Protein AF-A0A7Y4RPC3-F1 (afdb_monomer_lite)

pLDDT: mean 75.62, std 19.97, range [27.64, 98.31]

Structure (mmCIF, N/CA/C/O backbone):
data_AF-A0A7Y4RPC3-F1
#
_entry.id   AF-A0A7Y4RPC3-F1
#
loop_
_atom_site.group_PDB
_atom_site.id
_atom_site.type_symbol
_atom_site.label_atom_id
_atom_site.label_alt_id
_atom_site.label_comp_id
_atom_site.label_asym_id
_atom_site.label_entity_id
_atom_site.label_seq_id
_atom_site.pdbx_PDB_ins_code
_atom_site.Cartn_x
_atom_site.Cartn_y
_atom_site.Cartn_z
_atom_site.occupancy
_atom_site.B_iso_or_equiv
_atom_site.auth_seq_id
_atom_site.auth_comp_id
_atom_site.auth_asym_id
_atom_site.auth_atom_id
_atom_site.pdbx_PDB_model_num
ATOM 1 N N . MET A 1 1 ? -30.203 -56.795 110.800 1.00 38.56 1 MET A N 1
ATOM 2 C CA . MET A 1 1 ? -28.788 -56.441 110.555 1.00 38.56 1 MET A CA 1
ATOM 3 C C . MET A 1 1 ? -28.741 -55.159 109.724 1.00 38.56 1 MET A C 1
ATOM 5 O O . MET A 1 1 ? -29.411 -55.112 108.710 1.00 38.56 1 MET A O 1
ATOM 9 N N . ARG A 1 2 ? -28.024 -54.139 110.228 1.00 37.44 2 ARG A N 1
ATOM 10 C CA . ARG A 1 2 ? -27.452 -52.920 109.590 1.00 37.44 2 ARG A CA 1
ATOM 11 C C . ARG A 1 2 ? -28.245 -52.165 108.490 1.00 37.44 2 ARG A C 1
ATOM 13 O O . ARG A 1 2 ? -28.340 -52.646 107.376 1.00 37.44 2 ARG A O 1
ATOM 20 N N . ARG A 1 3 ? -28.706 -50.937 108.821 1.00 38.50 3 ARG A N 1
ATOM 21 C CA . ARG A 1 3 ? -28.237 -49.586 108.346 1.00 38.50 3 ARG A CA 1
ATOM 22 C C . ARG A 1 3 ? -28.951 -49.113 107.056 1.00 38.50 3 ARG A C 1
ATOM 24 O O . ARG A 1 3 ? -29.043 -49.897 106.136 1.00 38.50 3 ARG A O 1
ATOM 31 N N . GLY A 1 4 ? -29.437 -47.880 106.865 1.00 36.56 4 GLY A N 1
ATOM 32 C CA . GLY A 1 4 ? -29.476 -46.627 107.637 1.00 36.56 4 GLY A CA 1
ATOM 33 C C . GLY A 1 4 ? -30.053 -45.470 106.771 1.00 36.56 4 GLY A C 1
ATOM 34 O O . GLY A 1 4 ? -30.036 -45.588 105.555 1.00 36.56 4 GLY A O 1
ATOM 35 N N . PHE A 1 5 ? -30.546 -44.401 107.431 1.00 36.53 5 PHE A N 1
ATOM 36 C CA . PHE A 1 5 ? -30.708 -42.967 107.031 1.00 36.53 5 PHE A CA 1
ATOM 37 C C . PHE A 1 5 ? -31.359 -42.580 105.667 1.00 36.53 5 PHE A C 1
ATOM 39 O O . PHE A 1 5 ? -30.823 -42.902 104.620 1.00 36.53 5 PHE A O 1
ATOM 46 N N . ARG A 1 6 ? -32.569 -41.961 105.647 1.00 42.25 6 ARG A N 1
ATOM 47 C CA . ARG A 1 6 ? -32.921 -40.493 105.629 1.00 42.25 6 ARG A CA 1
ATOM 48 C C . ARG A 1 6 ? -32.426 -39.760 104.350 1.00 42.25 6 ARG A C 1
ATOM 50 O O . ARG A 1 6 ? -31.251 -39.871 104.056 1.00 42.25 6 ARG A O 1
ATOM 57 N N . PHE A 1 7 ? -33.183 -38.953 103.580 1.00 33.38 7 PHE A N 1
ATOM 58 C CA . PHE A 1 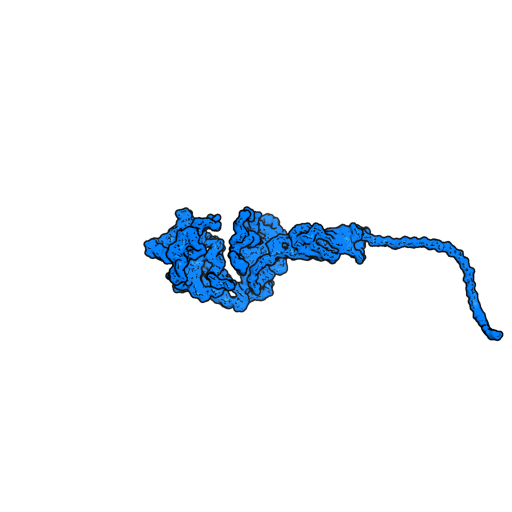7 ? -34.163 -37.895 103.923 1.0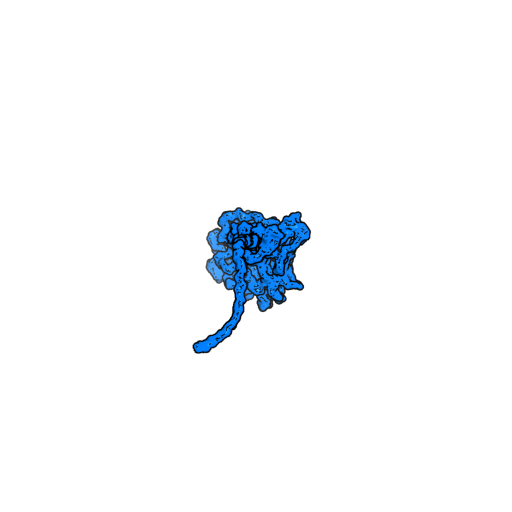0 33.38 7 PHE A CA 1
ATOM 59 C C . PHE A 1 7 ? -34.752 -37.230 102.625 1.00 33.38 7 PHE A C 1
ATOM 61 O O . PHE A 1 7 ? -34.056 -37.234 101.618 1.00 33.38 7 PHE A O 1
ATOM 68 N N . ILE A 1 8 ? -35.929 -36.562 102.725 1.00 36.19 8 ILE A N 1
ATOM 69 C CA . ILE A 1 8 ? -36.490 -35.428 101.905 1.00 36.19 8 ILE A CA 1
ATOM 70 C C . ILE A 1 8 ? -36.894 -35.784 100.451 1.00 36.19 8 ILE A C 1
ATOM 72 O O . ILE A 1 8 ? -36.084 -36.297 99.703 1.00 36.19 8 ILE A O 1
ATOM 76 N N . GLY A 1 9 ? -38.105 -35.580 99.916 1.00 36.03 9 GLY A N 1
ATOM 77 C CA . GLY A 1 9 ? -39.171 -34.597 100.132 1.00 36.03 9 GLY A CA 1
ATOM 78 C C . GLY A 1 9 ? -39.378 -33.843 98.806 1.00 36.03 9 GLY A C 1
ATOM 79 O O . GLY A 1 9 ? -38.522 -33.041 98.452 1.00 36.03 9 GLY A O 1
ATOM 80 N N . PHE A 1 10 ? -40.456 -34.105 98.051 1.00 34.50 10 PHE A N 1
ATOM 81 C CA . PHE A 1 10 ? -40.781 -33.322 96.847 1.00 34.50 10 PHE A CA 1
ATOM 82 C C . PHE A 1 10 ? -42.292 -33.163 96.640 1.00 34.50 10 PHE A C 1
ATOM 84 O O . PHE A 1 10 ? -43.066 -34.112 96.749 1.00 34.50 10 PHE A O 1
ATOM 91 N N . VAL A 1 11 ? -42.669 -31.914 96.378 1.00 38.09 11 VAL A N 1
ATOM 92 C CA . VAL A 1 11 ? -44.014 -31.370 96.168 1.00 38.09 11 VAL A CA 1
ATOM 93 C C . VAL A 1 11 ? -44.569 -31.834 94.818 1.00 38.09 11 VAL A C 1
ATOM 95 O O . VAL A 1 11 ? -43.875 -31.739 93.809 1.00 38.09 11 VAL A O 1
ATOM 98 N N . LEU A 1 12 ? -45.827 -32.287 94.789 1.00 38.16 12 LEU A N 1
ATOM 99 C CA . LEU A 1 12 ? -46.571 -32.573 93.558 1.00 38.16 12 LEU A CA 1
ATOM 100 C C . LEU A 1 12 ? -47.564 -31.427 93.307 1.00 38.16 12 LEU A C 1
ATOM 102 O O . LEU A 1 12 ? -48.507 -31.242 94.076 1.00 38.16 12 LEU A O 1
ATOM 106 N N . ALA A 1 13 ? -47.319 -30.642 92.257 1.00 40.22 13 ALA A N 1
ATOM 107 C CA . ALA A 1 13 ? -48.173 -29.547 91.807 1.00 40.22 13 ALA A CA 1
ATOM 108 C C . ALA A 1 13 ? -48.923 -29.921 90.517 1.00 40.22 13 ALA A C 1
ATOM 110 O O . ALA A 1 13 ? -48.453 -30.704 89.695 1.00 40.22 13 ALA A O 1
ATOM 111 N N . VAL A 1 14 ? -50.113 -29.339 90.404 1.00 42.75 14 VAL A N 1
ATOM 112 C CA . VAL A 1 14 ? -51.204 -29.570 89.449 1.00 42.75 14 VAL A CA 1
ATOM 113 C C . VAL A 1 14 ? -50.772 -29.460 87.977 1.00 42.75 14 VAL A C 1
ATOM 115 O O . VAL A 1 14 ? -50.170 -28.473 87.566 1.00 42.75 14 VAL A O 1
ATOM 118 N N . THR A 1 15 ? -51.149 -30.448 87.162 1.00 46.00 15 THR A N 1
ATOM 119 C CA . THR A 1 15 ? -51.017 -30.442 85.696 1.00 46.00 15 THR A CA 1
ATOM 120 C C . THR A 1 15 ? -52.076 -29.549 85.046 1.00 46.00 15 THR A C 1
ATOM 122 O O . THR A 1 15 ? -53.262 -29.877 85.066 1.00 46.00 15 THR A O 1
ATOM 125 N N . GLY A 1 16 ? -51.642 -28.441 84.440 1.00 42.00 16 GLY A N 1
ATOM 126 C CA . GLY A 1 16 ? -52.428 -27.634 83.504 1.00 42.00 16 GLY A CA 1
ATOM 127 C C . GLY A 1 16 ? -52.175 -28.065 82.055 1.00 42.00 16 GLY A C 1
ATOM 128 O O . GLY A 1 16 ? -51.030 -28.250 81.648 1.00 42.00 16 GLY A O 1
ATOM 129 N N . CYS A 1 17 ? -53.243 -28.230 81.275 1.00 48.69 17 CYS A N 1
ATOM 130 C CA . CYS A 1 17 ? -53.185 -28.526 79.846 1.00 48.69 17 CYS A CA 1
ATOM 131 C C . CYS A 1 17 ? -52.986 -27.217 79.063 1.00 48.69 17 CYS A C 1
ATOM 133 O O . CYS A 1 17 ? -53.905 -26.406 78.977 1.00 48.69 17 CYS A O 1
ATOM 135 N N . GLY A 1 18 ? -51.788 -26.996 78.515 1.00 43.38 18 GLY A N 1
ATOM 136 C CA . GLY A 1 18 ? -51.484 -25.889 77.606 1.00 43.38 18 GLY A CA 1
ATOM 137 C C . GLY A 1 18 ? -51.282 -26.408 76.185 1.00 43.38 18 GLY A C 1
ATOM 138 O O . GLY A 1 18 ? -50.280 -27.053 75.898 1.00 43.38 18 GLY A O 1
ATOM 139 N N . SER A 1 19 ? -52.232 -26.138 75.293 1.00 53.47 19 SER A N 1
ATOM 140 C CA . SER A 1 19 ? -52.099 -26.378 73.854 1.00 53.47 19 SER A CA 1
ATOM 141 C C . SER A 1 19 ? -51.252 -25.267 73.223 1.00 53.47 19 SER A C 1
ATOM 143 O O . SER A 1 19 ? -51.727 -24.143 73.065 1.00 53.47 19 SER A O 1
ATOM 145 N N . SER A 1 20 ? -49.999 -25.558 72.870 1.00 56.06 20 SER A N 1
ATOM 146 C CA . SER A 1 20 ? -49.145 -24.641 72.105 1.00 56.06 20 SER A CA 1
ATOM 147 C C . SER A 1 20 ? -49.478 -24.709 70.615 1.00 56.06 20 SER A C 1
ATOM 149 O O . SER A 1 20 ? -49.172 -25.702 69.954 1.00 56.06 20 SER A O 1
ATOM 151 N N . SER A 1 21 ? -50.083 -23.648 70.083 1.00 60.75 21 SER A N 1
ATOM 152 C CA . SER A 1 21 ? -50.203 -23.423 68.639 1.00 60.75 21 SER A CA 1
ATOM 153 C C . SER A 1 21 ? -48.806 -23.259 68.019 1.00 60.75 21 SER A C 1
ATOM 155 O O . SER A 1 21 ? -47.997 -22.513 68.577 1.00 60.75 21 SER A O 1
ATOM 157 N N . PRO A 1 22 ? -48.491 -23.906 66.882 1.00 63.78 22 PRO A N 1
ATOM 158 C CA . PRO A 1 22 ? -47.214 -23.700 66.208 1.00 63.78 22 PRO A CA 1
ATOM 159 C C . PRO A 1 22 ? -47.144 -22.273 65.644 1.00 63.78 22 PRO A C 1
ATOM 161 O O . PRO A 1 22 ? -48.064 -21.811 64.969 1.00 63.78 22 PRO A O 1
ATOM 164 N N . THR A 1 23 ? -46.055 -21.563 65.933 1.00 58.50 23 THR A N 1
ATOM 165 C CA . THR A 1 23 ? -45.738 -20.262 65.335 1.00 58.50 23 THR A CA 1
ATOM 166 C C . THR A 1 23 ? -45.582 -20.408 63.813 1.00 58.50 23 THR A C 1
ATOM 168 O O . THR A 1 23 ? -44.905 -21.340 63.371 1.00 58.50 23 THR A O 1
ATOM 171 N N . PRO A 1 24 ? -46.170 -19.514 62.989 1.00 65.50 24 PRO A N 1
ATOM 172 C CA . PRO A 1 24 ? -45.939 -19.525 61.547 1.00 65.50 24 PRO A CA 1
ATOM 173 C C . PRO A 1 24 ? -44.442 -19.352 61.251 1.00 65.50 24 PRO A C 1
ATOM 175 O O . PRO A 1 24 ? -43.786 -18.562 61.941 1.00 65.50 24 PRO A O 1
ATOM 178 N N . PRO A 1 25 ? -43.879 -20.051 60.248 1.00 61.91 25 PRO A N 1
ATOM 179 C CA . PRO A 1 25 ? -42.504 -19.812 59.834 1.00 61.91 25 PRO A CA 1
ATOM 180 C C . PRO A 1 25 ? -42.320 -18.338 59.423 1.00 61.91 25 PRO A C 1
ATOM 182 O O . PRO A 1 25 ? -43.263 -17.732 58.902 1.00 61.91 25 PRO A O 1
ATOM 185 N N . PRO A 1 26 ? -41.131 -17.743 59.647 1.00 63.09 26 PRO A N 1
ATOM 186 C CA . PRO A 1 26 ? -40.848 -16.374 59.227 1.00 63.09 26 PRO A CA 1
ATOM 187 C C . PRO A 1 26 ? -41.142 -16.189 57.731 1.00 63.09 26 PRO A C 1
ATOM 189 O O . PRO A 1 26 ? -40.851 -17.105 56.954 1.00 63.09 26 PRO A O 1
ATOM 192 N N . PRO A 1 27 ? -41.685 -15.034 57.301 1.00 67.81 27 PRO A N 1
ATOM 193 C CA . PRO A 1 27 ? -41.925 -14.779 55.888 1.00 67.81 27 PRO A CA 1
ATOM 194 C C . PRO A 1 27 ? -40.605 -14.895 55.119 1.00 67.81 27 PRO A C 1
ATOM 196 O O . PRO A 1 27 ? -39.620 -14.223 55.427 1.00 67.81 27 PRO A O 1
ATOM 199 N N . THR A 1 28 ? -40.575 -15.782 54.129 1.00 74.81 28 THR A N 1
ATOM 200 C CA . THR A 1 28 ? -39.434 -15.933 53.231 1.00 74.81 28 THR A CA 1
ATOM 201 C C . THR A 1 28 ? -39.307 -14.671 52.384 1.00 74.81 28 THR A C 1
ATOM 203 O O . THR A 1 28 ? -40.236 -14.284 51.679 1.00 74.81 28 THR A O 1
ATOM 206 N N . VAL A 1 29 ? -38.155 -14.001 52.454 1.00 85.38 29 VAL A N 1
ATOM 207 C CA . VAL A 1 29 ? -37.893 -12.816 51.627 1.00 85.38 29 VAL A CA 1
ATOM 208 C C . VAL A 1 29 ? -37.744 -13.266 50.174 1.00 85.38 29 VAL A C 1
ATOM 210 O O . VAL A 1 29 ? -36.770 -13.932 49.822 1.00 85.38 29 VAL A O 1
ATOM 213 N N . THR A 1 30 ? -38.716 -12.942 49.328 1.00 91.62 30 THR A N 1
ATOM 214 C CA . THR A 1 30 ? -38.729 -13.318 47.906 1.00 91.62 30 THR A CA 1
ATOM 215 C C . THR A 1 30 ? -38.076 -12.249 47.037 1.00 91.62 30 THR A C 1
ATOM 217 O O . THR A 1 30 ? -38.150 -11.060 47.356 1.00 91.62 30 THR A O 1
ATOM 220 N N . VAL A 1 31 ? -37.498 -12.648 45.900 1.00 93.31 31 VAL A N 1
ATOM 221 C CA . VAL A 1 31 ? -37.033 -11.683 44.892 1.00 93.31 31 VAL A CA 1
ATOM 222 C C . VAL A 1 31 ? -38.229 -10.945 44.280 1.00 93.31 31 VAL A C 1
ATOM 224 O O . VAL A 1 31 ? -39.165 -11.559 43.766 1.00 93.31 31 VAL A O 1
ATOM 227 N N . ALA A 1 32 ? -38.193 -9.615 44.317 1.00 93.94 32 ALA A N 1
ATOM 228 C CA . ALA A 1 32 ? -39.171 -8.755 43.659 1.00 93.94 32 ALA A CA 1
ATOM 229 C C . ALA A 1 32 ? -38.674 -8.289 42.284 1.00 93.94 32 ALA A C 1
ATOM 231 O O . ALA A 1 32 ? -39.435 -8.337 41.315 1.00 93.94 32 ALA A O 1
ATOM 232 N N . THR A 1 33 ? -37.401 -7.890 42.187 1.00 94.88 33 THR A N 1
ATOM 233 C CA . THR A 1 33 ? -36.776 -7.376 40.958 1.00 94.88 33 THR A CA 1
ATOM 234 C C . THR A 1 33 ? -35.339 -7.875 40.794 1.00 94.88 33 THR A C 1
ATOM 236 O O . THR A 1 33 ? -34.709 -8.337 41.746 1.00 94.88 33 THR A O 1
ATOM 239 N N . VAL A 1 34 ? -34.820 -7.791 39.566 1.00 96.56 34 VAL A N 1
ATOM 240 C CA . VAL A 1 34 ? -33.416 -8.061 39.227 1.00 96.56 34 VAL A CA 1
ATOM 241 C C . VAL A 1 34 ? -32.870 -6.847 38.484 1.00 96.56 34 VAL A C 1
ATOM 243 O O . VAL A 1 34 ? -33.519 -6.330 37.578 1.00 96.56 34 VAL A O 1
ATOM 246 N N . GLU A 1 35 ? -31.685 -6.387 38.860 1.00 96.56 35 GLU A N 1
ATOM 247 C CA . GLU A 1 35 ? -30.989 -5.273 38.214 1.00 96.56 35 GLU A CA 1
ATOM 248 C C . GLU A 1 35 ? -29.765 -5.810 37.464 1.00 96.56 35 GLU A C 1
ATOM 250 O O . GLU A 1 35 ? -28.952 -6.495 38.080 1.00 96.56 35 GLU A O 1
ATOM 255 N N . VAL A 1 36 ? -29.643 -5.537 36.158 1.00 97.88 36 VAL A N 1
ATOM 256 C CA . VAL A 1 36 ? -28.506 -5.967 35.321 1.00 97.88 36 VAL A CA 1
ATOM 257 C C . VAL A 1 36 ? -27.682 -4.755 34.892 1.00 97.88 36 VAL A C 1
ATOM 259 O O . VAL A 1 36 ? -28.230 -3.803 34.337 1.00 97.88 36 VAL A O 1
ATOM 262 N N . THR A 1 37 ? -26.363 -4.817 35.097 1.00 94.50 37 THR A N 1
ATOM 263 C CA . THR A 1 37 ? -25.429 -3.727 34.775 1.00 94.50 37 THR A CA 1
ATOM 264 C C . THR A 1 37 ? -24.214 -4.246 33.998 1.00 94.50 37 THR A C 1
ATOM 266 O O . THR A 1 37 ? -23.612 -5.233 34.432 1.00 94.50 37 THR A O 1
ATOM 269 N N . PRO A 1 38 ? -23.788 -3.564 32.913 1.00 96.44 38 PRO A N 1
ATOM 270 C CA . PRO A 1 38 ? -24.484 -2.467 32.225 1.00 96.44 38 PRO A CA 1
ATOM 271 C C . PRO A 1 38 ? -25.770 -2.931 31.499 1.00 96.44 38 PRO A C 1
ATOM 273 O O . PRO A 1 38 ? -25.858 -4.096 31.116 1.00 96.44 38 PRO A O 1
ATOM 276 N N . PRO A 1 39 ? -26.752 -2.036 31.258 1.00 88.81 39 PRO A N 1
ATOM 277 C CA . PRO A 1 39 ? -27.989 -2.367 30.535 1.00 88.81 39 PRO A CA 1
ATOM 278 C C . PRO A 1 39 ? -27.783 -2.532 29.019 1.00 88.81 39 PRO A C 1
ATOM 280 O O . PRO A 1 39 ? -28.644 -3.072 28.325 1.00 88.81 39 PRO A O 1
ATOM 283 N N . SER A 1 40 ? -26.648 -2.080 28.482 1.00 87.12 40 SER A N 1
ATOM 284 C CA . SER A 1 40 ? -26.250 -2.333 27.099 1.00 87.12 40 SER A CA 1
ATOM 285 C C . SER A 1 40 ? -24.737 -2.268 26.918 1.00 87.12 40 SER A C 1
ATOM 287 O O . SER A 1 40 ? -24.069 -1.520 27.634 1.00 87.12 40 SER A O 1
ATOM 289 N N . ALA A 1 41 ? -24.205 -2.985 25.928 1.00 85.62 41 ALA A N 1
ATOM 290 C CA . ALA A 1 41 ? -22.802 -2.901 25.526 1.00 85.62 41 ALA A CA 1
ATOM 291 C C . ALA A 1 41 ? -22.628 -3.153 24.019 1.00 85.62 41 ALA A C 1
ATOM 293 O O . ALA A 1 41 ? -23.384 -3.912 23.416 1.00 85.62 41 ALA A O 1
ATOM 294 N N . GLY A 1 42 ? -21.612 -2.526 23.422 1.00 81.31 42 GLY A N 1
ATOM 295 C CA . GLY A 1 42 ? -21.156 -2.820 22.062 1.00 81.31 42 GLY A CA 1
ATOM 296 C C . GLY A 1 42 ? -19.900 -3.693 22.091 1.00 81.31 42 GLY A C 1
ATOM 297 O O . GLY A 1 42 ? -18.979 -3.388 22.847 1.00 81.31 42 GLY A O 1
ATOM 298 N N . LEU A 1 43 ? -19.855 -4.753 21.284 1.00 77.38 43 LEU A N 1
ATOM 299 C CA . LEU A 1 43 ? -18.707 -5.655 21.141 1.00 77.38 43 LEU A CA 1
ATOM 300 C C . LEU A 1 43 ? -18.291 -5.778 19.667 1.00 77.38 43 LEU A C 1
ATOM 302 O O . LEU A 1 43 ? -19.132 -5.751 18.773 1.00 77.38 43 LEU A O 1
ATOM 306 N N . GLY A 1 44 ? -16.993 -5.956 19.418 1.00 70.00 44 GLY A N 1
ATOM 307 C CA . GLY A 1 44 ? -16.492 -6.531 18.164 1.00 70.00 44 GLY A CA 1
ATOM 308 C C . GLY A 1 44 ? -16.279 -8.040 18.306 1.00 70.00 44 GLY A C 1
ATOM 309 O O . GLY A 1 44 ? -16.369 -8.558 19.417 1.00 70.00 44 GLY A O 1
ATOM 310 N N . VAL A 1 45 ? -15.951 -8.739 17.215 1.00 66.56 45 VAL A N 1
ATOM 311 C CA . VAL A 1 45 ? -15.587 -10.168 17.254 1.00 66.56 45 VAL A CA 1
ATOM 312 C C . VAL A 1 45 ? -14.065 -10.354 17.094 1.00 66.56 45 VAL A C 1
ATOM 314 O O . VAL A 1 45 ? -13.519 -9.895 16.090 1.00 66.56 45 VAL A O 1
ATOM 317 N N . PRO A 1 46 ? -13.366 -11.046 18.021 1.00 68.06 46 PRO A N 1
ATOM 318 C CA . PRO A 1 46 ? -13.831 -11.462 19.345 1.00 68.06 46 PRO A CA 1
ATOM 319 C C . PRO A 1 46 ? -13.822 -10.289 20.345 1.00 68.06 46 PRO A C 1
ATOM 321 O O . PRO A 1 46 ? -12.972 -9.403 20.288 1.00 68.06 46 PRO A O 1
ATOM 324 N N . GLY A 1 47 ? -14.731 -10.324 21.312 1.00 75.06 47 GLY A N 1
ATOM 325 C CA . GLY A 1 47 ? -14.859 -9.350 22.389 1.00 75.06 47 GLY A CA 1
ATOM 326 C C . GLY A 1 47 ? -15.654 -9.933 23.555 1.00 75.06 47 GLY A C 1
ATOM 327 O O . GLY A 1 47 ? -16.419 -10.886 23.393 1.00 75.06 47 GLY A O 1
ATOM 328 N N . SER A 1 48 ? -15.470 -9.374 24.751 1.00 87.69 48 SER A N 1
ATOM 329 C CA . SER A 1 4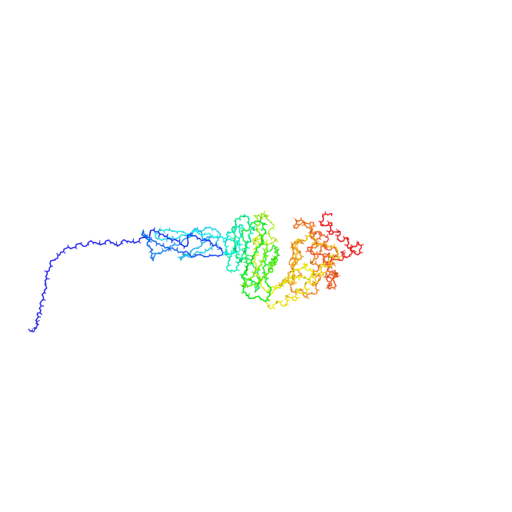8 ? -16.192 -9.817 25.945 1.00 87.69 48 SER A CA 1
ATOM 330 C C . SER A 1 48 ? -16.531 -8.667 26.881 1.00 87.69 48 SER A C 1
ATOM 332 O O . SER A 1 48 ? -15.756 -7.720 27.004 1.00 87.69 48 SER A O 1
ATOM 334 N N . VAL A 1 49 ? -17.647 -8.786 27.597 1.00 92.75 49 VAL A N 1
ATOM 335 C CA . VAL A 1 49 ? -18.058 -7.854 28.655 1.00 92.75 49 VAL A CA 1
ATOM 336 C C . VAL A 1 49 ? -18.588 -8.635 29.850 1.00 92.75 49 VAL A C 1
ATOM 338 O O . VAL A 1 49 ? -19.290 -9.631 29.692 1.00 92.75 49 VAL A O 1
ATOM 341 N N . GLN A 1 50 ? -18.248 -8.193 31.057 1.00 97.62 50 GLN A N 1
ATOM 342 C CA . GLN A 1 50 ? -18.789 -8.760 32.286 1.00 97.62 50 GLN A CA 1
ATOM 343 C C . GLN A 1 50 ? -20.094 -8.044 32.641 1.00 97.62 50 GLN A C 1
ATOM 345 O O . GLN A 1 50 ? -20.097 -6.831 32.847 1.00 97.62 50 GLN A O 1
ATOM 350 N N . LEU A 1 51 ? -21.185 -8.799 32.751 1.00 96.44 51 LEU A N 1
ATOM 351 C CA . LEU A 1 51 ? -22.440 -8.316 33.317 1.00 96.44 51 LEU A CA 1
ATOM 352 C C . LEU A 1 51 ? -22.529 -8.701 34.798 1.00 96.44 51 LEU A C 1
ATOM 354 O O . LEU A 1 51 ? -22.048 -9.757 35.211 1.00 96.44 51 LEU A O 1
ATOM 358 N N . SER A 1 52 ? -23.164 -7.851 35.597 1.00 96.88 52 SER A N 1
ATOM 359 C CA . SER A 1 52 ? -23.540 -8.143 36.983 1.00 96.88 52 SER A CA 1
ATOM 360 C C . SER A 1 52 ? -25.058 -8.143 37.108 1.00 96.88 52 SER A C 1
ATOM 362 O O . SER A 1 52 ? -25.719 -7.336 36.457 1.00 96.88 52 SER A O 1
ATOM 364 N N . ALA A 1 53 ? -25.601 -9.033 37.939 1.00 96.88 53 ALA A N 1
ATOM 365 C CA . ALA A 1 53 ? -27.021 -9.090 38.257 1.00 96.88 53 ALA A CA 1
ATOM 366 C C . ALA A 1 53 ? -27.229 -9.059 39.777 1.00 96.88 53 ALA A C 1
ATOM 368 O O . ALA A 1 53 ? -26.638 -9.857 40.504 1.00 96.88 53 ALA A O 1
ATOM 369 N N . VAL A 1 54 ? -28.080 -8.148 40.254 1.00 97.19 54 VAL A N 1
ATOM 370 C CA . VAL A 1 54 ? -28.382 -7.965 41.681 1.00 97.19 54 VAL A CA 1
ATOM 371 C C . VAL A 1 54 ? -29.884 -8.175 41.912 1.00 97.19 54 VAL A C 1
ATOM 373 O O . VAL A 1 54 ? -30.682 -7.330 41.499 1.00 97.19 54 VAL A O 1
ATOM 376 N N . PRO A 1 55 ? -30.307 -9.286 42.545 1.00 96.38 55 PRO A N 1
ATOM 377 C CA . PRO A 1 55 ? -31.698 -9.475 42.942 1.00 96.38 55 PRO A CA 1
ATOM 378 C C . PRO A 1 55 ? -32.034 -8.611 44.163 1.00 96.38 55 PRO A C 1
ATOM 380 O O . PRO A 1 55 ? -31.218 -8.473 45.077 1.00 96.38 55 PRO A O 1
ATOM 383 N N . ARG A 1 56 ? -33.245 -8.046 44.195 1.00 96.06 56 ARG A N 1
ATOM 384 C CA . ARG A 1 56 ? -33.729 -7.187 45.284 1.00 96.06 56 ARG A CA 1
ATOM 385 C C . ARG A 1 56 ? -35.081 -7.649 45.822 1.00 96.06 56 ARG A C 1
ATOM 387 O O . ARG A 1 56 ? -35.894 -8.192 45.071 1.00 96.06 56 ARG A O 1
ATOM 394 N N . ASP A 1 57 ? -35.315 -7.442 47.116 1.00 94.00 57 ASP A N 1
ATOM 395 C CA . ASP A 1 57 ? -36.624 -7.653 47.746 1.00 94.00 57 ASP A CA 1
ATOM 396 C C . ASP A 1 57 ? -37.623 -6.531 47.396 1.00 94.00 57 ASP A C 1
ATOM 398 O O . ASP A 1 57 ? -37.291 -5.566 46.704 1.00 94.00 57 ASP A O 1
ATOM 402 N N . ALA A 1 58 ? -38.867 -6.653 47.869 1.00 92.25 58 ALA A N 1
ATOM 403 C CA . ALA A 1 58 ? -39.917 -5.657 47.623 1.00 92.25 58 ALA A CA 1
ATOM 404 C C . ALA A 1 58 ? -39.612 -4.270 48.226 1.00 92.25 58 ALA A C 1
ATOM 406 O O . ALA A 1 58 ? -40.214 -3.281 47.814 1.00 92.25 58 ALA A O 1
ATOM 407 N N . SER A 1 59 ? -38.671 -4.197 49.170 1.00 92.75 59 SER A N 1
ATOM 408 C CA . SER A 1 59 ? -38.205 -2.970 49.818 1.00 92.75 59 SER A CA 1
ATOM 409 C C . SER A 1 59 ? -36.949 -2.391 49.147 1.00 92.75 59 SER A C 1
ATOM 411 O O . SER A 1 59 ? -36.447 -1.357 49.583 1.00 92.75 59 SER A O 1
ATOM 413 N N . GLY A 1 60 ? -36.431 -3.032 48.091 1.00 91.31 60 GLY A N 1
ATOM 414 C CA . GLY A 1 60 ? -35.241 -2.609 47.347 1.00 91.31 60 GLY A CA 1
ATOM 415 C C . GLY A 1 60 ? -33.904 -3.098 47.921 1.00 91.31 60 GLY A C 1
ATOM 416 O O . GLY A 1 60 ? -32.851 -2.765 47.364 1.00 91.31 60 GLY A O 1
ATOM 417 N N . ASN A 1 61 ? -33.904 -3.906 48.987 1.00 93.06 61 ASN A N 1
ATOM 418 C CA . ASN A 1 61 ? -32.673 -4.431 49.582 1.00 93.06 61 ASN A CA 1
ATOM 419 C C . ASN A 1 61 ? -32.073 -5.530 48.705 1.00 93.06 61 ASN A C 1
ATOM 421 O O . ASN A 1 61 ? -32.796 -6.393 48.208 1.00 93.06 61 ASN A O 1
ATOM 425 N N . ALA A 1 62 ? -30.748 -5.526 48.545 1.00 93.94 62 ALA A N 1
ATOM 426 C CA . ALA A 1 62 ? -30.047 -6.558 47.789 1.00 93.94 62 ALA A CA 1
ATOM 427 C C . ALA A 1 62 ? -30.104 -7.914 48.512 1.00 93.94 62 ALA A C 1
ATOM 429 O O . ALA A 1 62 ? -29.878 -8.003 49.720 1.00 93.94 62 ALA A O 1
ATOM 430 N N . LEU A 1 63 ? -30.366 -8.976 47.753 1.00 93.75 63 LEU A N 1
ATOM 431 C CA . LEU A 1 63 ? -30.429 -10.347 48.245 1.00 93.75 63 LEU A CA 1
ATOM 432 C C . LEU A 1 63 ? -29.167 -11.110 47.827 1.00 93.75 63 LEU A C 1
ATOM 434 O O . LEU A 1 63 ? -28.806 -11.144 46.654 1.00 93.75 63 LEU A O 1
ATOM 438 N N . ALA A 1 64 ? -28.496 -11.743 48.790 1.00 91.88 64 ALA A N 1
ATOM 439 C CA . ALA A 1 64 ? -27.310 -12.567 48.551 1.00 91.88 64 ALA A CA 1
ATOM 440 C C . ALA A 1 64 ? -27.654 -14.067 48.514 1.00 91.88 64 ALA A C 1
ATOM 442 O O . ALA A 1 64 ? -28.710 -14.492 48.984 1.00 91.88 64 ALA A O 1
ATOM 443 N N . GLY A 1 65 ? -26.749 -14.879 47.958 1.00 89.75 65 GLY A N 1
ATOM 444 C CA . GLY A 1 65 ? -26.875 -16.344 47.946 1.00 89.75 65 GLY A CA 1
ATOM 445 C C . GLY A 1 65 ? -27.975 -16.891 47.031 1.00 89.75 65 GLY A C 1
ATOM 446 O O . GLY A 1 65 ? -28.327 -18.063 47.135 1.00 89.75 65 GLY A O 1
ATOM 447 N N . ARG A 1 66 ? -28.532 -16.063 46.140 1.00 90.88 66 ARG A N 1
ATOM 448 C CA . ARG A 1 66 ? -29.525 -16.486 45.148 1.00 90.88 66 ARG A CA 1
ATOM 449 C C . ARG A 1 66 ? -28.831 -16.917 43.863 1.00 90.88 66 ARG A C 1
ATOM 451 O O . ARG A 1 66 ? -27.956 -16.214 43.365 1.00 90.88 66 ARG A O 1
ATOM 458 N N . ALA A 1 67 ? -29.226 -18.071 43.334 1.00 94.00 67 ALA A N 1
ATOM 459 C CA . ALA A 1 67 ? -28.705 -18.567 42.069 1.00 94.00 67 ALA A CA 1
ATOM 460 C C . ALA A 1 67 ? -29.230 -17.709 40.910 1.00 94.00 67 ALA A C 1
ATOM 462 O O . ALA A 1 67 ? -30.435 -17.478 40.801 1.00 94.00 67 ALA A O 1
ATOM 463 N N . ILE A 1 68 ? -28.320 -17.255 40.050 1.00 97.31 68 ILE A N 1
ATOM 464 C CA . ILE A 1 68 ? -28.634 -16.446 38.872 1.00 97.31 68 ILE A CA 1
ATOM 465 C C . ILE A 1 68 ? -28.456 -17.326 37.643 1.00 97.31 68 ILE A C 1
ATOM 467 O O . ILE A 1 68 ? -27.365 -17.842 37.405 1.00 97.31 68 ILE A O 1
ATOM 471 N N . SER A 1 69 ? -29.517 -17.498 36.859 1.00 97.38 69 SER A N 1
ATOM 472 C CA . SER A 1 69 ? -29.429 -18.161 35.559 1.00 97.38 69 SER A CA 1
ATOM 473 C C . SER A 1 69 ? -29.341 -17.118 34.453 1.00 97.38 69 SER A C 1
ATOM 475 O O . SER A 1 69 ? -30.223 -16.263 34.345 1.00 97.38 69 SER A O 1
ATOM 477 N N . TRP A 1 70 ? -28.307 -17.216 33.625 1.00 98.19 70 TRP A N 1
ATOM 478 C CA . TRP A 1 70 ? -28.114 -16.363 32.458 1.00 98.19 70 TRP A CA 1
ATOM 479 C C . TRP A 1 70 ? -28.558 -17.074 31.180 1.00 98.19 70 TRP A C 1
ATOM 481 O O . TRP A 1 70 ? -28.342 -18.276 31.024 1.00 98.19 70 TRP A O 1
ATOM 491 N N . SER A 1 71 ? -29.145 -16.328 30.251 1.00 97.56 71 SER A N 1
ATOM 492 C CA . SER A 1 71 ? -29.475 -16.805 28.908 1.00 97.56 71 SER A CA 1
ATOM 493 C C . SER A 1 71 ? -29.195 -15.732 27.859 1.00 97.56 71 SER A C 1
ATOM 495 O O . SER A 1 71 ? -29.084 -14.547 28.170 1.00 97.56 71 SER A O 1
ATOM 497 N N . THR A 1 72 ? -29.055 -16.159 26.606 1.00 97.88 72 THR A N 1
ATOM 498 C CA . THR A 1 72 ? -28.882 -15.289 25.436 1.00 97.88 72 THR A CA 1
ATOM 499 C C . THR A 1 72 ? -30.007 -15.549 24.444 1.00 97.88 72 THR A C 1
ATOM 501 O O . THR A 1 72 ? -30.423 -16.696 24.269 1.00 97.88 72 THR A O 1
ATOM 504 N N . SER A 1 73 ? -30.491 -14.500 23.778 1.00 96.75 73 SER A N 1
ATOM 505 C CA . SER A 1 73 ? -31.457 -14.634 22.684 1.00 96.75 73 SER A CA 1
ATOM 506 C C . SER A 1 73 ? -30.844 -15.224 21.408 1.00 96.75 73 SER A C 1
ATOM 508 O O . SER A 1 73 ? -31.582 -15.712 20.557 1.00 96.75 73 SER A O 1
ATOM 510 N N . SER A 1 74 ? -29.514 -15.172 21.249 1.00 88.75 74 SER A N 1
ATOM 511 C CA . SER A 1 74 ? -28.816 -15.716 20.080 1.00 88.75 74 SER A CA 1
ATOM 512 C C . SER A 1 74 ? -27.372 -16.091 20.412 1.00 88.75 74 SER A C 1
ATOM 514 O O . SER A 1 74 ? -26.491 -15.233 20.493 1.00 88.75 74 SER A O 1
ATOM 516 N N . THR A 1 75 ? -27.105 -17.392 20.540 1.00 90.31 75 THR A N 1
ATOM 517 C CA . THR A 1 75 ? -25.744 -17.928 20.728 1.00 90.31 75 THR A CA 1
ATOM 518 C C . THR A 1 75 ? -24.852 -17.737 19.502 1.00 90.31 75 THR A C 1
ATOM 520 O O . THR A 1 75 ? -23.634 -17.748 19.644 1.00 90.31 75 THR A O 1
ATOM 523 N N . ALA A 1 76 ? -25.437 -17.528 18.317 1.00 73.50 76 ALA A N 1
ATOM 524 C CA . ALA A 1 76 ? -24.704 -17.176 17.102 1.00 73.50 76 ALA A CA 1
ATOM 525 C C . ALA A 1 76 ? -24.165 -15.734 17.132 1.00 73.50 76 ALA A C 1
ATOM 527 O O . ALA A 1 76 ? -23.229 -15.428 16.402 1.00 73.50 76 ALA A O 1
ATOM 528 N N . VAL A 1 77 ? -24.735 -14.865 17.979 1.00 76.25 77 VAL A N 1
ATOM 529 C CA . VAL A 1 77 ? -24.312 -13.465 18.146 1.00 76.25 77 VAL A CA 1
ATOM 530 C C . VAL A 1 77 ? -23.446 -13.300 19.392 1.00 76.25 77 VAL A C 1
ATOM 532 O O . VAL A 1 77 ? -22.347 -12.758 19.304 1.00 76.25 77 VAL A O 1
ATOM 535 N N . ALA A 1 78 ? -23.890 -13.795 20.552 1.00 89.50 78 ALA A N 1
ATOM 536 C CA . ALA A 1 78 ? -23.121 -13.749 21.795 1.00 89.50 78 ALA A CA 1
ATOM 537 C C . ALA A 1 78 ? -23.496 -14.893 22.750 1.00 89.50 78 ALA A C 1
ATOM 539 O O . ALA A 1 78 ? -24.673 -15.222 22.923 1.00 89.50 78 ALA A O 1
ATOM 540 N N . THR A 1 79 ? -22.499 -15.468 23.419 1.00 93.00 79 THR A N 1
ATOM 541 C CA . THR A 1 79 ? -22.666 -16.429 24.518 1.00 93.00 79 THR A CA 1
ATOM 542 C C . THR A 1 79 ? -22.508 -15.732 25.865 1.00 93.00 79 THR A C 1
ATOM 544 O O . THR A 1 79 ? -21.914 -14.661 25.950 1.00 93.00 79 THR A O 1
ATOM 547 N N . VAL A 1 80 ? -23.053 -16.321 26.929 1.00 98.06 80 VAL A N 1
ATOM 548 C CA . VAL A 1 80 ? -22.914 -15.824 28.305 1.00 98.06 80 VAL A CA 1
ATOM 549 C C . VAL A 1 80 ? -22.577 -16.986 29.237 1.00 98.06 80 VAL A C 1
ATOM 551 O O . VAL A 1 80 ? -23.172 -18.059 29.134 1.00 98.06 80 VAL A O 1
ATOM 554 N N . SER A 1 81 ? -21.599 -16.797 30.122 1.00 97.06 81 SER A N 1
ATOM 555 C CA . SER A 1 81 ? -21.213 -17.793 31.125 1.00 97.06 81 SER A CA 1
ATOM 556 C C . SER A 1 81 ? -22.170 -17.801 32.326 1.00 97.06 81 SER A C 1
ATOM 558 O O . SER A 1 81 ? -22.942 -16.867 32.544 1.00 97.06 81 SER A O 1
ATOM 560 N N . ALA A 1 82 ? -22.050 -18.814 33.190 1.00 94.62 82 ALA A N 1
ATOM 561 C CA . ALA A 1 82 ? -22.782 -18.865 34.459 1.00 94.62 82 ALA A CA 1
ATOM 562 C C . ALA A 1 82 ? -22.460 -17.688 35.407 1.00 94.62 82 ALA A C 1
ATOM 564 O O . ALA A 1 82 ? -23.256 -17.371 36.286 1.00 94.62 82 ALA A O 1
ATOM 565 N N . THR A 1 83 ? -21.313 -17.026 35.226 1.00 95.00 83 THR A N 1
ATOM 566 C CA . THR A 1 83 ? -20.900 -15.856 36.014 1.00 95.00 83 THR A CA 1
ATOM 567 C C . THR A 1 83 ? -21.272 -14.527 35.355 1.00 95.00 83 THR A C 1
ATOM 569 O O . THR A 1 83 ? -20.893 -13.486 35.879 1.00 95.00 83 THR A O 1
ATOM 572 N N . GLY A 1 84 ? -21.982 -14.527 34.220 1.00 96.38 84 GLY A N 1
ATOM 573 C CA . GLY A 1 84 ? -22.370 -13.307 33.501 1.00 96.38 84 GLY A CA 1
ATOM 574 C C . GLY A 1 84 ? -21.294 -12.742 32.566 1.00 96.38 84 GLY A C 1
ATOM 575 O O . GLY A 1 84 ? -21.422 -11.604 32.117 1.00 96.38 84 GLY A O 1
ATOM 576 N N . LEU A 1 85 ? -20.236 -13.502 32.258 1.00 97.00 85 LEU A N 1
ATOM 577 C CA . LEU A 1 85 ? -19.256 -13.093 31.249 1.00 97.00 85 LEU A CA 1
ATOM 578 C C . LEU A 1 85 ? -19.838 -13.345 29.857 1.00 97.00 85 LEU A C 1
ATOM 580 O O . LEU A 1 85 ? -20.040 -14.496 29.472 1.00 97.00 85 LEU A O 1
ATOM 584 N N . VAL A 1 86 ? -20.106 -12.276 29.115 1.00 96.69 86 VAL A N 1
ATOM 585 C CA . VAL A 1 86 ? -20.606 -12.331 27.740 1.00 96.69 86 VAL A CA 1
ATOM 586 C C . VAL A 1 86 ? -19.427 -12.368 26.776 1.00 96.69 86 VAL A C 1
ATOM 588 O O . VAL A 1 86 ? -18.484 -11.596 26.933 1.00 96.69 86 VAL A O 1
ATOM 591 N N . THR A 1 87 ? -19.473 -13.238 25.769 1.00 84.19 87 THR A N 1
ATOM 592 C CA . THR A 1 87 ? -18.472 -13.340 24.697 1.00 84.19 87 THR A CA 1
ATOM 593 C C . THR A 1 87 ? -19.162 -13.254 23.339 1.00 84.19 87 THR A C 1
ATOM 595 O O . THR A 1 87 ? -20.130 -13.965 23.081 1.00 84.19 87 THR A O 1
ATOM 598 N N . SER A 1 88 ? -18.681 -12.376 22.464 1.00 82.75 88 SER A N 1
ATOM 599 C CA . SER A 1 88 ? -19.199 -12.221 21.103 1.00 82.75 88 SER A CA 1
ATOM 600 C C . SER A 1 88 ? -18.878 -13.446 20.239 1.00 82.75 88 SER A C 1
ATOM 602 O O . SER A 1 88 ? -17.763 -13.967 20.307 1.00 82.75 88 SER A O 1
ATOM 604 N N . VAL A 1 89 ? -19.800 -13.833 19.364 1.00 75.19 89 VAL A N 1
ATOM 605 C CA . VAL A 1 89 ? -19.644 -14.942 18.409 1.00 75.19 89 VAL A CA 1
ATOM 606 C C . VAL A 1 89 ? -19.784 -14.463 16.963 1.00 75.19 89 VAL A C 1
ATOM 608 O O . VAL A 1 89 ? -18.984 -14.857 16.119 1.00 75.19 89 VAL A O 1
ATOM 611 N N . GLY A 1 90 ? -20.748 -13.588 16.672 1.00 59.81 90 GLY A N 1
ATOM 612 C CA . GLY A 1 90 ? -21.059 -13.149 15.311 1.00 59.81 90 GLY A CA 1
ATOM 613 C C . GLY A 1 90 ? -21.863 -11.852 15.285 1.00 59.81 90 GLY A C 1
ATOM 614 O O . GLY A 1 90 ? -22.353 -11.403 16.316 1.00 59.81 90 GLY A O 1
ATOM 615 N N . GLU A 1 91 ? -21.969 -11.238 14.108 1.00 72.50 91 GLU A N 1
ATOM 616 C CA . GLU A 1 91 ? -22.645 -9.949 13.925 1.00 72.50 91 GLU A CA 1
ATOM 617 C C . GLU A 1 91 ? -24.132 -10.036 14.273 1.00 72.50 91 GLU A C 1
ATOM 619 O O . GLU A 1 91 ? -24.815 -10.991 13.899 1.00 72.50 91 GLU A O 1
ATOM 624 N N . GLY A 1 92 ? -24.647 -9.014 14.950 1.00 75.38 92 GLY A N 1
ATOM 625 C CA . GLY A 1 92 ? -26.062 -8.859 15.245 1.00 75.38 92 GLY A CA 1
ATOM 626 C C . GLY A 1 92 ? -26.313 -8.304 16.639 1.00 75.38 92 GLY A C 1
ATOM 627 O O . GLY A 1 92 ? -25.421 -7.815 17.323 1.00 75.38 92 GLY A O 1
ATOM 628 N N . VAL A 1 93 ? -27.562 -8.391 17.086 1.00 87.12 93 VAL A N 1
ATOM 629 C CA . VAL A 1 93 ? -27.968 -7.960 18.428 1.00 87.12 93 VAL A CA 1
ATOM 630 C C . VAL A 1 93 ? -28.425 -9.177 19.227 1.00 87.12 93 VAL A C 1
ATOM 632 O O . VAL A 1 93 ? -29.264 -9.950 18.763 1.00 87.12 93 VAL A O 1
ATOM 635 N N . ALA A 1 94 ? -27.878 -9.346 20.430 1.00 92.75 94 ALA A N 1
ATOM 636 C CA . ALA A 1 94 ? -28.289 -10.357 21.397 1.00 92.75 94 ALA A CA 1
ATOM 637 C C . ALA A 1 94 ? -28.808 -9.686 22.671 1.00 92.75 94 ALA A C 1
ATOM 639 O O . ALA A 1 94 ? -28.182 -8.782 23.220 1.00 92.75 94 ALA A O 1
ATOM 640 N N . THR A 1 95 ? -29.941 -10.151 23.181 1.00 98.06 95 THR A N 1
ATOM 641 C CA . THR A 1 95 ? -30.428 -9.785 24.511 1.00 98.06 95 THR A CA 1
ATOM 642 C C . THR A 1 95 ? -29.960 -10.842 25.500 1.00 98.06 95 THR A C 1
ATOM 644 O O . THR A 1 95 ? -30.256 -12.026 25.332 1.00 98.06 95 THR A O 1
ATOM 647 N N . ILE A 1 96 ? -29.221 -10.414 26.522 1.00 98.31 96 ILE A N 1
ATOM 648 C CA . ILE A 1 96 ? -28.737 -11.277 27.599 1.00 98.31 96 ILE A CA 1
ATOM 649 C C . ILE A 1 96 ? -29.647 -11.096 28.808 1.00 98.31 96 ILE A C 1
ATOM 651 O O . ILE A 1 96 ? -29.804 -9.976 29.288 1.00 98.31 96 ILE A O 1
ATOM 655 N N . THR A 1 97 ? -30.246 -12.176 29.305 1.00 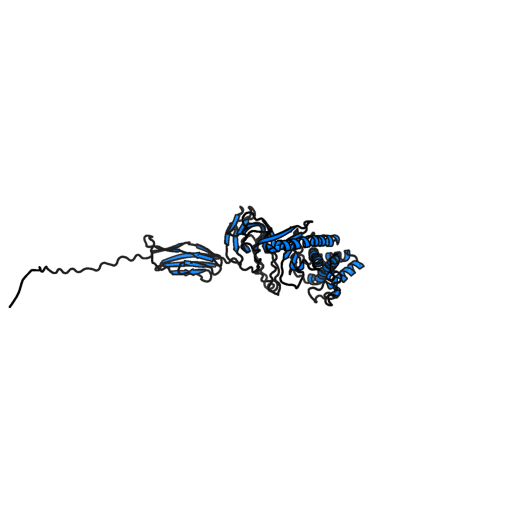98.12 97 THR A N 1
ATOM 656 C CA . THR A 1 97 ? -31.236 -12.140 30.390 1.00 98.12 97 THR A CA 1
ATOM 657 C C . THR A 1 97 ? -30.696 -12.833 31.636 1.00 98.12 97 THR A C 1
ATOM 659 O O . THR A 1 97 ? -30.272 -13.984 31.572 1.00 98.12 97 THR A O 1
ATOM 662 N N . ALA A 1 98 ? -30.754 -12.152 32.781 1.00 98.06 98 ALA A N 1
ATOM 663 C CA . ALA A 1 98 ? -30.539 -12.746 34.096 1.00 98.06 98 ALA A CA 1
ATOM 664 C C . ALA A 1 98 ? -31.894 -13.084 34.722 1.00 98.06 98 ALA A C 1
ATOM 666 O O . ALA A 1 98 ? -32.770 -12.221 34.768 1.00 98.06 98 ALA A O 1
ATOM 667 N N . THR A 1 99 ? -32.062 -14.308 35.223 1.00 97.75 99 THR A N 1
ATOM 668 C CA . THR A 1 99 ? -33.276 -14.752 35.926 1.00 97.75 99 THR A CA 1
ATOM 669 C C . THR A 1 99 ? -32.936 -15.264 37.324 1.00 97.75 99 THR A C 1
ATOM 671 O O . THR A 1 99 ? -32.003 -16.047 37.496 1.00 97.75 99 THR A O 1
ATOM 674 N N . VAL A 1 100 ? -33.706 -14.821 38.320 1.00 97.00 100 VAL A N 1
ATOM 675 C CA . VAL A 1 100 ? -33.605 -15.224 39.729 1.00 97.00 100 VAL A CA 1
ATOM 676 C C . VAL A 1 100 ? -35.021 -15.429 40.266 1.00 97.00 100 VAL A C 1
ATOM 678 O O . VAL A 1 100 ? -35.824 -14.501 40.246 1.00 97.00 100 VAL A O 1
ATOM 681 N N . GLU A 1 101 ? -35.350 -16.643 40.719 1.00 94.06 101 GLU A N 1
ATOM 682 C CA . GLU A 1 101 ? -36.670 -16.982 41.298 1.00 94.06 101 GLU A CA 1
ATOM 683 C C . GLU A 1 101 ? -37.876 -16.552 40.434 1.00 94.06 101 GLU A C 1
ATOM 685 O O . GLU A 1 101 ? -38.900 -16.086 40.931 1.00 94.06 101 GLU A O 1
ATOM 690 N N . GLY A 1 102 ? -37.754 -16.682 39.110 1.00 91.25 102 GLY A N 1
ATOM 691 C CA . GLY A 1 102 ? -38.810 -16.309 38.160 1.00 91.25 102 GLY A CA 1
ATOM 692 C C . GLY A 1 102 ? -38.919 -14.807 37.870 1.00 91.25 102 GLY A C 1
ATOM 693 O O . GLY A 1 102 ? -39.795 -14.402 37.108 1.00 91.25 102 GLY A O 1
ATOM 694 N N . LYS A 1 103 ? -38.038 -13.971 38.436 1.00 96.56 103 LYS A N 1
ATOM 695 C CA . LYS A 1 103 ? -37.876 -12.556 38.070 1.00 96.56 103 LYS A CA 1
ATOM 696 C C . LYS A 1 103 ? -36.701 -12.397 37.121 1.00 96.56 103 LYS A C 1
ATOM 698 O O . LYS A 1 103 ? -35.668 -13.028 37.325 1.00 96.56 103 LYS A O 1
ATOM 703 N N . SER A 1 104 ? -36.842 -11.542 36.113 1.00 96.38 104 SER A N 1
ATOM 704 C CA . SER A 1 104 ? -35.827 -11.362 35.077 1.00 96.38 104 SER A CA 1
ATOM 705 C C . SER A 1 104 ? -35.547 -9.900 34.760 1.00 96.38 104 SER A C 1
ATOM 707 O O . SER A 1 104 ? -36.436 -9.055 34.850 1.00 96.38 104 SER A O 1
ATOM 709 N N . SER A 1 105 ? -34.322 -9.628 34.325 1.00 97.75 105 SER A N 1
ATOM 710 C CA . SER A 1 105 ? -33.908 -8.364 33.712 1.00 97.75 105 SER A CA 1
ATOM 711 C C . SER A 1 105 ? -32.846 -8.641 32.650 1.00 97.75 105 SER A C 1
ATOM 713 O O . SER A 1 105 ? -32.293 -9.744 32.604 1.00 97.75 105 SER A O 1
ATOM 715 N N . SER A 1 106 ? -32.602 -7.693 31.750 1.00 97.12 106 SER A N 1
ATOM 716 C CA . SER A 1 106 ? -31.803 -7.939 30.549 1.00 97.12 106 SER A CA 1
ATOM 717 C C . SER A 1 106 ? -30.868 -6.800 30.174 1.00 97.12 106 SER A C 1
ATOM 719 O O . SER A 1 106 ? -31.171 -5.639 30.436 1.00 97.12 106 SER A O 1
ATOM 721 N N . ALA A 1 107 ? -29.791 -7.148 29.470 1.00 96.81 107 ALA A N 1
ATOM 722 C CA . ALA A 1 107 ? -28.897 -6.223 28.789 1.00 96.81 107 ALA A CA 1
ATOM 723 C C . ALA A 1 107 ? -28.925 -6.438 27.267 1.00 96.81 107 ALA A C 1
ATOM 725 O O . ALA A 1 107 ? -29.000 -7.576 26.796 1.00 96.81 107 ALA A O 1
ATOM 726 N N . VAL A 1 108 ? -28.840 -5.353 26.493 1.00 93.94 108 VAL A N 1
ATOM 727 C CA . VAL A 1 108 ? -28.748 -5.402 25.022 1.00 93.94 108 VAL A CA 1
ATOM 728 C C . VAL A 1 108 ? -27.283 -5.389 24.589 1.00 93.94 108 VAL A C 1
ATOM 730 O O . VAL A 1 108 ? -26.550 -4.446 24.876 1.00 93.94 108 VAL A O 1
ATOM 733 N N . ILE A 1 109 ? -26.858 -6.426 23.875 1.00 95.19 109 ILE A N 1
ATOM 734 C CA . ILE A 1 109 ? -25.507 -6.561 23.335 1.00 95.19 109 ILE A CA 1
ATOM 735 C C . ILE A 1 109 ? -25.571 -6.391 21.825 1.00 95.19 109 ILE A C 1
ATOM 737 O O . ILE A 1 109 ? -26.173 -7.211 21.135 1.00 95.19 109 ILE A O 1
ATOM 741 N N . THR A 1 110 ? -24.932 -5.346 21.313 1.00 83.38 110 THR A N 1
ATOM 742 C CA . THR A 1 110 ? -24.745 -5.157 19.872 1.00 83.38 110 THR A CA 1
ATOM 743 C C . THR A 1 110 ? -23.356 -5.653 19.507 1.00 83.38 110 THR A C 1
ATOM 745 O O . THR A 1 110 ? -22.364 -5.146 20.027 1.00 83.38 110 THR A O 1
ATOM 748 N N . VAL A 1 111 ? -23.283 -6.661 18.647 1.00 75.31 111 VAL A N 1
ATOM 749 C CA . VAL A 1 111 ? -22.037 -7.217 18.130 1.00 75.31 111 VAL A CA 1
ATOM 750 C C . VAL A 1 111 ? -21.895 -6.803 16.679 1.00 75.31 111 VAL A C 1
ATOM 752 O O . VAL A 1 111 ? -22.704 -7.187 15.841 1.00 75.31 111 VAL A O 1
ATOM 755 N N . ASP A 1 112 ? -20.842 -6.062 16.374 1.00 68.00 112 ASP A N 1
ATOM 756 C CA . ASP A 1 112 ? -20.514 -5.722 14.997 1.00 68.00 112 ASP A CA 1
ATOM 757 C C . ASP A 1 112 ? -19.342 -6.584 14.524 1.00 68.00 112 ASP A C 1
ATOM 759 O O . ASP A 1 112 ? -18.293 -6.651 15.172 1.00 68.00 112 ASP A O 1
ATOM 763 N N . VAL A 1 113 ? -19.500 -7.229 13.367 1.00 53.16 113 VAL A N 1
ATOM 764 C CA . VAL A 1 113 ? -18.378 -7.823 12.633 1.00 53.16 113 VAL A CA 1
ATOM 765 C C . VAL A 1 113 ? -17.958 -6.814 11.584 1.00 53.16 113 VAL A C 1
ATOM 767 O O . VAL A 1 113 ? -18.373 -6.842 10.428 1.00 53.16 113 VAL A O 1
ATOM 770 N N . THR A 1 114 ? -17.081 -5.903 11.974 1.00 52.12 114 THR A N 1
ATOM 771 C CA . THR A 1 114 ? -16.286 -5.196 10.979 1.00 52.12 114 THR A CA 1
ATOM 772 C C . THR A 1 114 ? -15.381 -6.234 10.315 1.00 52.12 114 THR A C 1
ATOM 774 O O . THR A 1 114 ? -14.500 -6.772 10.979 1.00 52.12 114 THR A O 1
ATOM 777 N N . GLN A 1 115 ? -15.641 -6.586 9.044 1.00 47.66 115 GLN A N 1
ATOM 778 C CA . GLN A 1 115 ? -14.953 -7.653 8.283 1.00 47.66 115 GLN A CA 1
ATOM 779 C C . GLN A 1 115 ? -13.410 -7.605 8.409 1.00 47.66 115 GLN A C 1
ATOM 781 O O . GLN A 1 115 ? -12.792 -7.037 7.531 1.00 47.66 115 GLN A O 1
ATOM 786 N N . GLY A 1 116 ? -12.728 -8.116 9.425 1.00 56.03 116 GLY A N 1
ATOM 787 C CA . GLY A 1 116 ? -11.285 -7.829 9.548 1.00 56.03 116 GLY A CA 1
ATOM 788 C C . GLY A 1 116 ? -10.699 -8.087 10.921 1.00 56.03 116 GLY A C 1
ATOM 789 O O . GLY A 1 116 ? -9.524 -8.395 11.022 1.00 56.03 116 GLY A O 1
ATOM 790 N N . GLY A 1 117 ? -11.507 -8.044 11.978 1.00 66.88 117 GLY A N 1
ATOM 791 C CA . GLY A 1 117 ? -11.051 -8.323 13.340 1.00 66.88 117 GLY A CA 1
ATOM 792 C C . GLY A 1 117 ? -11.757 -7.445 14.371 1.00 66.88 117 GLY A C 1
ATOM 793 O O . GLY A 1 117 ? -12.815 -6.880 14.069 1.00 66.88 117 GLY A O 1
ATOM 794 N N . PRO A 1 118 ? -11.218 -7.333 15.599 1.00 73.56 118 PRO A N 1
ATOM 795 C CA . PRO A 1 118 ? -11.918 -6.681 16.695 1.00 73.56 118 PRO A CA 1
ATOM 796 C C . PRO A 1 118 ? -12.017 -5.163 16.497 1.00 73.56 118 PRO A C 1
ATOM 798 O O . PRO A 1 118 ? -11.040 -4.483 16.165 1.00 73.56 118 PRO A O 1
ATOM 801 N N . LEU A 1 119 ? -13.209 -4.626 16.773 1.00 81.12 119 LEU A N 1
ATOM 802 C CA . LEU A 1 119 ? -13.456 -3.192 16.892 1.00 81.12 119 LEU A CA 1
ATOM 803 C C . LEU A 1 119 ? -12.666 -2.636 18.085 1.00 81.12 119 LEU A C 1
ATOM 805 O O . LEU A 1 119 ? -12.868 -3.057 19.222 1.00 81.12 119 LEU A O 1
ATOM 809 N N . LEU A 1 120 ? -11.786 -1.672 17.826 1.00 86.12 120 LEU A N 1
ATOM 810 C CA . LEU A 1 120 ? -10.962 -1.026 18.848 1.00 86.12 120 LEU A CA 1
ATOM 811 C C . LEU A 1 120 ? -11.610 0.244 19.395 1.00 86.12 120 LEU A C 1
ATOM 813 O O . LEU A 1 120 ? -11.506 0.528 20.586 1.00 86.12 120 LEU A O 1
ATOM 817 N N . ALA A 1 121 ? -12.237 1.032 18.520 1.00 88.81 121 ALA A N 1
ATOM 818 C CA . ALA A 1 121 ? -12.893 2.278 18.894 1.00 88.81 121 ALA A CA 1
ATOM 819 C C . ALA A 1 121 ? -13.955 2.684 17.872 1.00 88.81 121 ALA A C 1
ATOM 821 O O . ALA A 1 121 ? -13.840 2.391 16.683 1.00 88.81 121 ALA A O 1
ATOM 822 N N . ARG A 1 122 ? -14.965 3.417 18.340 1.00 89.56 122 ARG A N 1
ATOM 823 C CA . ARG A 1 122 ? -16.002 4.025 17.507 1.00 89.56 122 ARG A CA 1
ATOM 824 C C . ARG A 1 122 ? -16.282 5.439 17.997 1.00 89.56 122 ARG A C 1
ATOM 826 O O . ARG A 1 122 ? -16.442 5.657 19.197 1.00 89.56 122 ARG A O 1
ATOM 833 N N . THR A 1 123 ? -16.322 6.404 17.087 1.00 91.00 123 THR A N 1
ATOM 834 C CA . THR A 1 123 ? -16.489 7.821 17.437 1.00 91.00 123 THR A CA 1
ATOM 835 C C . THR A 1 123 ? -17.296 8.536 16.362 1.00 91.00 123 THR A C 1
ATOM 837 O O . THR A 1 123 ? -17.027 8.374 15.175 1.00 91.00 123 THR A O 1
ATOM 840 N N . GLU A 1 124 ? -18.286 9.331 16.766 1.00 94.19 124 GLU A N 1
ATOM 841 C CA . GLU A 1 124 ? -18.953 10.258 15.852 1.00 94.19 124 GLU A CA 1
ATOM 842 C C . GLU A 1 124 ? -18.071 11.491 15.636 1.00 94.19 124 GLU A C 1
ATOM 844 O O . GLU A 1 124 ? -17.639 12.137 16.590 1.00 94.19 124 GLU A O 1
ATOM 849 N N . ILE A 1 125 ? -17.781 11.798 14.374 1.00 95.44 125 ILE A N 1
ATOM 850 C CA . ILE A 1 125 ? -16.956 12.932 13.970 1.00 95.44 125 ILE A CA 1
ATOM 851 C C . ILE A 1 125 ? -17.761 13.794 13.003 1.00 95.44 125 ILE A C 1
ATOM 853 O O . ILE A 1 125 ? -18.253 13.313 11.984 1.00 95.44 125 ILE A O 1
ATOM 857 N N . GLY A 1 126 ? -17.890 15.077 13.334 1.00 94.44 126 GLY A N 1
ATOM 858 C CA . GLY A 1 126 ? -18.582 16.075 12.523 1.00 94.44 126 GLY A CA 1
ATOM 859 C C . GLY A 1 126 ? -17.649 17.119 11.906 1.00 94.44 126 GLY A C 1
ATOM 860 O O . GLY A 1 126 ? -16.432 16.927 11.871 1.00 94.44 126 GLY A O 1
ATOM 861 N N . PRO A 1 127 ? -18.203 18.258 11.456 1.00 97.12 127 PRO A N 1
ATOM 862 C CA . PRO A 1 127 ? -17.439 19.309 10.778 1.00 97.12 127 PRO A CA 1
ATOM 863 C C . PRO A 1 127 ? -16.304 19.932 11.588 1.00 97.12 127 PRO A C 1
ATOM 865 O O . PRO A 1 127 ? -15.350 20.444 11.008 1.00 97.12 127 PRO A O 1
ATOM 868 N N . ALA A 1 128 ? -16.356 19.859 12.918 1.00 97.31 128 ALA A N 1
ATOM 869 C CA . ALA A 1 128 ? -15.267 20.316 13.781 1.00 97.31 128 ALA A CA 1
ATOM 870 C C . ALA A 1 128 ? -14.001 19.435 13.695 1.00 97.31 128 ALA A C 1
ATOM 872 O O . ALA A 1 128 ? -12.964 19.805 14.242 1.00 97.31 128 ALA A O 1
ATOM 873 N N . GLY A 1 129 ? -14.063 18.290 13.006 1.00 97.19 129 GLY A N 1
ATOM 874 C CA . GLY A 1 129 ? -13.017 17.275 13.049 1.00 97.19 129 GLY A CA 1
ATOM 875 C C . GLY A 1 129 ? -13.059 16.486 14.357 1.00 97.19 129 GLY A C 1
ATOM 876 O O . GLY A 1 129 ? -13.951 16.654 15.190 1.00 97.19 129 GLY A O 1
ATOM 877 N N . GLY A 1 130 ? -12.114 15.569 14.528 1.00 97.31 130 GLY A N 1
ATOM 878 C CA . GLY A 1 130 ? -12.097 14.689 15.692 1.00 97.31 130 GLY A CA 1
ATOM 879 C C . GLY A 1 130 ? -11.082 13.569 15.561 1.00 97.31 130 GLY A C 1
ATOM 880 O O . GLY A 1 130 ? -10.406 13.438 14.544 1.00 97.31 130 GLY A O 1
ATOM 881 N N . THR A 1 131 ? -10.960 12.755 16.605 1.00 97.06 131 THR A N 1
ATOM 882 C CA . THR A 1 131 ? -10.043 11.611 16.617 1.00 97.06 131 THR A CA 1
ATOM 883 C C . THR A 1 131 ? -10.781 10.359 17.061 1.00 97.06 131 THR A C 1
ATOM 885 O O . THR A 1 131 ? -11.397 10.358 18.123 1.00 97.06 131 THR A O 1
ATOM 888 N N . VAL A 1 132 ? -10.669 9.291 16.271 1.00 95.00 132 VAL A N 1
ATOM 889 C CA . VAL A 1 132 ? -10.998 7.928 16.703 1.00 95.00 132 VAL A CA 1
ATOM 890 C C . VAL A 1 132 ? -9.702 7.266 17.172 1.00 95.00 132 VAL A C 1
ATOM 892 O O . VAL A 1 132 ? -8.699 7.285 16.457 1.00 95.00 132 VAL A O 1
ATOM 895 N N . GLN A 1 133 ? -9.673 6.749 18.402 1.00 95.06 133 GLN A N 1
ATOM 896 C CA . GLN A 1 133 ? -8.422 6.305 19.023 1.00 95.06 133 GLN A CA 1
ATOM 897 C C . GLN A 1 133 ? -8.569 5.095 19.938 1.00 95.06 133 GLN A C 1
ATOM 899 O O . GLN A 1 133 ? -9.570 4.919 20.625 1.00 95.06 133 GLN A O 1
ATOM 904 N N . HIS A 1 134 ? -7.488 4.333 19.991 1.00 93.81 134 HIS A N 1
ATOM 905 C CA . HIS A 1 134 ? -7.190 3.247 20.907 1.00 93.81 134 HIS A CA 1
ATOM 906 C C . HIS A 1 134 ? -5.754 3.440 21.437 1.00 93.81 134 HIS A C 1
ATOM 908 O O . HIS A 1 134 ? -4.995 4.265 20.924 1.00 93.81 134 HIS A O 1
ATOM 914 N N . THR A 1 135 ? -5.346 2.675 22.451 1.00 91.25 135 THR A N 1
ATOM 915 C CA . THR A 1 135 ? -3.998 2.755 23.048 1.00 91.25 135 THR A CA 1
ATOM 916 C C . THR A 1 135 ? -2.878 2.664 22.007 1.00 91.25 135 THR A C 1
ATOM 918 O O . THR A 1 135 ? -1.879 3.370 22.101 1.00 91.25 135 THR A O 1
ATOM 921 N N . ASP A 1 136 ? -3.055 1.820 20.993 1.00 92.75 136 ASP A N 1
ATOM 922 C CA . ASP A 1 136 ? -2.015 1.525 20.008 1.00 92.75 136 ASP A CA 1
ATOM 923 C C . ASP A 1 136 ? -2.139 2.317 18.699 1.00 92.75 136 ASP A C 1
ATOM 925 O O . ASP A 1 136 ? -1.197 2.330 17.909 1.00 92.75 136 ASP A O 1
ATOM 929 N N . VAL A 1 137 ? -3.273 2.974 18.451 1.00 94.56 137 VAL A N 1
ATOM 930 C CA . VAL A 1 137 ? -3.554 3.635 17.171 1.00 94.56 137 VAL A CA 1
ATOM 931 C C . VAL A 1 137 ? -4.523 4.801 17.347 1.00 94.56 137 VAL A C 1
ATOM 933 O O . VAL A 1 137 ? -5.485 4.712 18.102 1.00 94.56 137 VAL A O 1
ATOM 936 N N . ALA A 1 138 ? -4.294 5.902 16.641 1.00 95.19 138 ALA A N 1
ATOM 937 C CA . ALA A 1 138 ? -5.231 7.015 16.566 1.00 95.19 138 ALA A CA 1
ATOM 938 C C . ALA A 1 138 ? -5.299 7.556 15.139 1.00 95.19 138 ALA A C 1
ATOM 940 O O . ALA A 1 138 ? -4.268 7.708 14.483 1.00 95.19 138 ALA A O 1
ATOM 941 N N . VAL A 1 139 ? -6.507 7.877 14.682 1.00 95.12 139 VAL A N 1
ATOM 942 C CA . VAL A 1 139 ? -6.739 8.538 13.398 1.00 95.12 139 VAL A CA 1
ATOM 943 C C . VAL A 1 139 ? -7.496 9.831 13.645 1.00 95.12 139 VAL A C 1
ATOM 945 O O . VAL A 1 139 ? -8.617 9.829 14.159 1.00 95.12 139 VAL A O 1
ATOM 948 N N . THR A 1 140 ? -6.862 10.943 13.291 1.00 96.38 140 THR A N 1
ATOM 949 C CA . THR A 1 140 ? -7.403 12.290 13.451 1.00 96.38 140 THR A CA 1
ATOM 950 C C . THR A 1 140 ? -7.872 12.823 12.103 1.00 96.38 140 THR A C 1
ATOM 952 O O . THR A 1 140 ? -7.091 12.951 11.156 1.00 96.38 140 THR A O 1
ATOM 955 N N . ILE A 1 141 ? -9.154 13.169 12.048 1.00 96.12 141 ILE A N 1
ATOM 956 C CA . ILE A 1 141 ? -9.810 13.837 10.929 1.00 96.12 141 ILE A CA 1
ATOM 957 C C . ILE A 1 141 ? -9.744 15.351 11.170 1.00 96.12 141 ILE A C 1
ATOM 959 O O . ILE A 1 141 ? -10.207 15.806 12.223 1.00 96.12 141 ILE A O 1
ATOM 963 N N . PRO A 1 142 ? -9.177 16.145 10.245 1.00 96.94 142 PRO A N 1
ATOM 964 C CA . PRO A 1 142 ? -9.092 17.589 10.419 1.00 96.94 142 PRO A CA 1
ATOM 965 C C . PRO A 1 142 ? -10.472 18.255 10.330 1.00 96.94 142 PRO A C 1
ATOM 967 O O . PRO A 1 142 ? -11.399 17.737 9.703 1.00 96.94 142 PRO A O 1
ATOM 970 N N . ALA A 1 143 ? -10.600 19.431 10.947 1.00 96.88 143 ALA A N 1
ATOM 971 C CA . ALA A 1 143 ? -11.798 20.256 10.832 1.00 96.88 143 ALA A CA 1
ATOM 972 C C . ALA A 1 143 ? -12.101 20.586 9.361 1.00 96.88 143 ALA A C 1
ATOM 974 O O . ALA A 1 143 ? -11.192 20.799 8.559 1.00 96.88 143 ALA A O 1
ATOM 975 N N . GLY A 1 144 ? -13.383 20.615 9.004 1.00 95.00 144 GLY A N 1
ATOM 976 C CA . GLY A 1 144 ? -13.858 20.879 7.646 1.00 95.00 144 GLY A CA 1
ATOM 977 C C . GLY A 1 144 ? -13.778 19.692 6.681 1.00 95.00 144 GLY A C 1
ATOM 978 O O . GLY A 1 144 ? -14.353 19.775 5.601 1.00 95.00 144 GLY A O 1
ATOM 979 N N . ALA A 1 145 ? -13.135 18.575 7.049 1.00 93.44 145 ALA A N 1
ATOM 980 C CA . ALA A 1 145 ? -13.050 17.401 6.173 1.00 93.44 145 ALA A CA 1
ATOM 981 C C . ALA A 1 145 ? -14.392 16.679 5.968 1.00 93.44 145 ALA A C 1
ATOM 983 O O . ALA A 1 145 ? -14.588 16.030 4.944 1.00 93.44 145 ALA A O 1
ATOM 984 N N . LEU A 1 146 ? -15.310 16.774 6.934 1.00 93.56 146 LEU A N 1
ATOM 985 C CA . LEU A 1 146 ? -16.644 16.177 6.866 1.00 93.56 146 LEU A CA 1
ATOM 986 C C . LEU A 1 146 ? -17.703 17.278 6.944 1.00 93.56 146 LEU A C 1
ATOM 988 O O . LEU A 1 146 ? -17.668 18.107 7.846 1.00 93.56 146 LEU A O 1
ATOM 992 N N . SER A 1 147 ? -18.670 17.279 6.027 1.00 92.69 147 SER A N 1
ATOM 993 C CA . SER A 1 147 ? -19.773 18.255 6.023 1.00 92.69 147 SER A CA 1
ATOM 994 C C . SER A 1 147 ? -20.926 17.873 6.955 1.00 92.69 147 SER A C 1
ATOM 996 O O . SER A 1 147 ? -21.684 18.735 7.392 1.00 92.69 147 SER A O 1
ATOM 998 N N . THR A 1 148 ? -21.048 16.590 7.295 1.00 92.44 148 THR A N 1
ATOM 999 C CA . THR A 1 148 ? -22.072 16.047 8.196 1.00 92.44 148 THR A CA 1
ATOM 1000 C C . THR A 1 148 ? -21.431 15.085 9.194 1.00 92.44 148 THR A C 1
ATOM 1002 O O . THR A 1 148 ? -20.478 14.400 8.810 1.00 92.44 148 THR A O 1
ATOM 1005 N N . PRO A 1 149 ? -21.959 14.962 10.426 1.00 93.38 149 PRO A N 1
ATOM 1006 C CA . PRO A 1 149 ? -21.526 13.935 11.370 1.00 93.38 149 PRO A CA 1
ATOM 1007 C C . PRO A 1 149 ? -21.537 12.530 10.763 1.00 93.38 149 PRO A C 1
ATOM 1009 O O . PRO A 1 149 ? -22.474 12.149 10.057 1.00 93.38 149 PRO A O 1
ATOM 1012 N N . ARG A 1 150 ? -20.471 11.769 11.021 1.00 88.81 150 ARG A N 1
ATOM 1013 C CA . ARG A 1 150 ? -20.319 10.366 10.626 1.00 88.81 150 ARG A CA 1
ATOM 1014 C C . ARG A 1 150 ? -19.695 9.573 11.758 1.00 88.81 150 ARG A C 1
ATOM 1016 O O . ARG A 1 150 ? -18.750 10.021 12.403 1.00 88.81 150 ARG A O 1
ATOM 1023 N N . THR A 1 151 ? -20.191 8.363 11.964 1.00 88.75 151 THR A N 1
ATOM 1024 C CA . THR A 1 151 ? -19.575 7.404 12.875 1.00 88.75 151 THR A CA 1
ATOM 1025 C C . THR A 1 151 ? -18.383 6.747 12.192 1.00 88.75 151 THR A C 1
ATOM 1027 O O . THR A 1 151 ? -18.564 5.994 11.237 1.00 88.75 151 THR A O 1
ATOM 1030 N N . LEU A 1 152 ? -17.173 7.011 12.687 1.00 89.12 152 LEU A N 1
ATOM 1031 C CA . LEU A 1 152 ? -15.968 6.309 12.257 1.00 89.12 152 LEU A CA 1
ATOM 1032 C C . LEU A 1 152 ? -15.653 5.160 13.208 1.00 89.12 152 LEU A C 1
ATOM 1034 O O . LEU A 1 152 ? -15.773 5.301 14.428 1.00 89.12 152 LEU A O 1
ATOM 1038 N N . SER A 1 153 ? -15.240 4.030 12.639 1.00 86.38 153 SER A N 1
ATOM 1039 C CA . SER A 1 153 ? -14.836 2.838 13.387 1.00 86.38 153 SER A CA 1
ATOM 1040 C C . SER A 1 153 ? -13.378 2.508 13.093 1.00 86.38 153 SER A C 1
ATOM 1042 O O . SER A 1 153 ? -12.948 2.541 11.942 1.00 86.38 153 SER A O 1
ATOM 1044 N N . LEU A 1 154 ? -12.628 2.201 14.145 1.00 88.88 154 LEU A N 1
ATOM 1045 C CA . LEU A 1 154 ? -11.238 1.779 14.093 1.00 88.88 154 LEU A CA 1
ATOM 1046 C C . LEU A 1 154 ? -11.160 0.307 14.473 1.00 88.88 154 LEU A C 1
ATOM 1048 O O . LEU A 1 154 ? -11.596 -0.076 15.558 1.00 88.88 154 LEU A O 1
ATOM 1052 N N . VAL A 1 155 ? -10.609 -0.503 13.584 1.00 83.06 155 VAL A N 1
ATOM 1053 C CA . VAL A 1 155 ? -10.650 -1.966 13.656 1.00 83.06 155 VAL A CA 1
ATOM 1054 C C . VAL A 1 155 ? -9.222 -2.487 13.593 1.00 83.06 155 VAL A C 1
ATOM 1056 O O . VAL A 1 155 ? -8.404 -1.942 12.853 1.00 83.06 155 VAL A O 1
ATOM 1059 N N . ARG A 1 156 ? -8.893 -3.515 14.378 1.00 84.38 156 ARG A N 1
ATOM 1060 C CA . ARG A 1 156 ? -7.637 -4.253 14.193 1.00 84.38 156 ARG A CA 1
ATOM 1061 C C . ARG A 1 156 ? -7.840 -5.271 13.084 1.00 84.38 156 ARG A C 1
ATOM 1063 O O . ARG A 1 156 ? -8.760 -6.078 13.185 1.00 84.38 156 ARG A O 1
ATOM 1070 N N . ASP A 1 157 ? -6.975 -5.244 12.079 1.00 77.06 157 ASP A N 1
ATOM 1071 C CA . ASP A 1 157 ? -6.951 -6.299 11.078 1.00 77.06 157 ASP A CA 1
ATOM 1072 C C . ASP A 1 157 ? -6.205 -7.521 11.627 1.00 77.06 157 ASP A C 1
ATOM 1074 O O . ASP A 1 157 ? -5.102 -7.426 12.165 1.00 77.06 157 ASP A O 1
ATOM 1078 N N . THR A 1 158 ? -6.871 -8.660 11.552 1.00 69.44 158 THR A N 1
ATOM 1079 C CA . THR A 1 158 ? -6.418 -9.991 11.968 1.00 69.44 158 THR A CA 1
ATOM 1080 C C . THR A 1 158 ? -6.554 -11.001 10.832 1.00 69.44 158 THR A C 1
ATOM 1082 O O . THR A 1 158 ? -6.170 -12.156 11.001 1.00 69.44 158 THR A O 1
ATOM 1085 N N . LEU A 1 159 ? -7.122 -10.581 9.695 1.00 57.34 159 LEU A N 1
ATOM 1086 C CA . LEU A 1 159 ? -7.304 -11.402 8.504 1.00 57.34 159 LEU A CA 1
ATOM 1087 C C . LEU A 1 159 ? -6.148 -11.218 7.520 1.00 57.34 159 LEU A C 1
ATOM 1089 O O . LEU A 1 159 ? -5.830 -12.152 6.789 1.00 57.34 159 LEU A O 1
ATOM 1093 N N . THR A 1 160 ? -5.500 -10.050 7.513 1.00 58.22 160 THR A N 1
ATOM 1094 C CA . THR A 1 160 ? -4.286 -9.824 6.721 1.00 58.22 160 THR A CA 1
ATOM 1095 C C . THR A 1 160 ? -3.165 -10.744 7.198 1.00 58.22 160 THR A C 1
ATOM 1097 O O . THR A 1 160 ? -2.682 -10.621 8.324 1.00 58.22 160 THR A O 1
ATOM 1100 N N . THR A 1 161 ? -2.729 -11.652 6.327 1.00 49.91 161 THR A N 1
ATOM 1101 C CA . THR A 1 161 ? -1.632 -12.599 6.580 1.00 49.91 161 THR A CA 1
ATOM 1102 C C . THR A 1 161 ? -0.252 -12.030 6.236 1.00 49.91 161 THR A C 1
ATOM 1104 O O . THR A 1 161 ? 0.734 -12.764 6.282 1.00 49.91 161 THR A O 1
ATOM 1107 N N . THR A 1 162 ? -0.161 -10.750 5.853 1.00 54.84 162 THR A N 1
ATOM 1108 C CA . THR A 1 162 ? 1.106 -10.104 5.487 1.00 54.84 162 THR A CA 1
ATOM 1109 C C . THR A 1 162 ? 2.000 -9.970 6.716 1.00 54.84 162 THR A C 1
ATOM 1111 O O . THR A 1 162 ? 1.784 -9.114 7.573 1.00 54.84 162 THR A O 1
ATOM 1114 N N . ASP A 1 163 ? 3.023 -10.817 6.792 1.00 54.34 163 ASP A N 1
ATOM 1115 C CA . ASP A 1 163 ? 4.027 -10.775 7.849 1.00 54.34 163 ASP A CA 1
ATOM 1116 C C . ASP A 1 163 ? 5.134 -9.770 7.490 1.00 54.34 163 ASP A C 1
ATOM 1118 O O . ASP A 1 163 ? 5.961 -10.010 6.609 1.00 54.34 163 ASP A O 1
ATOM 1122 N N . TYR A 1 164 ? 5.165 -8.629 8.183 1.00 63.47 164 TYR A N 1
ATOM 1123 C CA . TYR A 1 164 ? 6.271 -7.661 8.087 1.00 63.47 164 TYR A CA 1
ATOM 1124 C C . TYR A 1 164 ? 7.419 -7.982 9.058 1.00 63.47 164 TYR A C 1
ATOM 1126 O O . TYR A 1 164 ? 8.365 -7.197 9.212 1.00 63.47 164 TYR A O 1
ATOM 1134 N N . GLY A 1 165 ? 7.336 -9.126 9.738 1.00 65.94 165 GLY A N 1
ATOM 1135 C CA . GLY A 1 165 ? 8.289 -9.617 10.713 1.00 65.94 165 GLY A CA 1
ATOM 1136 C C . GLY A 1 165 ? 8.531 -8.624 11.845 1.00 65.94 165 GLY A C 1
ATOM 1137 O O . GLY A 1 165 ? 7.666 -7.849 12.255 1.00 65.94 165 GLY A O 1
ATOM 1138 N N . ALA A 1 166 ? 9.775 -8.588 12.321 1.00 66.88 166 ALA A N 1
ATOM 1139 C CA . ALA A 1 166 ? 10.215 -7.704 13.403 1.00 66.88 166 ALA A CA 1
ATOM 1140 C C . ALA A 1 166 ? 10.119 -6.193 13.085 1.00 66.88 166 ALA A C 1
ATOM 1142 O O . ALA A 1 166 ? 10.420 -5.365 13.949 1.00 66.88 166 ALA A O 1
ATOM 1143 N N . ASN A 1 167 ? 9.735 -5.825 11.860 1.00 75.81 167 ASN A N 1
ATOM 1144 C CA . ASN A 1 167 ? 9.595 -4.435 11.434 1.00 75.81 167 ASN A CA 1
ATOM 1145 C C . ASN A 1 167 ? 8.169 -3.910 11.556 1.00 75.81 167 ASN A C 1
ATOM 1147 O O . ASN A 1 167 ? 7.952 -2.717 11.345 1.00 75.81 167 ASN A O 1
ATOM 1151 N N . GLN A 1 168 ? 7.203 -4.758 11.911 1.00 82.56 168 GLN A N 1
ATOM 1152 C CA . GLN A 1 168 ? 5.854 -4.293 12.180 1.00 82.56 168 GLN A CA 1
ATOM 1153 C C . GLN A 1 168 ? 5.799 -3.533 13.511 1.00 82.56 168 GLN A C 1
ATOM 1155 O O . GLN A 1 168 ? 6.395 -3.914 14.525 1.00 82.56 168 GLN A O 1
ATOM 1160 N N . ALA A 1 169 ? 5.048 -2.438 13.503 1.00 86.94 169 ALA A N 1
ATOM 1161 C CA . ALA A 1 169 ? 4.591 -1.760 14.703 1.00 86.94 169 ALA A CA 1
ATOM 1162 C C . ALA A 1 169 ? 3.518 -2.617 15.419 1.00 86.94 169 ALA A C 1
ATOM 1164 O O . ALA A 1 169 ? 3.488 -3.836 15.293 1.00 86.94 169 ALA A O 1
ATOM 1165 N N . THR A 1 170 ? 2.627 -2.018 16.209 1.00 88.19 170 THR A N 1
ATOM 1166 C CA . THR A 1 170 ? 1.647 -2.779 17.016 1.00 88.19 170 THR A CA 1
ATOM 1167 C C . THR A 1 170 ? 0.581 -3.551 16.230 1.00 88.19 170 THR A C 1
ATOM 1169 O O . THR A 1 170 ? -0.185 -4.294 16.844 1.00 88.19 170 THR A O 1
ATOM 1172 N N . GLY A 1 171 ? 0.502 -3.380 14.909 1.00 84.00 171 GLY A N 1
ATOM 1173 C CA . GLY A 1 171 ? -0.354 -4.180 14.038 1.00 84.00 171 GLY A CA 1
ATOM 1174 C C . GLY A 1 171 ? -0.806 -3.447 12.780 1.00 84.00 171 GLY A C 1
ATOM 1175 O O . GLY A 1 171 ? -0.309 -2.363 12.454 1.00 84.00 171 GLY A O 1
ATOM 1176 N N . THR A 1 172 ? -1.774 -4.069 12.116 1.00 84.94 172 THR A N 1
ATOM 1177 C CA . THR A 1 172 ? -2.501 -3.544 10.962 1.00 84.94 172 THR A CA 1
ATOM 1178 C C . THR A 1 172 ? -3.884 -3.091 11.411 1.00 84.94 172 THR A C 1
ATOM 1180 O O . THR A 1 172 ? -4.543 -3.742 12.227 1.00 84.94 172 THR A O 1
ATOM 1183 N N . TYR A 1 173 ? -4.305 -1.925 10.936 1.00 87.69 173 TYR A N 1
ATOM 1184 C CA . TYR A 1 173 ? -5.525 -1.263 11.373 1.00 87.69 173 TYR A CA 1
ATOM 1185 C C . TYR A 1 173 ? -6.370 -0.849 10.191 1.00 87.69 173 TYR A C 1
ATOM 1187 O O . TYR A 1 173 ? -5.851 -0.500 9.138 1.00 87.69 173 TYR A O 1
ATOM 1195 N N . ARG A 1 174 ? -7.678 -0.795 10.402 1.00 83.81 174 ARG A N 1
ATOM 1196 C CA . ARG A 1 174 ? -8.627 -0.347 9.400 1.00 83.81 174 ARG A CA 1
ATOM 1197 C C . ARG A 1 174 ? -9.499 0.778 9.923 1.00 83.81 174 ARG A C 1
ATOM 1199 O O . ARG A 1 174 ? -9.974 0.710 11.058 1.00 83.81 174 ARG A O 1
ATOM 1206 N N . ILE A 1 175 ? -9.731 1.791 9.088 1.00 84.94 175 ILE A N 1
ATOM 1207 C CA . ILE A 1 175 ? -10.679 2.872 9.382 1.00 84.94 175 ILE A CA 1
ATOM 1208 C C . ILE A 1 175 ? -11.901 2.838 8.467 1.00 84.94 175 ILE A C 1
ATOM 1210 O O . ILE A 1 175 ? -11.813 3.008 7.253 1.00 84.94 175 ILE A O 1
ATOM 1214 N N . GLU A 1 176 ? -13.067 2.680 9.077 1.00 81.31 176 GLU A N 1
ATOM 1215 C CA . GLU A 1 176 ? -14.359 2.604 8.401 1.00 81.31 176 GLU A CA 1
ATOM 1216 C C . GLU A 1 176 ? -15.235 3.821 8.707 1.00 81.31 176 GLU A C 1
ATOM 1218 O O . GLU A 1 176 ? -15.040 4.504 9.711 1.00 81.31 176 GLU A O 1
ATOM 1223 N N . GLY A 1 177 ? -16.239 4.062 7.857 1.00 80.50 177 GLY A N 1
ATOM 1224 C CA . GLY A 1 177 ? -17.264 5.094 8.064 1.00 80.50 177 GLY A CA 1
ATOM 1225 C C . GLY A 1 177 ? -17.023 6.417 7.331 1.00 80.50 177 GLY A C 1
ATOM 1226 O O . GLY A 1 177 ? -17.868 7.312 7.393 1.00 80.50 177 GLY A O 1
ATOM 1227 N N . LEU A 1 178 ? -15.903 6.554 6.612 1.00 84.38 178 LEU A N 1
ATOM 1228 C CA . LEU A 1 178 ? -15.672 7.708 5.741 1.00 84.38 178 LEU A CA 1
ATOM 1229 C C . LEU A 1 178 ? -16.620 7.682 4.529 1.00 84.38 178 LEU A C 1
ATOM 1231 O O . LEU A 1 178 ? -16.857 6.600 3.983 1.00 84.38 178 LEU A O 1
ATOM 1235 N N . PRO A 1 179 ? -17.130 8.847 4.077 1.00 83.19 179 PRO A N 1
ATOM 1236 C CA . PRO A 1 179 ? -17.979 8.931 2.892 1.00 83.19 179 PRO A CA 1
ATOM 1237 C C . PRO A 1 179 ? -17.321 8.314 1.657 1.00 83.19 179 PRO A C 1
ATOM 1239 O O . PRO A 1 179 ? -16.132 8.514 1.407 1.00 83.19 179 PRO A O 1
ATOM 1242 N N . ALA A 1 180 ? -18.109 7.589 0.870 1.00 76.94 180 ALA A N 1
ATOM 1243 C CA . ALA A 1 180 ? -17.635 6.899 -0.319 1.00 76.94 180 ALA A CA 1
ATOM 1244 C C . ALA A 1 180 ? -16.926 7.838 -1.304 1.00 76.94 180 ALA A C 1
ATOM 1246 O O . ALA A 1 180 ? -17.450 8.893 -1.658 1.00 76.94 180 ALA A O 1
ATOM 1247 N N . GLY A 1 181 ? -15.723 7.452 -1.740 1.00 71.62 181 GLY A N 1
ATOM 1248 C CA . GLY A 1 181 ? -14.926 8.211 -2.707 1.00 71.62 181 GLY A CA 1
ATOM 1249 C C . GLY A 1 181 ? -14.330 9.519 -2.175 1.00 71.62 181 GLY A C 1
ATOM 1250 O O . GLY A 1 181 ? -13.551 10.152 -2.884 1.00 71.62 181 GLY A O 1
ATOM 1251 N N . LEU A 1 182 ? -14.641 9.921 -0.938 1.00 81.56 182 LEU A N 1
ATOM 1252 C CA . LEU A 1 182 ? -14.032 11.093 -0.322 1.00 81.56 182 LEU A CA 1
ATOM 1253 C C . LEU A 1 182 ? -12.632 10.739 0.182 1.00 81.56 182 LEU A C 1
ATOM 1255 O O . LEU A 1 182 ? -12.487 9.922 1.093 1.00 81.56 182 LEU A O 1
ATOM 1259 N N . THR A 1 183 ? -11.615 11.387 -0.382 1.00 85.06 183 THR A N 1
ATOM 1260 C CA . THR A 1 183 ? -10.241 11.339 0.127 1.00 85.06 183 THR A CA 1
ATOM 1261 C C . THR A 1 183 ? -10.034 12.426 1.175 1.00 85.06 183 THR A C 1
ATOM 1263 O O . THR A 1 183 ? -10.200 13.612 0.895 1.00 85.06 183 THR A O 1
ATOM 1266 N N . VAL A 1 184 ? -9.628 12.027 2.377 1.00 87.62 184 VAL A N 1
ATOM 1267 C CA . VAL A 1 184 ? -9.330 12.924 3.494 1.00 87.62 184 VAL A CA 1
ATOM 1268 C C . VAL A 1 184 ? -7.857 12.802 3.866 1.00 87.62 184 VAL A C 1
ATOM 1270 O O . VAL A 1 184 ? -7.348 11.701 4.056 1.00 87.62 184 VAL A O 1
ATOM 1273 N N . GLN A 1 185 ? -7.171 13.935 4.020 1.00 91.62 185 GLN A N 1
ATOM 1274 C CA . GLN A 1 185 ? -5.841 13.965 4.628 1.00 91.62 185 GLN A CA 1
ATOM 1275 C C . GLN A 1 185 ? -5.982 13.742 6.132 1.00 91.62 185 GLN A C 1
ATOM 1277 O O . GLN A 1 185 ? -6.443 14.620 6.860 1.00 91.62 185 GLN A O 1
ATOM 1282 N N . THR A 1 186 ? -5.632 12.547 6.592 1.00 92.38 186 THR A N 1
ATOM 1283 C CA . THR A 1 186 ? -5.808 12.132 7.985 1.00 92.38 186 THR A CA 1
ATOM 1284 C C . THR A 1 186 ? -4.467 12.047 8.684 1.00 92.38 186 THR A C 1
ATOM 1286 O O . THR A 1 186 ? -3.504 11.519 8.132 1.00 92.38 186 THR A O 1
ATOM 1289 N N . ARG A 1 187 ? -4.389 12.544 9.918 1.00 94.81 187 ARG A N 1
ATOM 1290 C CA . ARG A 1 187 ? -3.199 12.329 10.740 1.00 94.81 187 ARG A CA 1
ATOM 1291 C C . ARG A 1 187 ? -3.339 10.984 11.435 1.00 94.81 187 ARG A C 1
ATOM 1293 O O . ARG A 1 187 ? -4.204 10.818 12.293 1.00 94.81 187 ARG A O 1
ATOM 1300 N N . VAL A 1 188 ? -2.477 10.043 11.079 1.00 95.00 188 VAL A N 1
ATOM 1301 C CA . VAL A 1 188 ? -2.451 8.694 11.641 1.00 95.00 188 VAL A CA 1
ATOM 1302 C C . VAL A 1 188 ? -1.298 8.588 12.627 1.00 95.00 188 VAL A C 1
ATOM 1304 O O . VAL A 1 188 ? -0.193 9.075 12.381 1.00 95.00 188 VAL A O 1
ATOM 1307 N N . ARG A 1 189 ? -1.564 7.943 13.759 1.00 94.75 189 ARG A N 1
ATOM 1308 C CA . ARG A 1 189 ? -0.575 7.605 14.772 1.00 94.75 189 ARG A CA 1
ATOM 1309 C C . ARG A 1 189 ? -0.649 6.113 15.075 1.00 94.75 189 ARG A C 1
ATOM 1311 O O . ARG A 1 189 ? -1.707 5.659 15.490 1.00 94.75 189 ARG A O 1
ATOM 1318 N N . ILE A 1 190 ? 0.453 5.375 14.939 1.00 94.88 190 ILE A N 1
ATOM 1319 C CA . ILE A 1 190 ? 0.543 3.940 15.272 1.00 94.88 190 ILE A CA 1
ATOM 1320 C C . ILE A 1 190 ? 1.698 3.716 16.246 1.00 94.88 190 ILE A C 1
ATOM 1322 O O . ILE A 1 190 ? 2.813 4.183 16.027 1.00 94.88 190 ILE A O 1
ATOM 1326 N N . ARG A 1 191 ? 1.440 3.026 17.355 1.00 93.56 191 ARG A N 1
ATOM 1327 C CA . ARG A 1 191 ? 2.432 2.782 18.405 1.00 93.56 191 ARG A CA 1
ATOM 1328 C C . ARG A 1 191 ? 3.515 1.839 17.897 1.00 93.56 191 ARG A C 1
ATOM 1330 O O . ARG A 1 191 ? 3.204 0.805 17.316 1.00 93.56 191 ARG A O 1
ATOM 1337 N N . ARG A 1 192 ? 4.782 2.168 18.146 1.00 90.81 192 ARG A N 1
ATOM 1338 C CA . ARG A 1 192 ? 5.909 1.285 17.805 1.00 90.81 192 ARG A CA 1
ATOM 1339 C C . ARG A 1 192 ? 6.077 0.180 18.852 1.00 90.81 192 ARG A C 1
ATOM 1341 O O . ARG A 1 192 ? 5.795 0.390 20.031 1.00 90.81 192 ARG A O 1
ATOM 1348 N N . THR A 1 193 ? 6.576 -0.973 18.428 1.00 87.00 193 THR A N 1
ATOM 1349 C CA . THR A 1 193 ? 6.868 -2.136 19.290 1.00 87.00 193 THR A CA 1
ATOM 1350 C C . THR A 1 193 ? 8.244 -2.048 19.949 1.00 87.00 193 THR A C 1
ATOM 1352 O O . THR A 1 193 ? 8.452 -2.599 21.026 1.00 87.00 193 THR A O 1
ATOM 1355 N N . GLN A 1 194 ? 9.171 -1.311 19.337 1.00 85.44 194 GLN A N 1
ATOM 1356 C CA . GLN A 1 194 ? 10.551 -1.154 19.792 1.00 85.44 194 GLN A CA 1
ATOM 1357 C C . GLN A 1 194 ? 11.133 0.195 19.351 1.00 85.44 194 GLN A C 1
ATOM 1359 O O . GLN A 1 194 ? 10.524 0.923 18.564 1.00 85.44 194 GLN A O 1
ATOM 1364 N N . ALA A 1 195 ? 12.311 0.540 19.874 1.00 83.12 195 ALA A N 1
ATOM 1365 C CA . ALA A 1 195 ? 13.054 1.707 19.415 1.00 83.12 195 ALA A CA 1
ATOM 1366 C C . ALA A 1 195 ? 13.469 1.558 17.943 1.00 83.12 195 ALA A C 1
ATOM 1368 O O . ALA A 1 195 ? 13.742 0.456 17.469 1.00 83.12 195 ALA A O 1
ATOM 1369 N N . MET A 1 196 ? 13.516 2.681 17.231 1.00 83.50 196 MET A N 1
ATOM 1370 C CA . MET A 1 196 ? 13.883 2.721 15.819 1.00 83.50 196 MET A CA 1
ATOM 1371 C C . MET A 1 196 ? 15.367 3.041 15.655 1.00 83.50 196 MET A C 1
ATOM 1373 O O . MET A 1 196 ? 15.865 3.994 16.249 1.00 83.50 196 MET A O 1
ATOM 1377 N N . ALA A 1 197 ? 16.048 2.254 14.827 1.00 81.44 197 ALA A N 1
ATOM 1378 C CA . ALA A 1 197 ? 17.406 2.512 14.350 1.00 81.44 197 ALA A CA 1
ATOM 1379 C C . ALA A 1 197 ? 17.424 3.155 12.947 1.00 81.44 197 ALA A C 1
ATOM 1381 O O . ALA A 1 197 ? 18.455 3.671 12.527 1.00 81.44 197 ALA A O 1
ATOM 1382 N N . GLY A 1 198 ? 16.295 3.118 12.229 1.00 81.44 198 GLY A N 1
ATOM 1383 C CA . GLY A 1 198 ? 16.098 3.745 10.917 1.00 81.44 198 GLY A CA 1
ATOM 1384 C C . GLY A 1 198 ? 14.848 4.627 10.875 1.00 81.44 198 GLY A C 1
ATOM 1385 O O . GLY A 1 198 ? 14.331 5.040 11.914 1.00 81.44 198 GLY A O 1
ATOM 1386 N N . ASN A 1 199 ? 14.334 4.879 9.672 1.00 87.06 199 ASN A N 1
ATOM 1387 C CA . ASN A 1 199 ? 13.130 5.682 9.464 1.00 87.06 199 ASN A CA 1
ATOM 1388 C C . ASN A 1 199 ? 11.860 4.888 9.788 1.00 87.06 199 ASN A C 1
ATOM 1390 O O . ASN A 1 199 ? 11.838 3.652 9.796 1.00 87.06 199 ASN A O 1
ATOM 1394 N N . GLY A 1 200 ? 10.779 5.616 10.045 1.00 89.25 200 GLY A N 1
ATOM 1395 C CA . GLY A 1 200 ? 9.449 5.058 10.240 1.00 89.25 200 GLY A CA 1
ATOM 1396 C C . GLY A 1 200 ? 8.599 5.271 9.003 1.00 89.25 200 GLY A C 1
ATOM 1397 O O . GLY A 1 200 ? 8.783 6.257 8.290 1.00 89.25 200 GLY A O 1
ATOM 1398 N N . ALA A 1 201 ? 7.642 4.382 8.778 1.00 89.81 201 ALA A N 1
ATOM 1399 C CA . ALA A 1 201 ? 6.644 4.557 7.737 1.00 89.81 201 ALA A CA 1
ATOM 1400 C C . ALA A 1 201 ? 5.259 4.141 8.230 1.00 89.81 201 ALA A C 1
ATOM 1402 O O . ALA A 1 201 ? 5.124 3.237 9.053 1.00 89.81 201 ALA A O 1
ATOM 1403 N N . ILE A 1 202 ? 4.222 4.777 7.698 1.00 90.00 202 ILE A N 1
ATOM 1404 C CA . ILE A 1 202 ? 2.872 4.218 7.703 1.00 90.00 202 ILE A CA 1
ATOM 1405 C C . ILE A 1 202 ? 2.608 3.720 6.288 1.00 90.00 202 ILE A C 1
ATOM 1407 O O . ILE A 1 202 ? 2.590 4.507 5.346 1.00 90.00 202 ILE A O 1
ATOM 1411 N N . ALA A 1 203 ? 2.458 2.410 6.143 1.00 83.62 203 ALA A N 1
ATOM 1412 C CA . ALA A 1 203 ? 2.018 1.768 4.920 1.00 83.62 203 ALA A CA 1
ATOM 1413 C C . ALA A 1 203 ? 0.491 1.843 4.850 1.00 83.62 203 ALA A C 1
ATOM 1415 O O . ALA A 1 203 ? -0.193 1.468 5.802 1.00 83.62 203 ALA A O 1
ATOM 1416 N N . MET A 1 204 ? -0.031 2.330 3.731 1.00 80.44 204 MET A N 1
ATOM 1417 C CA . MET A 1 204 ? -1.452 2.318 3.420 1.00 80.44 204 MET A CA 1
ATOM 1418 C C . MET A 1 204 ? -1.719 1.275 2.340 1.00 80.44 204 MET A C 1
ATOM 1420 O O . MET A 1 204 ? -1.100 1.343 1.276 1.00 80.44 204 MET A O 1
ATOM 1424 N N . GLY A 1 205 ? -2.623 0.333 2.607 1.00 69.56 205 GLY A N 1
ATOM 1425 C CA . GLY A 1 205 ? -3.018 -0.692 1.642 1.00 69.56 205 GLY A CA 1
ATOM 1426 C C . GLY A 1 205 ? -3.574 -0.074 0.359 1.00 69.56 205 GLY A C 1
ATOM 1427 O O . GLY A 1 205 ? -4.401 0.841 0.396 1.00 69.56 205 GLY A O 1
ATOM 1428 N N . ALA A 1 206 ? -3.105 -0.576 -0.777 1.00 54.78 206 ALA A N 1
ATOM 1429 C CA . ALA A 1 206 ? -3.577 -0.276 -2.118 1.00 54.78 206 ALA A CA 1
ATOM 1430 C C . ALA A 1 206 ? -3.933 -1.596 -2.833 1.00 54.78 206 ALA A C 1
ATOM 1432 O O . ALA A 1 206 ? -3.369 -2.647 -2.518 1.00 54.78 206 ALA A O 1
ATOM 1433 N N . PRO A 1 207 ? -4.867 -1.574 -3.800 1.00 44.34 207 PRO A N 1
ATOM 1434 C CA . PRO A 1 207 ? -5.212 -2.768 -4.562 1.00 44.34 207 PRO A CA 1
ATOM 1435 C C . PRO A 1 207 ? -3.969 -3.343 -5.244 1.00 44.34 207 PRO A C 1
ATOM 1437 O O . PRO A 1 207 ? -3.284 -2.632 -5.980 1.00 44.34 207 PRO A O 1
ATOM 1440 N N . ALA A 1 208 ? -3.702 -4.628 -5.041 1.00 43.88 208 ALA A N 1
ATOM 1441 C CA . ALA A 1 208 ? -2.719 -5.359 -5.824 1.00 43.88 208 ALA A CA 1
ATOM 1442 C C . ALA A 1 208 ? -3.190 -6.787 -6.092 1.00 43.88 208 ALA A C 1
ATOM 1444 O O . ALA A 1 208 ? -4.053 -7.319 -5.397 1.00 43.88 208 ALA A O 1
ATOM 1445 N N . MET A 1 209 ? -2.668 -7.358 -7.175 1.00 36.97 209 MET A N 1
ATOM 1446 C CA . MET A 1 209 ? -3.104 -8.642 -7.712 1.00 36.97 209 MET A CA 1
ATOM 1447 C C . MET A 1 209 ? -2.472 -9.808 -6.941 1.00 36.97 209 MET A C 1
ATOM 1449 O O . MET A 1 209 ? -1.275 -9.785 -6.654 1.00 36.97 209 MET A O 1
ATOM 1453 N N . ALA A 1 210 ? -3.262 -10.849 -6.670 1.00 35.66 210 ALA A N 1
ATOM 1454 C CA . ALA A 1 210 ? -2.770 -12.158 -6.241 1.00 35.66 210 ALA A CA 1
ATOM 1455 C C . ALA A 1 210 ? -2.429 -13.030 -7.467 1.00 35.66 210 ALA A C 1
ATOM 1457 O O . ALA A 1 210 ? -3.153 -12.991 -8.462 1.00 35.66 210 ALA A O 1
ATOM 1458 N N . PHE A 1 211 ? -1.352 -13.818 -7.391 1.00 36.88 211 PHE A N 1
ATOM 1459 C CA . PHE A 1 211 ? -0.942 -14.764 -8.440 1.00 36.88 211 PHE A CA 1
ATOM 1460 C C . PHE A 1 211 ? -1.373 -16.196 -8.092 1.00 36.88 211 PHE A C 1
ATOM 1462 O O . PHE A 1 211 ? -1.617 -16.518 -6.929 1.00 36.88 211 PHE A O 1
ATOM 1469 N N . GLU A 1 212 ? -1.507 -17.046 -9.115 1.00 36.44 212 GLU A N 1
ATOM 1470 C CA . GLU A 1 212 ? -2.066 -18.405 -9.009 1.00 36.44 212 GLU A CA 1
ATOM 1471 C C . GLU A 1 212 ? -1.222 -19.383 -8.158 1.00 36.44 212 GLU A C 1
ATOM 1473 O O . GLU A 1 212 ? -1.723 -20.448 -7.803 1.00 36.44 212 GLU A O 1
ATOM 1478 N N . ASP A 1 213 ? 0.008 -19.031 -7.762 1.00 40.25 213 ASP A N 1
ATOM 1479 C CA . ASP A 1 213 ? 0.905 -19.820 -6.898 1.00 40.25 213 ASP A CA 1
ATOM 1480 C C . ASP A 1 213 ? 1.016 -19.273 -5.451 1.00 40.25 213 ASP A C 1
ATOM 1482 O O . ASP A 1 213 ? 2.084 -19.199 -4.856 1.00 40.25 213 ASP A O 1
ATOM 1486 N N . SER A 1 214 ? -0.135 -18.869 -4.909 1.00 40.47 214 SER A N 1
ATOM 1487 C CA . SER A 1 214 ? -0.628 -18.803 -3.511 1.00 40.47 214 SER A CA 1
ATOM 1488 C C . SER A 1 214 ? 0.242 -18.551 -2.255 1.00 40.47 214 SER A C 1
ATOM 1490 O O . SER A 1 214 ? -0.368 -18.440 -1.196 1.00 40.47 214 SER A O 1
ATOM 1492 N N . ASP A 1 215 ? 1.566 -18.375 -2.281 1.00 36.84 215 ASP A N 1
ATOM 1493 C CA . ASP A 1 215 ? 2.353 -18.165 -1.038 1.00 36.84 215 ASP A CA 1
ATOM 1494 C C . ASP A 1 215 ? 2.954 -16.752 -0.901 1.00 36.84 215 ASP A C 1
ATOM 1496 O O . ASP A 1 215 ? 3.617 -16.435 0.088 1.00 36.84 215 ASP A O 1
ATOM 1500 N N . THR A 1 216 ? 2.748 -15.859 -1.875 1.00 38.72 216 THR A N 1
ATOM 1501 C CA . THR A 1 216 ? 3.224 -14.465 -1.806 1.00 38.72 216 THR A CA 1
ATOM 1502 C C . THR A 1 216 ? 2.157 -13.502 -2.320 1.00 38.72 216 THR A C 1
ATOM 1504 O O . THR A 1 216 ? 2.029 -13.260 -3.517 1.00 38.72 216 THR A O 1
ATOM 1507 N N . ILE A 1 217 ? 1.387 -12.921 -1.397 1.00 37.94 217 ILE A N 1
ATOM 1508 C CA . ILE A 1 217 ? 0.508 -11.787 -1.697 1.00 37.94 217 ILE A CA 1
ATOM 1509 C C . ILE A 1 217 ? 1.393 -10.540 -1.737 1.00 37.94 217 ILE A C 1
ATOM 1511 O O . ILE A 1 217 ? 1.888 -10.091 -0.703 1.00 37.94 217 ILE A O 1
ATOM 1515 N N . VAL A 1 218 ? 1.602 -9.960 -2.919 1.00 42.34 218 VAL A N 1
ATOM 1516 C CA . VAL A 1 218 ? 2.178 -8.614 -3.009 1.00 42.34 218 VAL A CA 1
ATOM 1517 C C . VAL A 1 218 ? 1.033 -7.642 -2.879 1.00 42.34 218 VAL A C 1
ATOM 1519 O O . VAL A 1 218 ? 0.421 -7.257 -3.864 1.00 42.34 218 VAL A O 1
ATOM 1522 N N . VAL A 1 219 ? 0.714 -7.281 -1.642 1.00 44.28 219 VAL A N 1
ATOM 1523 C CA . VAL A 1 219 ? -0.162 -6.144 -1.387 1.00 44.28 219 VAL A CA 1
ATOM 1524 C C . VAL A 1 219 ? 0.604 -4.889 -1.817 1.00 44.28 219 VAL A C 1
ATOM 1526 O O . VAL A 1 219 ? 1.749 -4.669 -1.414 1.00 44.28 219 VAL A O 1
ATOM 1529 N N . GLY A 1 220 ? 0.008 -4.091 -2.697 1.00 54.97 220 GLY A N 1
ATOM 1530 C CA . GLY A 1 220 ? 0.555 -2.801 -3.079 1.00 54.97 220 GLY A CA 1
ATOM 1531 C C . GLY A 1 220 ? 0.367 -1.879 -1.894 1.00 54.97 220 GLY A C 1
ATOM 1532 O O . GLY A 1 220 ? -0.737 -1.764 -1.381 1.00 54.97 220 GLY A O 1
ATOM 1533 N N . PHE A 1 221 ? 1.425 -1.243 -1.418 1.00 66.88 221 PHE A N 1
ATOM 1534 C CA . PHE A 1 221 ? 1.315 -0.252 -0.354 1.00 66.88 221 PHE A CA 1
ATOM 1535 C C . PHE A 1 221 ? 1.796 1.082 -0.879 1.00 66.88 221 PHE A C 1
ATOM 1537 O O . PHE A 1 221 ? 2.732 1.133 -1.672 1.00 66.88 221 PHE A O 1
ATOM 1544 N N . ARG A 1 222 ? 1.176 2.158 -0.400 1.00 75.06 222 ARG A N 1
ATOM 1545 C CA . ARG A 1 222 ? 1.790 3.485 -0.431 1.00 75.06 222 ARG A CA 1
ATOM 1546 C C . ARG A 1 222 ? 2.402 3.760 0.927 1.00 75.06 222 ARG A C 1
ATOM 1548 O O . ARG A 1 222 ? 1.731 3.577 1.944 1.00 75.06 222 ARG A O 1
ATOM 1555 N N . PHE A 1 223 ? 3.657 4.183 0.955 1.00 81.69 223 PHE A N 1
ATOM 1556 C CA . PHE A 1 223 ? 4.372 4.431 2.202 1.00 81.69 223 PHE A CA 1
ATOM 1557 C C . PHE A 1 223 ? 4.452 5.926 2.478 1.00 81.69 223 PHE A C 1
ATOM 1559 O O . PHE A 1 223 ? 4.801 6.723 1.616 1.00 81.69 223 PHE A O 1
ATOM 1566 N N . PHE A 1 224 ? 4.137 6.299 3.712 1.00 87.81 224 PHE A N 1
ATOM 1567 C CA . PHE A 1 224 ? 4.206 7.674 4.184 1.00 87.81 224 PHE A CA 1
ATOM 1568 C C . PHE A 1 224 ? 5.279 7.757 5.254 1.00 87.81 224 PHE A C 1
ATOM 1570 O O . PHE A 1 224 ? 5.192 7.054 6.263 1.00 87.81 224 PHE A O 1
ATOM 1577 N N . ALA A 1 225 ? 6.279 8.615 5.043 1.00 90.50 225 ALA A N 1
ATOM 1578 C CA . ALA A 1 225 ? 7.341 8.825 6.018 1.00 90.50 225 ALA A CA 1
ATOM 1579 C C . ALA A 1 225 ? 6.730 9.249 7.354 1.00 90.50 225 ALA A C 1
ATOM 1581 O O . ALA A 1 225 ? 5.934 10.187 7.429 1.00 90.50 225 ALA A O 1
ATOM 1582 N N . ALA A 1 226 ? 7.090 8.520 8.404 1.00 90.69 226 ALA A N 1
ATOM 1583 C CA . ALA A 1 226 ? 6.535 8.693 9.728 1.00 90.69 226 ALA A CA 1
ATOM 1584 C C . ALA A 1 226 ? 7.636 9.099 10.701 1.00 90.69 226 ALA A C 1
ATOM 1586 O O . ALA A 1 226 ? 8.663 8.428 10.827 1.00 90.69 226 ALA A O 1
ATOM 1587 N N . ILE A 1 227 ? 7.401 10.206 11.400 1.00 81.94 227 ILE A N 1
ATOM 1588 C CA . ILE A 1 227 ? 8.348 10.763 12.365 1.00 81.94 227 ILE A CA 1
ATOM 1589 C C . ILE A 1 227 ? 7.899 10.350 13.764 1.00 81.94 227 ILE A C 1
ATOM 1591 O O . ILE A 1 227 ? 6.727 10.496 14.119 1.00 81.94 227 ILE A O 1
ATOM 1595 N N . ASP A 1 228 ? 8.840 9.838 14.552 1.00 71.31 228 ASP A N 1
ATOM 1596 C CA . ASP A 1 228 ? 8.626 9.470 15.946 1.00 71.31 228 ASP A CA 1
ATOM 1597 C C . ASP A 1 228 ? 9.198 10.536 16.880 1.00 71.31 228 ASP A C 1
ATOM 1599 O O . ASP A 1 228 ? 10.355 10.935 16.763 1.00 71.31 228 ASP A O 1
ATOM 1603 N N . SER A 1 229 ? 8.386 10.976 17.836 1.00 63.56 229 SER A N 1
ATOM 1604 C CA . SER A 1 229 ? 8.834 11.819 18.947 1.00 63.56 229 SER A CA 1
ATOM 1605 C C . SER A 1 229 ? 8.360 11.327 20.318 1.00 63.56 229 SER A C 1
ATOM 1607 O O . SER A 1 229 ? 8.652 11.966 21.326 1.00 63.56 229 SER A O 1
ATOM 1609 N N . SER A 1 230 ? 7.609 10.219 20.410 1.00 79.06 230 SER A N 1
ATOM 1610 C CA . SER A 1 230 ? 6.956 9.800 21.671 1.00 79.06 230 SER A CA 1
ATOM 1611 C C . SER A 1 230 ? 6.549 8.317 21.726 1.00 79.06 230 SER A C 1
ATOM 1613 O O . SER A 1 230 ? 5.623 7.957 22.452 1.00 79.06 230 SER A O 1
ATOM 1615 N N . GLY A 1 231 ? 7.197 7.433 20.963 1.00 88.25 231 GLY A N 1
ATOM 1616 C CA . GLY A 1 231 ? 6.844 6.010 20.925 1.00 88.25 231 GLY A CA 1
ATOM 1617 C C . GLY A 1 231 ? 5.763 5.665 19.901 1.00 88.25 231 GLY A C 1
ATOM 1618 O O . GLY A 1 231 ? 5.125 4.614 20.001 1.00 88.25 231 GLY A O 1
ATOM 1619 N N . TYR A 1 232 ? 5.553 6.537 18.918 1.00 92.50 232 TYR A N 1
ATOM 1620 C CA . TYR A 1 232 ? 4.570 6.337 17.864 1.00 92.50 232 TYR A CA 1
ATOM 1621 C C . TYR A 1 232 ? 5.120 6.801 16.522 1.00 92.50 232 TYR A C 1
ATOM 1623 O O . TYR A 1 232 ? 5.753 7.845 16.425 1.00 92.50 232 TYR A O 1
ATOM 1631 N N . LEU A 1 233 ? 4.769 6.062 15.482 1.00 93.56 233 LEU A N 1
ATOM 1632 C CA . LEU A 1 233 ? 4.858 6.490 14.099 1.00 93.56 233 LEU A CA 1
ATOM 1633 C C . LEU A 1 233 ? 3.721 7.468 13.823 1.00 93.56 233 LEU A C 1
ATOM 1635 O O . LEU A 1 233 ? 2.561 7.136 14.072 1.00 93.56 233 LEU A O 1
ATOM 1639 N N . VAL A 1 234 ? 4.043 8.664 13.332 1.00 94.06 234 VAL A N 1
ATOM 1640 C CA . VAL A 1 234 ? 3.057 9.691 12.978 1.00 94.06 234 VAL A CA 1
ATOM 1641 C C . VAL A 1 234 ? 3.259 10.120 11.532 1.00 94.06 234 VAL A C 1
ATOM 1643 O O . VAL A 1 234 ? 4.337 10.605 11.193 1.00 94.06 234 VAL A O 1
ATOM 1646 N N . ALA A 1 235 ? 2.216 10.008 10.709 1.00 93.75 235 ALA A N 1
ATOM 1647 C CA . ALA A 1 235 ? 2.212 10.519 9.339 1.00 93.75 235 ALA A CA 1
ATOM 1648 C C . ALA A 1 235 ? 0.835 11.080 8.953 1.00 93.75 235 ALA A C 1
ATOM 1650 O O . ALA A 1 235 ? -0.185 10.715 9.542 1.00 93.75 235 ALA A O 1
ATOM 1651 N N . ASN A 1 236 ? 0.811 11.962 7.952 1.00 92.88 236 ASN A N 1
ATOM 1652 C CA . ASN A 1 236 ? -0.425 12.354 7.279 1.00 92.88 236 ASN A CA 1
ATOM 1653 C C . ASN A 1 236 ? -0.647 11.426 6.081 1.00 92.88 236 ASN A C 1
ATOM 1655 O O . ASN A 1 236 ? 0.244 11.282 5.247 1.00 92.88 236 ASN A O 1
ATOM 1659 N N . VAL A 1 237 ? -1.819 10.797 6.022 1.00 89.88 237 VAL A N 1
ATOM 1660 C CA . VAL A 1 237 ? -2.169 9.763 5.046 1.00 89.88 237 VAL A CA 1
ATOM 1661 C C . VAL A 1 237 ? -3.499 10.128 4.360 1.00 89.88 237 VAL A C 1
ATOM 1663 O O . VAL A 1 237 ? -4.477 10.420 5.062 1.00 89.88 237 VAL A O 1
ATOM 1666 N N . PRO A 1 238 ? -3.575 10.110 3.013 1.00 87.62 238 PRO A N 1
ATOM 1667 C CA . PRO A 1 238 ? -4.788 10.367 2.241 1.00 87.62 238 PRO A CA 1
ATOM 1668 C C . PRO A 1 238 ? -5.709 9.142 2.238 1.00 87.62 238 PRO A C 1
ATOM 1670 O O . PRO A 1 238 ? -5.646 8.291 1.352 1.00 87.62 238 PRO A O 1
ATOM 1673 N N . ILE A 1 239 ? -6.597 9.059 3.221 1.00 85.25 239 ILE A N 1
ATOM 1674 C CA . ILE A 1 239 ? -7.525 7.938 3.360 1.00 85.25 239 ILE A CA 1
ATOM 1675 C C . ILE A 1 239 ? -8.774 8.204 2.528 1.00 85.25 239 ILE A C 1
ATOM 1677 O O . ILE A 1 239 ? -9.424 9.234 2.695 1.00 85.25 239 ILE A O 1
ATOM 1681 N N . THR A 1 240 ? -9.136 7.257 1.663 1.00 80.38 240 THR A N 1
ATOM 1682 C CA . THR A 1 240 ? -10.342 7.349 0.828 1.00 80.38 240 THR A CA 1
ATOM 1683 C C . THR A 1 240 ? -11.443 6.437 1.356 1.00 80.38 240 THR A C 1
ATOM 1685 O O . THR A 1 240 ? -11.201 5.263 1.643 1.00 80.38 240 THR A O 1
ATOM 1688 N N . GLY A 1 241 ? -12.658 6.973 1.502 1.00 71.81 241 GLY A N 1
ATOM 1689 C CA . GLY A 1 241 ? -13.817 6.193 1.928 1.00 71.81 241 GLY A CA 1
ATOM 1690 C C . GLY A 1 241 ? -14.261 5.170 0.880 1.00 71.81 241 GLY A C 1
ATOM 1691 O O . GLY A 1 241 ? -14.156 5.388 -0.330 1.00 71.81 241 GLY A O 1
ATOM 1692 N N . LYS A 1 242 ? -14.764 4.031 1.358 1.00 65.56 242 LYS A N 1
ATOM 1693 C CA . LYS A 1 242 ? -15.124 2.873 0.529 1.00 65.56 242 LYS A CA 1
ATOM 1694 C C . LYS A 1 242 ? -16.283 3.202 -0.436 1.00 65.56 242 LYS A C 1
ATOM 1696 O O . LYS A 1 242 ? -17.280 3.747 0.028 1.00 65.56 242 LYS A O 1
ATOM 1701 N N . PRO A 1 243 ? -16.217 2.831 -1.730 1.00 53.44 243 PRO A N 1
ATOM 1702 C CA . PRO A 1 243 ? -17.347 2.955 -2.659 1.00 53.44 243 PRO A CA 1
ATOM 1703 C C . PRO A 1 243 ? -18.581 2.148 -2.212 1.00 53.44 243 PRO A C 1
ATOM 1705 O O . PRO A 1 243 ? -18.438 1.050 -1.672 1.00 53.44 243 PRO A O 1
ATOM 1708 N N . GLU A 1 244 ? -19.793 2.649 -2.475 1.00 40.62 244 GLU A N 1
ATOM 1709 C CA . GLU A 1 244 ? -21.049 2.019 -2.019 1.00 40.62 244 GLU A CA 1
ATOM 1710 C C . GLU A 1 244 ? -21.439 0.731 -2.784 1.00 40.62 244 GLU A C 1
ATOM 1712 O O . GLU A 1 244 ? -22.243 -0.044 -2.272 1.00 40.62 244 GLU A O 1
ATOM 1717 N N . ALA A 1 245 ? -20.859 0.425 -3.959 1.00 41.69 245 ALA A N 1
ATOM 1718 C CA . ALA A 1 245 ? -21.196 -0.791 -4.712 1.00 41.69 245 ALA A CA 1
ATOM 1719 C C . ALA A 1 245 ? -20.093 -1.291 -5.669 1.00 41.69 245 ALA A C 1
ATOM 1721 O O . ALA A 1 245 ? -19.670 -0.576 -6.573 1.00 41.69 245 ALA A O 1
ATOM 1722 N N . TRP A 1 246 ? -19.741 -2.578 -5.552 1.00 30.78 246 TRP A N 1
ATOM 1723 C CA . TRP A 1 246 ? -19.175 -3.392 -6.638 1.00 30.78 246 TRP A CA 1
ATOM 1724 C C . TRP A 1 246 ? -19.973 -4.694 -6.748 1.00 30.78 246 TRP A C 1
ATOM 1726 O O . TRP A 1 246 ? -19.577 -5.743 -6.242 1.00 30.78 246 TRP A O 1
ATOM 1736 N N . ALA A 1 247 ? -21.144 -4.616 -7.375 1.00 29.27 247 ALA A N 1
ATOM 1737 C CA . ALA A 1 247 ? -21.924 -5.786 -7.754 1.00 29.27 247 ALA A CA 1
ATOM 1738 C C . ALA A 1 247 ? -21.600 -6.149 -9.209 1.00 29.27 247 ALA A C 1
ATOM 1740 O O . ALA A 1 247 ? -22.231 -5.638 -10.128 1.00 29.27 247 ALA A O 1
ATOM 1741 N N . VAL A 1 248 ? -20.622 -7.032 -9.426 1.00 29.33 248 VAL A N 1
ATOM 1742 C CA . VAL A 1 248 ? -20.488 -7.742 -10.709 1.00 29.33 248 VAL A CA 1
ATOM 1743 C C . VAL A 1 248 ? -20.290 -9.234 -10.424 1.00 29.33 248 VAL A C 1
ATOM 1745 O O . VAL A 1 248 ? -19.244 -9.624 -9.904 1.00 29.33 248 VAL A O 1
ATOM 1748 N N . PRO A 1 249 ? -21.280 -10.097 -10.712 1.00 27.64 249 PRO A N 1
ATOM 1749 C CA . PRO A 1 249 ? -21.114 -11.541 -10.601 1.00 27.64 249 PRO A CA 1
ATOM 1750 C C . PRO A 1 249 ? -20.196 -12.070 -11.714 1.00 27.64 249 PRO A C 1
ATOM 1752 O O . PRO A 1 249 ? -20.447 -11.820 -12.888 1.00 27.64 249 PRO A O 1
ATOM 1755 N N . GLY A 1 250 ? -19.172 -12.852 -11.354 1.00 32.72 250 GLY A N 1
ATOM 1756 C CA . GLY A 1 250 ? -18.554 -13.823 -12.272 1.00 32.72 250 GLY A CA 1
ATOM 1757 C C . GLY A 1 250 ? -17.077 -13.639 -12.638 1.00 32.72 250 GLY A C 1
ATOM 1758 O O . GLY A 1 250 ? -16.479 -14.592 -13.121 1.00 32.72 250 GLY A O 1
ATOM 1759 N N . MET A 1 251 ? -16.446 -12.497 -12.360 1.00 28.64 251 MET A N 1
ATOM 1760 C CA . MET A 1 251 ? -15.061 -12.221 -12.804 1.00 28.64 251 MET A CA 1
ATOM 1761 C C . MET A 1 251 ? -14.010 -12.323 -11.679 1.00 28.64 251 MET A C 1
ATOM 1763 O O . MET A 1 251 ? -12.933 -11.748 -11.748 1.00 28.64 251 MET A O 1
ATOM 1767 N N . LEU A 1 252 ? -14.351 -13.023 -10.596 1.00 29.88 252 LEU A N 1
ATOM 1768 C CA . LEU A 1 252 ? -13.731 -12.842 -9.277 1.00 29.88 252 LEU A CA 1
ATOM 1769 C C . LEU A 1 252 ? -13.019 -14.091 -8.738 1.00 29.88 252 LEU A C 1
ATOM 1771 O O . LEU A 1 252 ? -12.795 -14.211 -7.541 1.00 29.88 252 LEU A O 1
ATOM 1775 N N . ARG A 1 253 ? -12.661 -15.037 -9.616 1.00 31.19 253 ARG A N 1
ATOM 1776 C CA . ARG A 1 253 ? -11.853 -16.217 -9.246 1.00 31.19 253 ARG A CA 1
ATOM 1777 C C . ARG A 1 253 ? -10.390 -16.156 -9.689 1.00 31.19 253 ARG A C 1
ATOM 1779 O O . ARG A 1 253 ? -9.608 -16.937 -9.172 1.00 31.19 253 ARG A O 1
ATOM 1786 N N . ALA A 1 254 ? -10.021 -15.246 -10.591 1.00 32.50 254 ALA A N 1
ATOM 1787 C CA . ALA A 1 254 ? -8.668 -15.173 -11.158 1.00 32.50 254 ALA A CA 1
ATOM 1788 C C . ALA A 1 254 ? -7.815 -14.000 -10.625 1.00 32.50 254 ALA A C 1
ATOM 1790 O O . ALA A 1 254 ? -6.692 -13.821 -11.073 1.00 32.50 254 ALA A O 1
ATOM 1791 N N . LEU A 1 255 ? -8.336 -13.180 -9.701 1.00 33.34 255 LEU A N 1
ATOM 1792 C CA . LEU A 1 255 ? -7.681 -11.946 -9.225 1.00 33.34 255 LEU A CA 1
ATOM 1793 C C . LEU A 1 255 ? -7.611 -11.829 -7.688 1.00 33.34 255 LEU A C 1
ATOM 1795 O O . LEU A 1 255 ? -7.445 -10.731 -7.164 1.00 33.34 255 LEU A O 1
ATOM 1799 N N . GLY A 1 256 ? -7.733 -12.941 -6.958 1.00 33.00 256 GLY A N 1
ATOM 1800 C CA . GLY A 1 256 ? -7.999 -12.905 -5.513 1.00 33.00 256 GLY A CA 1
ATOM 1801 C C . GLY A 1 256 ? -9.473 -12.592 -5.233 1.00 33.00 256 GLY A C 1
ATOM 1802 O O . GLY A 1 256 ? -10.198 -12.118 -6.115 1.00 33.00 256 GLY A O 1
ATOM 1803 N N . ASP A 1 257 ? -9.969 -12.935 -4.043 1.00 33.59 257 ASP A N 1
ATOM 1804 C CA . ASP A 1 257 ? -11.373 -12.694 -3.718 1.00 33.59 257 ASP A CA 1
ATOM 1805 C C . ASP A 1 257 ? -11.602 -11.163 -3.756 1.00 33.59 257 ASP A C 1
ATOM 1807 O O . ASP A 1 257 ? -10.829 -10.398 -3.189 1.00 33.59 257 ASP A O 1
ATOM 1811 N N . PRO A 1 258 ? -12.673 -10.649 -4.371 1.00 36.06 258 PRO A N 1
ATOM 1812 C CA . PRO A 1 258 ? -13.109 -9.250 -4.234 1.00 36.06 258 PRO A CA 1
ATOM 1813 C C . PRO A 1 258 ? -13.366 -8.851 -2.774 1.00 36.06 258 PRO A C 1
ATOM 1815 O O . PRO A 1 258 ? -13.638 -7.684 -2.494 1.00 36.06 258 PRO A O 1
ATOM 1818 N N . LYS A 1 259 ? -13.356 -9.818 -1.845 1.00 37.91 259 LYS A N 1
ATOM 1819 C CA . LYS A 1 259 ? -13.240 -9.639 -0.397 1.00 37.91 259 LYS A CA 1
ATOM 1820 C C . LYS A 1 259 ? -11.910 -9.080 0.080 1.00 37.91 259 LYS A C 1
ATOM 1822 O O . LYS A 1 259 ? -11.926 -8.399 1.097 1.00 37.91 259 LYS A O 1
ATOM 1827 N N . ASP A 1 260 ? -10.857 -9.242 -0.701 1.00 37.66 260 ASP A N 1
ATOM 1828 C CA . ASP A 1 260 ? -9.508 -8.739 -0.442 1.00 37.66 260 ASP A CA 1
ATOM 1829 C C . ASP A 1 260 ? -9.286 -7.357 -1.086 1.00 37.66 260 ASP A C 1
ATOM 1831 O O . ASP A 1 260 ? -8.362 -6.633 -0.741 1.00 37.66 260 ASP A O 1
ATOM 1835 N N . LEU A 1 261 ? -10.217 -6.911 -1.941 1.00 39.06 261 LEU A N 1
ATOM 1836 C CA . LEU A 1 261 ? -10.332 -5.520 -2.407 1.00 39.06 261 LEU A CA 1
ATOM 1837 C C . LEU A 1 261 ? -11.129 -4.630 -1.421 1.00 39.06 261 LEU A C 1
ATOM 1839 O O . LEU A 1 261 ? -11.589 -3.544 -1.780 1.00 39.06 261 LEU A O 1
ATOM 1843 N N . ARG A 1 262 ? -11.356 -5.089 -0.177 1.00 41.25 262 ARG A N 1
ATOM 1844 C CA . ARG A 1 262 ? -12.269 -4.464 0.801 1.00 41.25 262 ARG A CA 1
ATOM 1845 C C . ARG A 1 262 ? -11.551 -3.776 1.964 1.00 41.25 262 ARG A C 1
ATOM 1847 O O . ARG A 1 262 ? -11.403 -4.364 3.028 1.00 41.25 262 ARG A O 1
ATOM 1854 N N . ALA A 1 263 ? -11.262 -2.483 1.843 1.00 38.12 263 ALA A N 1
ATOM 1855 C CA . ALA A 1 263 ? -10.942 -1.624 2.992 1.00 38.12 263 ALA A CA 1
ATOM 1856 C C . ALA A 1 263 ? -11.048 -0.138 2.527 1.00 38.12 263 ALA A C 1
ATOM 1858 O O . ALA A 1 263 ? -10.564 0.170 1.451 1.00 38.12 263 ALA A O 1
ATOM 1859 N N . ALA A 1 264 ? -11.751 0.844 3.120 1.00 52.59 264 ALA A N 1
ATOM 1860 C CA . ALA A 1 264 ? -11.511 1.410 4.450 1.00 52.59 264 ALA A CA 1
ATOM 1861 C C . ALA A 1 264 ? -10.002 1.390 4.719 1.00 52.59 264 ALA A C 1
ATOM 1863 O O . ALA A 1 264 ? -9.531 0.319 5.021 1.00 52.59 264 ALA A O 1
ATOM 1864 N N . ALA A 1 265 ? -9.228 2.460 4.486 1.00 65.12 265 ALA A N 1
ATOM 1865 C CA . ALA A 1 265 ? -7.761 2.338 4.366 1.00 65.12 265 ALA A CA 1
ATOM 1866 C C . ALA A 1 265 ? -7.133 1.409 5.422 1.00 65.12 265 ALA A C 1
ATOM 1868 O O . ALA A 1 265 ? -7.299 1.626 6.626 1.00 65.12 265 ALA A O 1
ATOM 1869 N N . GLU A 1 266 ? -6.453 0.368 4.940 1.00 78.69 266 GLU A N 1
ATOM 1870 C CA . GLU A 1 266 ? -5.608 -0.496 5.754 1.00 78.69 266 GLU A CA 1
ATOM 1871 C C . GLU A 1 266 ? -4.332 0.280 6.077 1.00 78.69 266 GLU A C 1
ATOM 1873 O O . GLU A 1 266 ? -3.719 0.862 5.185 1.00 78.69 266 GLU A O 1
ATOM 1878 N N . LEU A 1 267 ? -3.961 0.339 7.348 1.00 86.81 267 LEU A N 1
ATOM 1879 C CA . LEU A 1 267 ? -2.864 1.140 7.866 1.00 86.81 267 LEU A CA 1
ATOM 1880 C C . LEU A 1 267 ? -1.952 0.246 8.696 1.00 86.81 267 LEU A C 1
ATOM 1882 O O . LEU A 1 267 ? -2.346 -0.235 9.760 1.00 86.81 267 LEU A O 1
ATOM 1886 N N . THR A 1 268 ? -0.712 0.091 8.251 1.00 87.25 268 THR A N 1
ATOM 1887 C CA . THR A 1 268 ? 0.314 -0.660 8.974 1.00 87.25 268 THR A CA 1
ATOM 1888 C C . THR A 1 268 ? 1.484 0.249 9.307 1.00 87.25 268 THR A C 1
ATOM 1890 O O . THR A 1 268 ? 2.031 0.930 8.444 1.00 87.25 268 THR A O 1
ATOM 1893 N N . GLY A 1 269 ? 1.896 0.268 10.573 1.00 88.88 269 GLY A N 1
ATOM 1894 C CA . GLY A 1 269 ? 3.119 0.956 10.972 1.00 88.88 269 GLY A CA 1
ATOM 1895 C C . GLY A 1 269 ? 4.341 0.080 10.707 1.00 88.88 269 GLY A C 1
ATOM 1896 O O . GLY A 1 269 ? 4.358 -1.075 11.129 1.00 88.88 269 GLY A O 1
ATOM 1897 N N . LEU A 1 270 ? 5.365 0.636 10.065 1.00 87.19 270 LEU A N 1
ATOM 1898 C CA . LEU A 1 270 ? 6.654 -0.010 9.836 1.00 87.19 270 LEU A CA 1
ATOM 1899 C C . LEU A 1 270 ? 7.780 0.784 10.492 1.00 87.19 270 LEU A C 1
ATOM 1901 O O . LEU A 1 270 ? 7.868 2.008 10.372 1.00 87.19 270 LEU A O 1
ATOM 1905 N N . ILE A 1 271 ? 8.660 0.070 11.178 1.00 86.38 271 ILE A N 1
ATOM 1906 C CA . ILE A 1 271 ? 9.869 0.605 11.801 1.00 86.38 271 ILE A CA 1
ATOM 1907 C C . ILE A 1 271 ? 11.111 0.102 11.067 1.00 86.38 271 ILE A C 1
ATOM 1909 O O . ILE A 1 271 ? 11.077 -0.943 10.424 1.00 86.38 271 ILE A O 1
ATOM 1913 N N . ASN A 1 272 ? 12.221 0.831 11.207 1.00 85.81 272 ASN A N 1
ATOM 1914 C CA . ASN A 1 272 ? 13.513 0.478 10.604 1.00 85.81 272 ASN A CA 1
ATOM 1915 C C . ASN A 1 272 ? 13.446 0.367 9.073 1.00 85.81 272 ASN A C 1
ATOM 1917 O O . ASN A 1 272 ? 14.020 -0.524 8.460 1.00 85.81 272 ASN A O 1
ATOM 1921 N N . THR A 1 273 ? 12.754 1.307 8.445 1.00 86.25 273 THR A N 1
ATOM 1922 C CA . THR A 1 273 ? 12.794 1.483 6.991 1.00 86.25 273 THR A CA 1
ATOM 1923 C C . THR A 1 273 ? 13.966 2.382 6.600 1.00 86.25 273 THR A C 1
ATOM 1925 O O . THR A 1 273 ? 14.514 3.118 7.429 1.00 86.25 273 THR A O 1
ATOM 1928 N N . VAL A 1 274 ? 14.344 2.353 5.326 1.00 89.12 274 VAL A N 1
ATOM 1929 C CA . VAL A 1 274 ? 15.193 3.385 4.723 1.00 89.12 274 VAL A CA 1
ATOM 1930 C C . VAL A 1 274 ? 14.390 4.052 3.617 1.00 89.12 274 VAL A C 1
ATOM 1932 O O . VAL A 1 274 ? 13.816 3.369 2.775 1.00 89.12 274 VAL A O 1
ATOM 1935 N N . HIS A 1 275 ? 14.348 5.382 3.631 1.00 91.31 275 HIS A N 1
ATOM 1936 C CA . HIS A 1 275 ? 13.644 6.197 2.639 1.00 91.31 275 HIS A CA 1
ATOM 1937 C C . HIS A 1 275 ? 14.572 7.302 2.162 1.00 91.31 275 HIS A C 1
ATOM 1939 O O . HIS A 1 275 ? 15.168 7.997 2.990 1.00 91.31 275 HIS A O 1
ATOM 1945 N N . LYS A 1 276 ? 14.716 7.436 0.842 1.00 93.38 276 LYS A N 1
ATOM 1946 C CA . LYS A 1 276 ? 15.504 8.495 0.205 1.00 93.38 276 LYS A CA 1
ATOM 1947 C C . LYS A 1 276 ? 14.796 9.011 -1.036 1.00 93.38 276 LYS A C 1
ATOM 1949 O O . LYS A 1 276 ? 14.121 8.256 -1.727 1.00 93.38 276 LYS A O 1
ATOM 1954 N N . ILE A 1 277 ? 15.012 10.284 -1.331 1.00 93.94 277 ILE A N 1
ATOM 1955 C CA . ILE A 1 277 ? 14.615 10.907 -2.592 1.00 93.94 277 ILE A CA 1
ATOM 1956 C C . ILE A 1 277 ? 15.860 10.967 -3.478 1.00 93.94 277 ILE A C 1
ATOM 1958 O O . ILE A 1 277 ? 16.954 11.272 -2.994 1.00 93.94 277 ILE A O 1
ATOM 1962 N N . SER A 1 278 ? 15.706 10.626 -4.754 1.00 96.12 278 SER A N 1
ATOM 1963 C CA . SER A 1 278 ? 16.785 10.664 -5.734 1.00 96.12 278 SER A CA 1
ATOM 1964 C C . SER A 1 278 ? 17.280 12.094 -5.977 1.00 96.12 278 SER A C 1
ATOM 1966 O O . SER A 1 278 ? 16.599 13.073 -5.675 1.00 96.12 278 SER A O 1
ATOM 1968 N N . ALA A 1 279 ? 18.487 12.235 -6.526 1.00 94.38 279 ALA A N 1
ATOM 1969 C CA . ALA A 1 279 ? 19.145 13.536 -6.651 1.00 94.38 279 ALA A CA 1
ATOM 1970 C C . ALA A 1 279 ? 18.369 14.550 -7.513 1.00 94.38 279 ALA A C 1
ATOM 1972 O O . ALA A 1 279 ? 18.447 15.745 -7.235 1.00 94.38 279 ALA A O 1
ATOM 1973 N N . GLN A 1 280 ? 17.628 14.091 -8.531 1.00 95.38 280 GLN A N 1
ATOM 1974 C CA . GLN A 1 280 ? 16.801 14.963 -9.374 1.00 95.38 280 GLN A CA 1
ATOM 1975 C C . GLN A 1 280 ? 15.345 15.040 -8.886 1.00 95.38 280 GLN A C 1
ATOM 1977 O O . GLN A 1 280 ? 14.547 15.796 -9.432 1.00 95.38 280 GLN A O 1
ATOM 1982 N N . GLY A 1 281 ? 14.986 14.288 -7.841 1.00 94.56 281 GLY A N 1
ATOM 1983 C CA . GLY A 1 281 ? 13.645 14.289 -7.264 1.00 94.56 281 GLY A CA 1
ATOM 1984 C C . GLY A 1 281 ? 12.594 13.534 -8.077 1.00 94.56 281 GLY A C 1
ATOM 1985 O O . GLY A 1 281 ? 11.419 13.609 -7.727 1.00 94.56 281 GLY A O 1
ATOM 1986 N N . HIS A 1 282 ? 12.974 12.801 -9.130 1.00 93.69 282 HIS A N 1
ATOM 1987 C CA . HIS A 1 282 ? 12.028 12.001 -9.916 1.00 93.69 282 HIS A CA 1
ATOM 1988 C C . HIS A 1 282 ? 11.577 10.729 -9.194 1.00 93.69 282 HIS A C 1
ATOM 1990 O O . HIS A 1 282 ? 10.484 10.233 -9.472 1.00 93.69 282 HIS A O 1
ATOM 1996 N N . PHE A 1 283 ? 12.384 10.210 -8.264 1.00 93.62 283 PHE A N 1
ATOM 1997 C CA . PHE A 1 283 ? 12.122 8.953 -7.572 1.00 93.62 283 PHE A CA 1
ATOM 1998 C C . PHE A 1 283 ? 12.208 9.112 -6.060 1.00 93.62 283 PHE A C 1
ATOM 2000 O O . PHE A 1 283 ? 13.080 9.799 -5.526 1.00 93.62 283 PHE A O 1
ATOM 2007 N N . GLU A 1 284 ? 11.342 8.392 -5.363 1.00 92.62 284 GLU A N 1
ATOM 2008 C CA . GLU A 1 284 ? 11.514 8.097 -3.950 1.00 92.62 284 GLU A CA 1
ATOM 2009 C C . GLU A 1 284 ? 11.705 6.596 -3.773 1.00 92.62 284 GLU A C 1
ATOM 2011 O O . GLU A 1 284 ? 10.937 5.788 -4.287 1.00 92.62 284 GLU A O 1
ATOM 2016 N N . VAL A 1 285 ? 12.763 6.209 -3.071 1.00 91.75 285 VAL A N 1
ATOM 2017 C CA . VAL A 1 28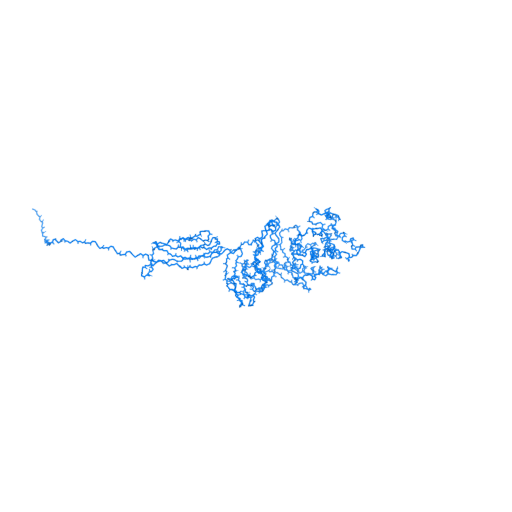5 ? 13.148 4.811 -2.920 1.00 91.75 285 VAL A CA 1
ATOM 2018 C C . VAL A 1 285 ? 12.985 4.401 -1.468 1.00 91.75 285 VAL A C 1
ATOM 2020 O O . VAL A 1 285 ? 13.578 4.996 -0.563 1.00 91.75 285 VAL A O 1
ATOM 2023 N N . TRP A 1 286 ? 12.202 3.351 -1.265 1.00 88.12 286 TRP A N 1
ATOM 2024 C CA . TRP A 1 286 ? 11.979 2.708 0.015 1.00 88.12 286 TRP A CA 1
ATOM 2025 C C . TRP A 1 286 ? 12.669 1.356 0.052 1.00 88.12 286 TRP A C 1
ATOM 2027 O O . TRP A 1 286 ? 12.600 0.572 -0.893 1.00 88.12 286 TRP A O 1
ATOM 2037 N N . GLY A 1 287 ? 13.305 1.059 1.175 1.00 85.50 287 GLY A N 1
ATOM 2038 C CA . GLY A 1 287 ? 13.885 -0.242 1.449 1.00 85.50 287 GLY A CA 1
ATOM 2039 C C . GLY A 1 287 ? 13.478 -0.744 2.823 1.00 85.50 287 GLY A C 1
ATOM 2040 O O . GLY A 1 287 ? 13.375 0.023 3.786 1.00 85.50 287 GLY A O 1
ATOM 2041 N N . PHE A 1 288 ? 13.268 -2.054 2.896 1.00 77.56 288 PHE A N 1
ATOM 2042 C CA . PHE A 1 288 ? 12.746 -2.731 4.077 1.00 77.56 288 PHE A CA 1
ATOM 2043 C C . PHE A 1 288 ? 13.757 -3.757 4.597 1.00 77.56 288 PHE A C 1
ATOM 2045 O O . PHE A 1 288 ? 14.367 -4.496 3.823 1.00 77.56 288 PHE A O 1
ATOM 2052 N N . GLY A 1 289 ? 13.942 -3.804 5.916 1.00 68.00 289 GLY A N 1
ATOM 2053 C CA . GLY A 1 289 ? 14.860 -4.724 6.586 1.00 68.00 289 GLY A CA 1
ATOM 2054 C C . GLY A 1 289 ? 14.924 -4.443 8.085 1.00 68.00 289 GLY A C 1
ATOM 2055 O O . GLY A 1 289 ? 14.581 -3.357 8.527 1.00 68.00 289 GLY A O 1
ATOM 2056 N N . GLY A 1 290 ? 15.297 -5.436 8.893 1.00 68.12 290 GLY A N 1
ATOM 2057 C CA . GLY A 1 290 ? 15.484 -5.233 10.333 1.00 68.12 290 GLY A CA 1
ATOM 2058 C C . GLY A 1 290 ? 16.659 -4.310 10.651 1.00 68.12 290 GLY A C 1
ATOM 2059 O O . GLY A 1 290 ? 17.484 -4.006 9.789 1.00 68.12 290 GLY A O 1
ATOM 2060 N N . GLY A 1 291 ? 16.769 -3.896 11.918 1.00 71.81 291 GLY A N 1
ATOM 2061 C CA . GLY A 1 291 ? 17.858 -3.034 12.402 1.00 71.81 291 GLY A CA 1
ATOM 2062 C C . GLY A 1 291 ? 19.258 -3.456 11.914 1.00 71.81 291 GLY A C 1
ATOM 2063 O O . GLY A 1 291 ? 19.961 -2.621 11.346 1.00 71.81 291 GLY A O 1
ATOM 2064 N N . PRO A 1 292 ? 19.657 -4.739 12.036 1.00 80.12 292 PRO A N 1
ATOM 2065 C CA . PRO A 1 292 ? 20.950 -5.218 11.535 1.00 80.12 292 PRO A CA 1
ATOM 2066 C C . PRO A 1 292 ? 21.114 -5.155 10.009 1.00 80.12 292 PRO A C 1
ATOM 2068 O O . PRO A 1 292 ? 22.237 -5.085 9.519 1.00 80.12 292 PRO A O 1
ATOM 2071 N N . GLN A 1 293 ? 20.016 -5.193 9.248 1.00 80.94 293 GLN A N 1
ATOM 2072 C CA . GLN A 1 293 ? 20.026 -5.146 7.785 1.00 80.94 293 GLN A CA 1
ATOM 2073 C C . GLN A 1 293 ? 20.008 -3.713 7.229 1.00 80.94 293 GLN A C 1
ATOM 2075 O O . GLN A 1 293 ? 20.238 -3.534 6.036 1.00 80.94 293 GLN A O 1
ATOM 2080 N N . LEU A 1 294 ? 19.783 -2.683 8.056 1.00 86.12 294 LEU A N 1
ATOM 2081 C CA . LEU A 1 294 ? 19.717 -1.284 7.610 1.00 86.12 294 LEU A CA 1
ATOM 2082 C C . LEU A 1 294 ? 20.924 -0.826 6.766 1.00 86.12 294 LEU A C 1
ATOM 2084 O O . LEU A 1 294 ? 20.690 -0.185 5.740 1.00 86.12 294 LEU A O 1
ATOM 2088 N N . PRO A 1 295 ? 22.192 -1.154 7.101 1.00 91.44 295 PRO A N 1
ATOM 2089 C CA . PRO A 1 295 ? 23.333 -0.751 6.273 1.00 91.44 295 PRO A CA 1
ATOM 2090 C C . PRO A 1 295 ? 23.300 -1.365 4.866 1.00 91.44 295 PRO A C 1
ATOM 2092 O O . PRO A 1 295 ? 23.606 -0.692 3.881 1.00 91.44 295 PRO A O 1
ATOM 2095 N N . GLU A 1 296 ? 22.884 -2.629 4.769 1.00 91.12 296 GLU A N 1
ATOM 2096 C CA . GLU A 1 296 ? 22.728 -3.360 3.508 1.00 91.12 296 GLU A CA 1
ATOM 2097 C C . GLU A 1 296 ? 21.616 -2.745 2.652 1.00 91.12 296 GLU A C 1
ATOM 2099 O O . GLU A 1 296 ? 21.810 -2.462 1.469 1.00 91.12 296 GLU A O 1
ATOM 2104 N N . VAL A 1 297 ? 20.458 -2.491 3.270 1.00 89.38 297 VAL A N 1
ATOM 2105 C CA . VAL A 1 297 ? 19.315 -1.832 2.628 1.00 89.38 297 VAL A CA 1
ATOM 2106 C C . VAL A 1 297 ? 19.720 -0.448 2.123 1.00 89.38 297 VAL A C 1
ATOM 2108 O O . VAL A 1 297 ? 19.458 -0.111 0.969 1.00 89.38 297 VAL A O 1
ATOM 2111 N N . ASN A 1 298 ? 20.424 0.330 2.949 1.00 93.44 298 ASN A N 1
ATOM 2112 C CA . ASN A 1 298 ? 20.906 1.653 2.581 1.00 93.44 298 ASN A CA 1
ATOM 2113 C C . ASN A 1 298 ? 21.855 1.606 1.371 1.00 93.44 298 ASN A C 1
ATOM 2115 O O . ASN A 1 298 ? 21.659 2.372 0.429 1.00 93.44 298 ASN A O 1
ATOM 2119 N N . ARG A 1 299 ? 22.827 0.677 1.348 1.00 95.56 299 ARG A N 1
ATOM 2120 C CA . ARG A 1 299 ? 23.734 0.497 0.196 1.00 95.56 299 ARG A CA 1
ATOM 2121 C C . ARG A 1 299 ? 22.959 0.197 -1.087 1.00 95.56 299 ARG A C 1
ATOM 2123 O O . ARG A 1 299 ? 23.274 0.745 -2.140 1.00 95.56 299 ARG A O 1
ATOM 2130 N N . LYS A 1 300 ? 21.953 -0.678 -1.011 1.00 94.69 300 LYS A N 1
ATOM 2131 C CA . LYS A 1 300 ? 21.129 -1.048 -2.170 1.00 94.69 300 LYS A CA 1
ATOM 2132 C C . LYS A 1 300 ? 20.335 0.143 -2.704 1.00 94.69 300 LYS A C 1
ATOM 2134 O O . LYS A 1 300 ? 20.310 0.342 -3.914 1.00 94.69 300 LYS A O 1
ATOM 2139 N N . ILE A 1 301 ? 19.769 0.975 -1.829 1.00 95.25 301 ILE A N 1
ATOM 2140 C CA . ILE A 1 301 ? 19.118 2.228 -2.241 1.00 95.25 301 ILE A CA 1
ATOM 2141 C C . ILE A 1 301 ? 20.119 3.171 -2.920 1.00 95.25 301 ILE A C 1
ATOM 2143 O O . ILE A 1 301 ? 19.827 3.688 -3.997 1.00 95.25 301 ILE A O 1
ATOM 2147 N N . ASP A 1 302 ? 21.315 3.336 -2.345 1.00 95.75 302 ASP A N 1
ATOM 2148 C CA . ASP A 1 302 ? 22.376 4.184 -2.912 1.00 95.75 302 ASP A CA 1
ATOM 2149 C C . ASP A 1 302 ? 22.832 3.717 -4.304 1.00 95.75 302 ASP A C 1
ATOM 2151 O O . ASP A 1 302 ? 23.255 4.530 -5.124 1.00 95.75 302 ASP A O 1
ATOM 2155 N N . LYS A 1 303 ? 22.678 2.423 -4.608 1.00 94.81 303 LYS A N 1
ATOM 2156 C CA . LYS A 1 303 ? 22.918 1.856 -5.940 1.00 94.81 303 LYS A CA 1
ATOM 2157 C C . LYS A 1 303 ? 21.738 2.035 -6.904 1.00 94.81 303 LYS A C 1
ATOM 2159 O O . LYS A 1 303 ? 21.960 2.286 -8.084 1.00 94.81 303 LYS A O 1
ATOM 2164 N N . VAL A 1 304 ? 20.498 1.906 -6.429 1.00 93.88 304 VAL A N 1
ATOM 2165 C CA . VAL A 1 304 ? 19.282 1.967 -7.266 1.00 93.88 304 VAL A CA 1
ATOM 2166 C C . VAL A 1 304 ? 18.970 3.391 -7.724 1.00 93.88 304 VAL A C 1
ATOM 2168 O O . VAL A 1 304 ? 18.633 3.587 -8.888 1.00 93.88 304 VAL A O 1
ATOM 2171 N N . MET A 1 305 ? 19.104 4.389 -6.844 1.00 95.56 305 MET A N 1
ATOM 2172 C CA . MET A 1 305 ? 18.765 5.787 -7.155 1.00 95.56 305 MET A CA 1
ATOM 2173 C C . MET A 1 305 ? 19.430 6.325 -8.435 1.00 95.56 305 MET A C 1
ATOM 2175 O O . MET A 1 305 ? 18.705 6.819 -9.298 1.00 95.56 305 MET A O 1
ATOM 2179 N N . PRO A 1 306 ? 20.765 6.237 -8.620 1.00 95.50 306 PRO A N 1
ATOM 2180 C CA . PRO A 1 306 ? 21.389 6.743 -9.841 1.00 95.50 306 PRO A CA 1
ATOM 2181 C C . PRO A 1 306 ? 20.977 5.956 -11.090 1.00 95.50 306 PRO A C 1
ATOM 2183 O O . PRO A 1 306 ? 20.884 6.549 -12.158 1.00 95.50 306 PRO A O 1
ATOM 2186 N N . LEU A 1 307 ? 20.700 4.651 -10.976 1.00 94.00 307 LEU A N 1
ATOM 2187 C CA . LEU A 1 307 ? 20.216 3.846 -12.103 1.00 94.00 307 LEU A CA 1
ATOM 2188 C C . LEU A 1 307 ? 18.807 4.269 -12.537 1.00 94.00 307 LEU A C 1
ATOM 2190 O O . LEU A 1 307 ? 18.531 4.330 -13.732 1.00 94.00 307 LEU A O 1
ATOM 2194 N N . ALA A 1 308 ? 17.931 4.586 -11.581 1.00 93.38 308 ALA A N 1
ATOM 2195 C CA . ALA A 1 308 ? 16.585 5.073 -11.871 1.00 93.38 308 ALA A CA 1
ATOM 2196 C C . ALA A 1 308 ? 16.624 6.432 -12.591 1.00 93.38 308 ALA A C 1
ATOM 2198 O O . ALA A 1 308 ? 15.959 6.607 -13.608 1.00 93.38 308 ALA A O 1
ATOM 2199 N N . GLU A 1 309 ? 17.473 7.358 -12.137 1.00 95.62 309 GLU A N 1
ATOM 2200 C CA . GLU A 1 309 ? 17.676 8.645 -12.822 1.00 95.62 309 GLU A CA 1
ATOM 2201 C C . GLU A 1 309 ? 18.284 8.466 -14.219 1.00 95.62 309 GLU A C 1
ATOM 2203 O O . GLU A 1 309 ? 17.838 9.089 -15.176 1.00 95.62 309 GLU A O 1
ATOM 2208 N N . GLN A 1 310 ? 19.245 7.551 -14.384 1.00 94.56 310 GLN A N 1
ATOM 2209 C CA . GLN A 1 310 ? 19.794 7.222 -15.705 1.00 94.56 310 GLN A CA 1
ATOM 2210 C C . GLN A 1 310 ? 18.729 6.645 -16.644 1.00 94.56 310 GLN A C 1
ATOM 2212 O O . GLN A 1 310 ? 18.732 6.956 -17.836 1.00 94.56 310 GLN A O 1
ATOM 2217 N N . ALA A 1 311 ? 17.812 5.824 -16.127 1.00 91.88 311 ALA A N 1
ATOM 2218 C CA . ALA A 1 311 ? 16.672 5.332 -16.888 1.00 91.88 311 ALA A CA 1
ATOM 2219 C C . ALA A 1 311 ? 15.731 6.476 -17.298 1.00 91.88 311 ALA A C 1
ATOM 2221 O O . ALA A 1 311 ? 15.366 6.559 -18.475 1.00 91.88 311 ALA A O 1
ATOM 2222 N N . TYR A 1 312 ? 15.411 7.381 -16.365 1.00 93.06 312 TYR A N 1
ATOM 2223 C CA . TYR A 1 312 ? 14.660 8.611 -16.628 1.00 93.06 312 TYR A CA 1
ATOM 2224 C C . TYR A 1 312 ? 15.269 9.416 -17.768 1.00 93.06 312 TYR A C 1
ATOM 2226 O O . TYR A 1 312 ? 14.644 9.572 -18.822 1.00 93.06 312 TYR A O 1
ATOM 2234 N N . ASP A 1 313 ? 16.520 9.836 -17.595 1.00 93.62 313 ASP A N 1
ATOM 2235 C CA . ASP A 1 313 ? 17.246 10.662 -18.554 1.00 93.62 313 ASP A CA 1
ATOM 2236 C C . ASP A 1 313 ? 17.342 9.975 -19.915 1.00 93.62 313 ASP A C 1
ATOM 2238 O O . ASP A 1 313 ? 17.125 10.596 -20.961 1.00 93.62 313 ASP A O 1
ATOM 2242 N N . LYS A 1 314 ? 17.621 8.665 -19.927 1.00 92.94 314 LYS A N 1
ATOM 2243 C CA . LYS A 1 314 ? 17.751 7.915 -21.173 1.00 92.94 314 LYS A CA 1
ATOM 2244 C C . LYS A 1 314 ? 16.437 7.888 -21.935 1.00 92.94 314 LYS A C 1
ATOM 2246 O O . LYS A 1 314 ? 16.425 8.248 -23.113 1.00 92.94 314 LYS A O 1
ATOM 2251 N N . VAL A 1 315 ? 15.342 7.493 -21.300 1.00 90.62 315 VAL A N 1
ATOM 2252 C CA . VAL A 1 315 ? 14.059 7.378 -21.995 1.00 90.62 315 VAL A CA 1
ATOM 2253 C C . VAL A 1 315 ? 13.510 8.763 -22.381 1.00 90.62 315 VAL A C 1
ATOM 2255 O O . VAL A 1 315 ? 13.015 8.925 -23.499 1.00 90.62 315 VAL A O 1
ATOM 2258 N N . ALA A 1 316 ? 13.690 9.785 -21.537 1.00 90.69 316 ALA A N 1
ATOM 2259 C CA . ALA A 1 316 ? 13.325 11.168 -21.854 1.00 90.69 316 ALA A CA 1
ATOM 2260 C C . ALA A 1 316 ? 14.139 11.729 -23.037 1.00 90.69 316 ALA A C 1
ATOM 2262 O O . ALA A 1 316 ? 13.571 12.311 -23.961 1.00 90.69 316 ALA A O 1
ATOM 2263 N N . SER A 1 317 ? 15.457 11.481 -23.089 1.00 92.06 317 SER A N 1
ATOM 2264 C CA . SER A 1 317 ? 16.313 11.888 -24.223 1.00 92.06 317 SER A CA 1
ATOM 2265 C C . SER A 1 317 ? 15.888 11.246 -25.547 1.00 92.06 317 SER A C 1
ATOM 2267 O O . SER A 1 317 ? 16.129 11.781 -26.630 1.00 92.06 317 SER A O 1
ATOM 2269 N N . MET A 1 318 ? 15.212 10.100 -25.460 1.00 90.38 318 MET A N 1
ATOM 2270 C CA . MET A 1 318 ? 14.627 9.391 -26.588 1.00 90.38 318 MET A CA 1
ATOM 2271 C C . MET A 1 318 ? 13.218 9.881 -26.914 1.00 90.38 318 MET A C 1
ATOM 2273 O O . MET A 1 318 ? 12.537 9.213 -27.683 1.00 90.38 318 MET A O 1
ATOM 2277 N N . GLY A 1 319 ? 12.790 11.038 -26.401 1.00 88.19 319 GLY A N 1
ATOM 2278 C CA . GLY A 1 319 ? 11.571 11.750 -26.795 1.00 88.19 319 GLY A CA 1
ATOM 2279 C C . GLY A 1 319 ? 10.264 11.114 -26.328 1.00 88.19 319 GLY A C 1
ATOM 2280 O O . GLY A 1 319 ? 9.213 11.439 -26.877 1.00 88.19 319 GLY A O 1
ATOM 2281 N N . TYR A 1 320 ? 10.312 10.198 -25.362 1.00 86.50 320 TYR A N 1
ATOM 2282 C CA . TYR A 1 320 ? 9.111 9.695 -24.699 1.00 86.50 320 TYR A CA 1
ATOM 2283 C C . TYR A 1 320 ? 8.716 10.630 -23.547 1.00 86.50 320 TYR A C 1
ATOM 2285 O O . TYR A 1 320 ? 9.584 11.168 -22.862 1.00 86.50 320 TYR A O 1
ATOM 2293 N N . SER A 1 321 ? 7.411 10.825 -23.345 1.00 80.81 321 SER A N 1
ATOM 2294 C CA . SER A 1 321 ? 6.863 11.741 -22.334 1.00 80.81 321 SER A CA 1
ATOM 2295 C C . SER A 1 321 ? 6.217 10.987 -21.169 1.00 80.81 321 SER A C 1
ATOM 2297 O O . SER A 1 321 ? 5.594 9.938 -21.355 1.00 80.81 321 SER A O 1
ATOM 2299 N N . TYR A 1 322 ? 6.332 11.580 -19.979 1.00 80.06 322 TYR A N 1
ATOM 2300 C CA . TYR A 1 322 ? 5.691 11.151 -18.734 1.00 80.06 322 TYR A CA 1
ATOM 2301 C C . TYR A 1 322 ? 4.626 12.138 -18.245 1.00 80.06 322 TYR A C 1
ATOM 2303 O O . TYR A 1 322 ? 4.146 12.016 -17.122 1.00 80.06 322 TYR A O 1
ATOM 2311 N N . ASP A 1 323 ? 4.240 13.115 -19.071 1.00 80.25 323 ASP A N 1
ATOM 2312 C CA . ASP A 1 323 ? 3.369 14.231 -18.661 1.00 80.25 323 ASP A CA 1
ATOM 2313 C C . ASP A 1 323 ? 1.948 13.786 -18.289 1.00 80.25 323 ASP A C 1
ATOM 2315 O O . ASP A 1 323 ? 1.194 14.529 -17.669 1.00 80.25 323 ASP A O 1
ATOM 2319 N N . HIS A 1 324 ? 1.568 12.567 -18.671 1.00 74.62 324 HIS A N 1
ATOM 2320 C CA . HIS A 1 324 ? 0.302 11.951 -18.278 1.00 74.62 324 HIS A CA 1
ATOM 2321 C C . HIS A 1 324 ? 0.271 11.571 -16.786 1.00 74.62 324 HIS A C 1
ATOM 2323 O O . HIS A 1 324 ? -0.810 11.355 -16.234 1.00 74.62 324 HIS A O 1
ATOM 2329 N N . ARG A 1 325 ? 1.436 11.464 -16.125 1.00 78.31 325 ARG A N 1
ATOM 2330 C CA . ARG A 1 325 ? 1.515 11.042 -14.727 1.00 78.31 325 ARG A CA 1
ATOM 2331 C C . ARG A 1 325 ? 0.917 12.087 -13.806 1.00 78.31 325 ARG A C 1
ATOM 2333 O O . ARG A 1 325 ? 1.274 13.260 -13.832 1.00 78.31 325 ARG A O 1
ATOM 2340 N N . ASN A 1 326 ? 0.070 11.604 -12.909 1.00 74.25 326 ASN A N 1
ATOM 2341 C CA . ASN A 1 326 ? -0.611 12.413 -11.906 1.00 74.25 326 ASN A CA 1
ATOM 2342 C C . ASN A 1 326 ? 0.085 12.361 -10.538 1.00 74.25 326 ASN A C 1
ATOM 2344 O O . ASN A 1 326 ? -0.289 13.110 -9.637 1.00 74.25 326 ASN A O 1
ATOM 2348 N N . VAL A 1 327 ? 1.058 11.458 -10.357 1.00 75.38 327 VAL A N 1
ATOM 2349 C CA . VAL A 1 327 ? 1.764 11.251 -9.085 1.00 75.38 327 VAL A CA 1
ATOM 2350 C C . VAL A 1 327 ? 3.275 11.259 -9.302 1.00 75.38 327 VAL A C 1
ATOM 2352 O O . VAL A 1 327 ? 3.816 10.440 -10.051 1.00 75.38 327 VAL A O 1
ATOM 2355 N N . TRP A 1 328 ? 3.923 12.179 -8.588 1.00 85.12 328 TRP A N 1
ATOM 2356 C CA . TRP A 1 328 ? 5.369 12.342 -8.484 1.00 85.12 328 TRP A CA 1
ATOM 2357 C C . TRP A 1 328 ? 5.762 12.589 -7.017 1.00 85.12 328 TRP A C 1
ATOM 2359 O O . TRP A 1 328 ? 4.975 13.217 -6.298 1.00 85.12 328 TRP A O 1
ATOM 2369 N N . PRO A 1 329 ? 6.963 12.167 -6.578 1.00 90.94 329 PRO A N 1
ATOM 2370 C CA . PRO A 1 329 ? 7.926 11.327 -7.307 1.00 90.94 329 PRO A CA 1
ATOM 2371 C C . PRO A 1 329 ? 7.399 9.905 -7.587 1.00 90.94 329 PRO A C 1
ATOM 2373 O O . PRO A 1 329 ? 6.370 9.498 -7.052 1.00 90.94 329 PRO A O 1
ATOM 2376 N N . ILE A 1 330 ? 8.073 9.151 -8.464 1.00 86.50 330 ILE A N 1
ATOM 2377 C CA . ILE A 1 330 ? 7.783 7.725 -8.670 1.00 86.50 330 ILE A CA 1
ATOM 2378 C C . ILE A 1 330 ? 8.294 6.943 -7.459 1.00 86.50 330 ILE A C 1
ATOM 2380 O O . ILE A 1 330 ? 9.481 6.977 -7.132 1.00 86.50 330 ILE A O 1
ATOM 2384 N N . GLU A 1 331 ? 7.389 6.214 -6.817 1.00 84.94 331 GLU A N 1
ATOM 2385 C CA . GLU A 1 331 ? 7.701 5.321 -5.705 1.00 84.94 331 GLU A CA 1
ATOM 2386 C C . GLU A 1 331 ? 8.454 4.076 -6.211 1.00 84.94 331 GLU A C 1
ATOM 2388 O O . GLU A 1 331 ? 8.022 3.417 -7.159 1.00 84.94 331 GLU A O 1
ATOM 2393 N N . VAL A 1 332 ? 9.577 3.740 -5.573 1.00 86.75 332 VAL A N 1
ATOM 2394 C CA . VAL A 1 332 ? 10.391 2.549 -5.850 1.00 86.75 332 VAL A CA 1
ATOM 2395 C C . VAL A 1 332 ? 10.588 1.753 -4.564 1.00 86.75 332 VAL A C 1
ATOM 2397 O O . VAL A 1 332 ? 11.096 2.277 -3.577 1.00 86.75 332 VAL A O 1
ATOM 2400 N N . TYR A 1 333 ? 10.240 0.471 -4.562 1.00 82.44 333 TYR A N 1
ATOM 2401 C CA . TYR A 1 333 ? 10.284 -0.391 -3.379 1.00 82.44 333 TYR A CA 1
ATOM 2402 C C . TYR A 1 333 ? 11.326 -1.497 -3.528 1.00 82.44 333 TYR A C 1
ATOM 2404 O O . TYR A 1 333 ? 11.284 -2.268 -4.478 1.00 82.44 333 TYR A O 1
ATOM 2412 N N . LEU A 1 334 ? 12.248 -1.617 -2.573 1.00 83.06 334 LEU A N 1
ATOM 2413 C CA . LEU A 1 334 ? 13.220 -2.709 -2.502 1.00 83.06 334 LEU A CA 1
ATOM 2414 C C . LEU A 1 334 ? 12.747 -3.742 -1.482 1.00 83.06 334 LEU A C 1
ATOM 2416 O O . LEU A 1 334 ? 12.927 -3.573 -0.272 1.00 83.06 334 LEU A O 1
ATOM 2420 N N . ILE A 1 335 ? 12.155 -4.823 -1.980 1.00 76.06 335 ILE A N 1
ATOM 2421 C CA . ILE A 1 335 ? 11.478 -5.833 -1.164 1.00 76.06 335 ILE A CA 1
ATOM 2422 C C . ILE A 1 335 ? 12.329 -7.109 -1.134 1.00 76.06 335 ILE A C 1
ATOM 2424 O O . ILE A 1 335 ? 12.679 -7.629 -2.195 1.00 76.06 335 ILE A O 1
ATOM 2428 N N . PRO A 1 336 ? 12.698 -7.637 0.045 1.00 72.94 336 PRO A N 1
ATOM 2429 C CA . PRO A 1 336 ? 13.293 -8.968 0.139 1.00 72.94 336 PRO A CA 1
ATOM 2430 C C . PRO A 1 336 ? 12.291 -10.031 -0.330 1.00 72.94 336 PRO A C 1
ATOM 2432 O O . PRO A 1 336 ? 11.209 -10.133 0.240 1.00 72.94 336 PRO A O 1
ATOM 2435 N N . ALA A 1 337 ? 12.643 -10.835 -1.337 1.00 67.31 337 ALA A N 1
ATOM 2436 C CA . ALA A 1 337 ? 11.781 -11.915 -1.827 1.00 67.31 337 ALA A CA 1
ATOM 2437 C C . ALA A 1 337 ? 12.500 -13.273 -1.819 1.00 67.31 337 ALA A C 1
ATOM 2439 O O . ALA A 1 337 ? 13.694 -13.367 -2.119 1.00 67.31 337 ALA A O 1
ATOM 2440 N N . THR A 1 338 ? 11.763 -14.330 -1.471 1.00 55.59 338 THR A N 1
ATOM 2441 C CA . THR A 1 338 ? 12.257 -15.715 -1.347 1.00 55.59 338 THR A CA 1
ATOM 2442 C C . THR A 1 338 ? 12.298 -16.471 -2.678 1.00 55.59 338 THR A C 1
ATOM 2444 O O . THR A 1 338 ? 13.007 -17.473 -2.788 1.00 55.59 338 THR A O 1
ATOM 2447 N N . TRP A 1 339 ? 11.599 -15.996 -3.712 1.00 56.25 339 TRP A N 1
ATOM 2448 C CA . TRP A 1 339 ? 11.599 -16.617 -5.036 1.00 56.25 339 TRP A CA 1
ATOM 2449 C C . TRP A 1 339 ? 12.735 -16.092 -5.934 1.00 56.25 339 TRP A C 1
ATOM 2451 O O . TRP A 1 339 ? 13.001 -14.893 -6.002 1.00 56.25 339 TRP A O 1
ATOM 2461 N N . LYS A 1 340 ? 13.410 -17.015 -6.637 1.00 48.09 340 LYS A N 1
ATOM 2462 C CA . LYS A 1 340 ? 14.531 -16.748 -7.562 1.00 48.09 340 LYS A CA 1
ATOM 2463 C C . LYS A 1 340 ? 14.108 -16.462 -9.013 1.00 48.09 340 LYS A C 1
ATOM 2465 O O . LYS A 1 340 ? 14.969 -16.148 -9.826 1.00 48.09 340 LYS A O 1
ATOM 2470 N N . GLY A 1 341 ? 12.833 -16.656 -9.359 1.00 47.88 341 GLY A N 1
ATOM 2471 C CA . GLY A 1 341 ? 12.401 -16.856 -10.747 1.00 47.88 341 GLY A CA 1
ATOM 2472 C C . GLY A 1 341 ? 12.376 -15.618 -11.630 1.00 47.88 341 GLY A C 1
ATOM 2473 O O . GLY A 1 341 ? 12.416 -15.766 -12.848 1.00 47.88 341 GLY A O 1
ATOM 2474 N N . CYS A 1 342 ? 12.348 -14.410 -11.069 1.00 41.47 342 CYS A N 1
ATOM 2475 C CA . CYS A 1 342 ? 12.322 -13.234 -11.918 1.00 41.47 342 CYS A CA 1
ATOM 2476 C C . CYS A 1 342 ? 12.735 -11.942 -11.220 1.00 41.47 342 CYS A C 1
ATOM 2478 O O . CYS A 1 342 ? 12.434 -11.698 -10.056 1.00 41.47 342 CYS A O 1
ATOM 2480 N N . TYR A 1 343 ? 13.340 -11.077 -12.025 1.00 49.12 343 TYR A N 1
ATOM 2481 C CA . TYR A 1 343 ? 13.699 -9.679 -11.790 1.00 49.12 343 TYR A CA 1
ATOM 2482 C C . TYR A 1 343 ? 12.509 -8.751 -11.478 1.00 49.12 343 TYR A C 1
ATOM 2484 O O . TYR A 1 343 ? 12.662 -7.534 -11.442 1.00 49.12 343 TYR A O 1
ATOM 2492 N N . TYR A 1 344 ? 11.337 -9.326 -11.228 1.00 49.19 344 TYR A N 1
ATOM 2493 C CA . TYR A 1 344 ? 10.060 -8.654 -11.157 1.00 49.19 344 TYR A CA 1
ATOM 2494 C C . TYR A 1 344 ? 9.578 -8.678 -9.697 1.00 49.19 344 TYR A C 1
ATOM 2496 O O . TYR A 1 344 ? 9.535 -9.726 -9.052 1.00 49.19 344 TYR A O 1
ATOM 2504 N N . SER A 1 345 ? 9.133 -7.533 -9.178 1.00 37.53 345 SER A N 1
ATOM 2505 C CA . SER A 1 345 ? 7.867 -7.571 -8.443 1.00 37.53 345 SER A CA 1
ATOM 2506 C C . SER A 1 345 ? 6.863 -8.303 -9.336 1.00 37.53 345 SER A C 1
ATOM 2508 O O . SER A 1 345 ? 6.926 -8.097 -10.541 1.00 37.53 345 SER A O 1
ATOM 2510 N N . PRO A 1 346 ? 5.906 -9.096 -8.842 1.00 36.41 346 PRO A N 1
ATOM 2511 C CA . PRO A 1 346 ? 4.783 -9.568 -9.664 1.00 36.41 346 PRO A CA 1
ATOM 2512 C C . PRO A 1 346 ? 4.097 -8.471 -10.517 1.00 36.41 346 PRO A C 1
ATOM 2514 O O . PRO A 1 346 ? 3.270 -8.752 -11.377 1.00 36.41 346 PRO A O 1
ATOM 2517 N N . LEU A 1 347 ? 4.453 -7.207 -10.302 1.00 39.16 347 LEU A N 1
ATOM 2518 C CA . LEU A 1 347 ? 4.172 -6.068 -11.147 1.00 39.16 347 LEU A CA 1
ATOM 2519 C C . LEU A 1 347 ? 5.479 -5.492 -11.754 1.00 39.16 347 LEU A C 1
ATOM 2521 O O . LEU A 1 347 ? 6.105 -4.648 -11.110 1.00 39.16 347 LEU A O 1
ATOM 2525 N N . PRO A 1 348 ? 5.884 -5.894 -12.978 1.00 37.88 348 PRO A N 1
ATOM 2526 C CA . PRO A 1 348 ? 6.679 -5.047 -13.877 1.00 37.88 348 PRO A CA 1
ATOM 2527 C C . PRO A 1 348 ? 5.814 -3.994 -14.592 1.00 37.88 348 PRO A C 1
ATOM 2529 O O . PRO A 1 348 ? 6.297 -3.073 -15.240 1.00 37.88 348 PRO A O 1
ATOM 2532 N N . PHE A 1 349 ? 4.494 -4.072 -14.447 1.00 43.16 349 PHE A N 1
ATOM 2533 C CA . PHE A 1 349 ? 3.629 -2.994 -14.892 1.00 43.16 349 PHE A CA 1
ATOM 2534 C C . PHE A 1 349 ? 3.625 -1.913 -13.819 1.00 43.16 349 PHE A C 1
ATOM 2536 O O . PHE A 1 349 ? 3.393 -2.253 -12.652 1.00 43.16 349 PHE A O 1
ATOM 2543 N N . PRO A 1 350 ? 3.773 -0.620 -14.160 1.00 46.31 350 PRO A N 1
ATOM 2544 C CA . PRO A 1 350 ? 3.186 0.374 -13.289 1.00 46.31 350 PRO A CA 1
ATOM 2545 C C . PRO A 1 350 ? 1.723 -0.048 -13.116 1.00 46.31 350 PRO A C 1
ATOM 2547 O O . PRO A 1 350 ? 0.974 -0.134 -14.088 1.00 46.31 350 PRO A O 1
ATOM 2550 N N . THR A 1 351 ? 1.339 -0.398 -11.884 1.00 45.47 351 THR A N 1
ATOM 2551 C CA . THR A 1 351 ? -0.031 -0.815 -11.510 1.00 45.47 351 THR A CA 1
ATOM 2552 C C . THR A 1 351 ? -1.086 0.152 -12.033 1.00 45.47 351 THR A C 1
ATOM 2554 O O . THR A 1 351 ? -2.242 -0.205 -12.243 1.00 45.47 351 THR A O 1
ATOM 2557 N N . ASP A 1 352 ? -0.627 1.370 -12.285 1.00 55.84 352 ASP A N 1
ATOM 2558 C CA . ASP A 1 352 ? -1.244 2.416 -13.055 1.00 55.84 352 ASP A CA 1
ATOM 2559 C C . ASP A 1 352 ? -0.092 3.239 -13.679 1.00 55.84 352 ASP A C 1
ATOM 2561 O O . ASP A 1 352 ? 0.699 3.812 -12.933 1.00 55.84 352 ASP A O 1
ATOM 2565 N N . PRO A 1 353 ? 0.101 3.318 -15.002 1.00 59.72 353 PRO A N 1
ATOM 2566 C CA . PRO A 1 353 ? 1.162 4.150 -15.579 1.00 59.72 353 PRO A CA 1
ATOM 2567 C C . PRO A 1 353 ? 1.018 5.637 -15.224 1.00 59.72 353 PRO A C 1
ATOM 2569 O O . PRO A 1 353 ? 2.025 6.342 -15.206 1.00 59.72 353 PRO A O 1
ATOM 2572 N N . ASP A 1 354 ? -0.165 6.090 -14.795 1.00 63.06 354 ASP A N 1
ATOM 2573 C CA . ASP A 1 354 ? -0.404 7.458 -14.343 1.00 63.06 354 ASP A CA 1
ATOM 2574 C C . ASP A 1 354 ? -0.089 7.667 -12.846 1.00 63.06 354 ASP A C 1
ATOM 2576 O O . ASP A 1 354 ? 0.220 8.791 -12.438 1.00 63.06 354 ASP A O 1
ATOM 2580 N N . LYS A 1 355 ? -0.202 6.621 -12.005 1.00 62.41 355 LYS A N 1
ATOM 2581 C CA . LYS A 1 355 ? -0.164 6.734 -10.520 1.00 62.41 355 LYS A CA 1
ATOM 2582 C C . LYS A 1 355 ? 0.673 5.681 -9.784 1.00 62.41 355 LYS A C 1
ATOM 2584 O O . LYS A 1 355 ? 0.789 5.735 -8.565 1.00 62.41 355 LYS A O 1
ATOM 2589 N N . GLY A 1 356 ? 1.192 4.705 -10.508 1.00 67.81 356 GLY A N 1
ATOM 2590 C CA . GLY A 1 356 ? 1.803 3.485 -9.994 1.00 67.81 356 GLY A CA 1
ATOM 2591 C C . GLY A 1 356 ? 3.240 3.668 -9.525 1.00 67.81 356 GLY A C 1
ATOM 2592 O O . GLY A 1 356 ? 3.825 4.748 -9.659 1.00 67.81 356 GLY A O 1
ATOM 2593 N N . TYR A 1 357 ? 3.783 2.572 -9.003 1.00 74.81 357 TYR A N 1
ATOM 2594 C CA . TYR A 1 357 ? 5.102 2.442 -8.388 1.00 74.81 357 TYR A CA 1
ATOM 2595 C C . TYR A 1 357 ? 5.913 1.331 -9.073 1.00 74.81 357 TYR A C 1
ATOM 2597 O O . TYR A 1 357 ? 5.364 0.546 -9.848 1.00 74.81 357 TYR A O 1
ATOM 2605 N N . ILE A 1 358 ? 7.206 1.241 -8.755 1.00 77.81 358 ILE A N 1
ATOM 2606 C CA . ILE A 1 358 ? 8.087 0.126 -9.129 1.00 77.81 358 ILE A CA 1
ATOM 2607 C C . ILE A 1 358 ? 8.452 -0.653 -7.876 1.00 77.81 358 ILE A C 1
ATOM 2609 O O . ILE A 1 358 ? 8.737 -0.063 -6.840 1.00 77.81 358 ILE A O 1
ATOM 2613 N N . ALA A 1 359 ? 8.500 -1.977 -7.953 1.00 76.25 359 ALA A N 1
ATOM 2614 C CA . ALA A 1 359 ? 9.060 -2.785 -6.881 1.00 76.25 359 ALA A CA 1
ATOM 2615 C C . ALA A 1 359 ? 10.114 -3.750 -7.436 1.00 76.25 359 ALA A C 1
ATOM 2617 O O . ALA A 1 359 ? 9.884 -4.458 -8.413 1.00 76.25 359 ALA A O 1
ATOM 2618 N N . TYR A 1 360 ? 11.278 -3.776 -6.795 1.00 79.31 360 TYR A N 1
ATOM 2619 C CA . TYR A 1 360 ? 12.403 -4.633 -7.133 1.00 79.31 360 TYR A CA 1
ATOM 2620 C C . TYR A 1 360 ? 12.660 -5.643 -6.020 1.00 79.31 360 TYR A C 1
ATOM 2622 O O . TYR A 1 360 ? 12.614 -5.315 -4.829 1.00 79.31 360 TYR A O 1
ATOM 2630 N N . ASN A 1 361 ? 13.029 -6.863 -6.414 1.00 79.56 361 ASN A N 1
ATOM 2631 C CA . ASN A 1 361 ? 13.578 -7.840 -5.485 1.00 79.56 361 ASN A CA 1
ATOM 2632 C C . ASN A 1 361 ? 14.941 -7.348 -4.977 1.00 79.56 361 ASN A C 1
ATOM 2634 O O . ASN A 1 361 ? 15.929 -7.310 -5.717 1.00 79.56 361 ASN A O 1
ATOM 2638 N N . SER A 1 362 ? 15.013 -7.002 -3.693 1.00 81.94 362 SER A N 1
ATOM 2639 C CA . SER A 1 362 ? 16.224 -6.448 -3.089 1.00 81.94 362 SER A CA 1
ATOM 2640 C C . SER A 1 362 ? 17.394 -7.439 -3.087 1.00 81.94 362 SER A C 1
ATOM 2642 O O . SER A 1 362 ? 18.547 -7.019 -2.993 1.00 81.94 362 SER A O 1
ATOM 2644 N N . ASN A 1 363 ? 17.144 -8.745 -3.235 1.00 81.50 363 ASN A N 1
ATOM 2645 C CA . ASN A 1 363 ? 18.192 -9.765 -3.333 1.00 81.50 363 ASN A CA 1
ATOM 2646 C C . ASN A 1 363 ? 18.934 -9.742 -4.679 1.00 81.50 363 ASN A C 1
ATOM 2648 O O . ASN A 1 363 ? 20.027 -10.294 -4.766 1.00 81.50 363 ASN A O 1
ATOM 2652 N N . LEU A 1 364 ? 18.378 -9.083 -5.702 1.00 83.44 364 LEU A N 1
ATOM 2653 C CA . LEU A 1 364 ? 18.935 -9.030 -7.058 1.00 83.44 364 LEU A CA 1
ATOM 2654 C C . LEU A 1 364 ? 19.565 -7.677 -7.411 1.00 83.44 364 LEU A C 1
ATOM 2656 O O . LEU A 1 364 ? 20.085 -7.530 -8.508 1.00 83.44 364 LEU A O 1
ATOM 2660 N N . VAL A 1 365 ? 19.583 -6.700 -6.498 1.00 88.75 365 VAL A N 1
ATOM 2661 C CA . VAL A 1 365 ? 20.192 -5.372 -6.745 1.00 88.75 365 VAL A CA 1
ATOM 2662 C C . VAL A 1 365 ? 21.674 -5.475 -7.135 1.00 88.75 365 VAL A C 1
ATOM 2664 O O . VAL A 1 365 ? 22.205 -4.622 -7.849 1.00 88.75 365 VAL A O 1
ATOM 2667 N N . ASP A 1 366 ? 22.352 -6.528 -6.678 1.00 90.19 366 ASP A N 1
ATOM 2668 C CA . ASP A 1 366 ? 23.753 -6.798 -6.992 1.00 90.19 366 ASP A CA 1
ATOM 2669 C C . ASP A 1 366 ? 23.975 -7.747 -8.175 1.00 90.19 366 ASP A C 1
ATOM 2671 O O . ASP A 1 366 ? 25.119 -7.980 -8.559 1.00 90.19 366 ASP A O 1
ATOM 2675 N N . ASP A 1 367 ? 22.899 -8.219 -8.803 1.00 87.38 367 ASP A N 1
ATOM 2676 C CA . ASP A 1 367 ? 22.962 -9.003 -10.031 1.00 87.38 367 ASP A CA 1
ATOM 2677 C C . ASP A 1 367 ? 23.429 -8.148 -11.221 1.00 87.38 367 ASP A C 1
ATOM 2679 O O . ASP A 1 367 ? 23.115 -6.958 -11.327 1.00 87.38 367 ASP A O 1
ATOM 2683 N N . ALA A 1 368 ? 24.165 -8.762 -12.149 1.00 86.19 368 ALA A N 1
ATOM 2684 C CA . ALA A 1 368 ? 24.683 -8.075 -13.330 1.00 86.19 368 ALA A CA 1
ATOM 2685 C C . ALA A 1 368 ? 23.568 -7.560 -14.260 1.00 86.19 368 ALA A C 1
ATOM 2687 O O . ALA A 1 368 ? 23.773 -6.565 -14.952 1.00 86.19 368 ALA A O 1
ATOM 2688 N N . ASN A 1 369 ? 22.392 -8.199 -14.258 1.00 84.06 369 ASN A N 1
ATOM 2689 C CA . ASN A 1 369 ? 21.224 -7.812 -15.056 1.00 84.06 369 ASN A CA 1
ATOM 2690 C C . ASN A 1 369 ? 20.450 -6.630 -14.479 1.00 84.06 369 ASN A C 1
ATOM 2692 O O . ASN A 1 369 ? 19.716 -5.978 -15.222 1.00 84.06 369 ASN A O 1
ATOM 2696 N N . PHE A 1 370 ? 20.676 -6.282 -13.212 1.00 86.62 370 PHE A N 1
ATOM 2697 C CA . PHE A 1 370 ? 19.890 -5.271 -12.516 1.00 86.62 370 PHE A CA 1
ATOM 2698 C C . PHE A 1 370 ? 19.883 -3.882 -13.186 1.00 86.62 370 PHE A C 1
ATOM 2700 O O . PHE A 1 370 ? 18.800 -3.318 -13.331 1.00 86.62 370 PHE A O 1
ATOM 2707 N N . PRO A 1 371 ? 21.012 -3.320 -13.673 1.00 89.25 371 PRO A N 1
ATOM 2708 C CA . PRO A 1 371 ? 20.987 -2.035 -14.376 1.00 89.25 371 PRO A CA 1
ATOM 2709 C C . PRO A 1 371 ? 20.080 -2.037 -15.610 1.00 89.25 371 PRO A C 1
ATOM 2711 O O . PRO A 1 371 ? 19.347 -1.078 -15.827 1.00 89.25 371 PRO A O 1
ATOM 2714 N N . GLY A 1 372 ? 20.107 -3.120 -16.396 1.00 86.12 372 GLY A N 1
ATOM 2715 C CA . GLY A 1 372 ? 19.239 -3.282 -17.564 1.00 86.12 372 GLY A CA 1
ATOM 2716 C C . GLY A 1 372 ? 17.770 -3.447 -17.174 1.00 86.12 372 GLY A C 1
ATOM 2717 O O . GLY A 1 372 ? 16.902 -2.855 -17.809 1.00 86.12 372 GLY A O 1
ATOM 2718 N N . THR A 1 373 ? 17.491 -4.165 -16.082 1.00 85.00 373 THR A N 1
ATOM 2719 C CA . THR A 1 373 ? 16.141 -4.267 -15.513 1.00 85.00 373 THR A CA 1
ATOM 2720 C C . THR A 1 373 ? 15.587 -2.894 -15.148 1.00 85.00 373 THR A C 1
ATOM 2722 O O . THR A 1 373 ? 14.475 -2.581 -15.546 1.00 85.00 373 THR A O 1
ATOM 2725 N N . VAL A 1 374 ? 16.354 -2.045 -14.454 1.00 88.75 374 VAL A N 1
ATOM 2726 C CA . VAL A 1 374 ? 15.847 -0.739 -13.993 1.00 88.75 374 VAL A CA 1
ATOM 2727 C C . VAL A 1 374 ? 15.318 0.110 -15.149 1.00 88.75 374 VAL A C 1
ATOM 2729 O O . VAL A 1 374 ? 14.233 0.677 -15.059 1.00 88.75 374 VAL A O 1
ATOM 2732 N N . ILE A 1 375 ? 16.058 0.172 -16.255 1.00 89.06 375 ILE A N 1
ATOM 2733 C CA . ILE A 1 375 ? 15.646 0.936 -17.434 1.00 89.06 375 ILE A CA 1
ATOM 2734 C C . ILE A 1 375 ? 14.546 0.246 -18.251 1.00 89.06 375 ILE A C 1
ATOM 2736 O O . ILE A 1 375 ? 13.679 0.939 -18.784 1.00 89.06 375 ILE A O 1
ATOM 2740 N N . HIS A 1 376 ? 14.547 -1.092 -18.322 1.00 87.19 376 HIS A N 1
ATOM 2741 C CA . HIS A 1 376 ? 13.468 -1.867 -18.945 1.00 87.19 376 HIS A CA 1
ATOM 2742 C C . HIS A 1 376 ? 12.138 -1.560 -18.255 1.00 87.19 376 HIS A C 1
ATOM 2744 O O . HIS A 1 376 ? 11.210 -1.082 -18.901 1.00 87.19 376 HIS A O 1
ATOM 2750 N N . GLU A 1 377 ? 12.082 -1.739 -16.934 1.00 81.44 377 GLU A N 1
ATOM 2751 C CA . GLU A 1 377 ? 10.866 -1.525 -16.142 1.00 81.44 377 GLU A CA 1
ATOM 2752 C C . GLU A 1 377 ? 10.405 -0.068 -16.185 1.00 81.44 377 GLU A C 1
ATOM 2754 O O . GLU A 1 377 ? 9.224 0.235 -16.360 1.00 81.44 377 GLU A O 1
ATOM 2759 N N . PHE A 1 378 ? 11.353 0.865 -16.098 1.00 86.50 378 PHE A N 1
ATOM 2760 C CA . PHE A 1 378 ? 11.037 2.283 -16.132 1.00 86.50 378 PHE A CA 1
ATOM 2761 C C . PHE A 1 378 ? 10.394 2.728 -17.462 1.00 86.50 378 PHE A C 1
ATOM 2763 O O . PHE A 1 378 ? 9.503 3.580 -17.458 1.00 86.50 378 PHE A O 1
ATOM 2770 N N . PHE A 1 379 ? 10.759 2.125 -18.601 1.00 86.00 379 PHE A N 1
ATOM 2771 C CA . PHE A 1 379 ? 10.131 2.452 -19.887 1.00 86.00 379 PHE A CA 1
ATOM 2772 C C . PHE A 1 379 ? 8.609 2.240 -19.874 1.00 86.00 379 PHE A C 1
ATOM 2774 O O . PHE A 1 379 ? 7.884 2.996 -20.528 1.00 86.00 379 PHE A O 1
ATOM 2781 N N . HIS A 1 380 ? 8.097 1.275 -19.106 1.00 79.62 380 HIS A N 1
ATOM 2782 C CA . HIS A 1 380 ? 6.663 0.985 -19.053 1.00 79.62 380 HIS A CA 1
ATOM 2783 C C . HIS A 1 380 ? 5.822 2.141 -18.482 1.00 79.62 380 HIS A C 1
ATOM 2785 O O . HIS A 1 380 ? 4.634 2.231 -18.788 1.00 79.62 380 HIS A O 1
ATOM 2791 N N . PHE A 1 381 ? 6.427 3.108 -17.779 1.00 76.69 381 PHE A N 1
ATOM 2792 C CA . PHE A 1 381 ? 5.748 4.351 -17.389 1.00 76.69 381 PHE A CA 1
ATOM 2793 C C . PHE A 1 381 ? 5.414 5.256 -18.574 1.00 76.69 381 PHE A C 1
ATOM 2795 O O . PHE A 1 381 ? 4.451 6.004 -18.510 1.00 76.69 381 PHE A O 1
ATOM 2802 N N . THR A 1 382 ? 6.150 5.182 -19.685 1.00 75.06 382 THR A N 1
ATOM 2803 C CA . THR A 1 382 ? 5.812 5.950 -20.900 1.00 75.06 382 THR A CA 1
ATOM 2804 C C . THR A 1 382 ? 4.592 5.393 -21.629 1.00 75.06 382 THR A C 1
ATOM 2806 O O . THR A 1 382 ? 3.981 6.079 -22.448 1.00 75.06 382 THR A O 1
ATOM 2809 N N . GLN A 1 383 ? 4.223 4.142 -21.347 1.00 70.12 383 GLN A N 1
ATOM 2810 C CA . GLN A 1 383 ? 3.243 3.378 -22.120 1.00 70.12 383 GLN A CA 1
ATOM 2811 C C . GLN A 1 383 ? 1.795 3.667 -21.708 1.00 70.12 383 GLN A C 1
ATOM 2813 O O . GLN A 1 383 ? 0.909 2.857 -21.979 1.00 70.12 383 GLN A O 1
ATOM 2818 N N . ALA A 1 384 ? 1.541 4.803 -21.056 1.00 52.50 384 ALA A N 1
ATOM 2819 C CA . ALA A 1 384 ? 0.343 5.137 -20.285 1.00 52.50 384 ALA A CA 1
ATOM 2820 C C . ALA A 1 384 ? -1.013 5.189 -20.999 1.00 52.50 384 ALA A C 1
ATOM 2822 O O . ALA A 1 384 ? -1.968 5.796 -20.532 1.00 52.50 384 ALA A O 1
ATOM 2823 N N . GLY A 1 385 ? -1.142 4.556 -22.152 1.00 50.50 385 GLY A N 1
ATOM 2824 C CA . GLY A 1 385 ? -2.313 4.675 -22.992 1.00 50.50 385 GLY A CA 1
ATOM 2825 C C . GLY A 1 385 ? -2.689 3.415 -23.732 1.00 50.50 385 GLY A C 1
ATOM 2826 O O . GLY A 1 385 ? -3.375 3.534 -24.736 1.00 50.50 385 GLY A O 1
ATOM 2827 N N . PHE A 1 386 ? -2.302 2.226 -23.271 1.00 48.53 386 PHE A N 1
ATOM 2828 C CA . PHE A 1 386 ? -2.869 1.031 -23.883 1.00 48.53 386 PHE A CA 1
ATOM 2829 C C . PHE A 1 386 ? -4.373 0.929 -23.644 1.00 48.53 386 PHE A C 1
ATOM 2831 O O . PHE A 1 386 ? -5.100 0.592 -24.568 1.00 48.53 386 PHE A O 1
ATOM 2838 N N . THR A 1 387 ? -4.873 1.341 -22.476 1.00 42.97 387 THR A N 1
ATOM 2839 C CA . THR A 1 387 ? -6.314 1.471 -22.252 1.00 42.97 387 THR A CA 1
ATOM 2840 C C . THR A 1 387 ? -6.640 2.672 -21.382 1.00 42.97 387 THR A C 1
ATOM 2842 O O . THR A 1 387 ? -6.581 2.600 -20.155 1.00 42.97 387 THR A O 1
ATOM 2845 N N . LYS A 1 388 ? -7.084 3.768 -21.996 1.00 37.66 388 LYS A N 1
ATOM 2846 C CA . LYS A 1 388 ? -7.837 4.794 -21.271 1.00 37.66 388 LYS A CA 1
ATOM 2847 C C . LYS A 1 388 ? -9.137 4.152 -20.754 1.00 37.66 388 LYS A C 1
ATOM 2849 O O . LYS A 1 388 ? -10.113 4.045 -21.488 1.00 37.66 388 LYS A O 1
ATOM 2854 N N . GLY A 1 389 ? -9.129 3.656 -19.515 1.00 38.81 389 GLY A N 1
ATOM 2855 C CA . GLY A 1 389 ? -10.315 3.119 -18.836 1.00 38.81 389 GLY A CA 1
ATOM 2856 C C . GLY A 1 389 ? -10.765 1.697 -19.209 1.00 38.81 389 GLY A C 1
ATOM 2857 O O . GLY A 1 389 ? -11.936 1.387 -19.011 1.00 38.81 389 GLY A O 1
ATOM 2858 N N . LYS A 1 390 ? -9.891 0.821 -19.726 1.00 40.03 390 LYS A N 1
ATOM 2859 C CA . LYS A 1 390 ? -10.248 -0.581 -20.034 1.00 40.03 390 LYS A CA 1
ATOM 2860 C C . LYS A 1 390 ? -9.157 -1.583 -19.626 1.00 40.03 390 LYS A C 1
ATOM 2862 O O . LYS A 1 390 ? -8.455 -2.085 -20.490 1.00 40.03 390 LYS A O 1
ATOM 2867 N N . PRO A 1 391 ? -8.981 -1.946 -18.353 1.00 40.50 391 PRO A N 1
ATOM 2868 C CA . PRO A 1 391 ? -8.091 -3.063 -18.058 1.00 40.50 391 PRO A CA 1
ATOM 2869 C C . PRO A 1 391 ? -8.558 -4.289 -18.879 1.00 40.50 391 PRO A C 1
ATOM 2871 O O . PRO A 1 391 ? -9.727 -4.662 -18.799 1.00 40.50 391 PRO A O 1
ATOM 2874 N N . TRP A 1 392 ? -7.657 -4.874 -19.683 1.00 42.44 392 TRP A N 1
ATOM 2875 C CA . TRP A 1 392 ? -7.873 -6.098 -20.483 1.00 42.44 392 TRP A CA 1
ATOM 2876 C C . TRP A 1 392 ? -8.649 -5.978 -21.814 1.00 42.44 392 TRP A C 1
ATOM 2878 O O . TRP A 1 392 ? -9.315 -6.933 -22.211 1.00 42.44 392 TRP A O 1
ATOM 2888 N N . ASP A 1 393 ? -8.536 -4.866 -22.554 1.00 48.69 393 ASP A N 1
ATOM 2889 C CA . ASP A 1 393 ? -8.970 -4.848 -23.967 1.00 48.69 393 ASP A CA 1
ATOM 2890 C C . ASP A 1 393 ? -8.098 -5.828 -24.799 1.00 48.69 393 ASP A C 1
ATOM 2892 O O . ASP A 1 393 ? -6.868 -5.718 -24.762 1.00 48.69 393 ASP A O 1
ATOM 2896 N N . PRO A 1 394 ? -8.677 -6.796 -25.539 1.00 49.62 394 PRO A N 1
ATOM 2897 C CA . PRO A 1 394 ? -7.928 -7.709 -26.407 1.00 49.62 394 PRO A CA 1
ATOM 2898 C C . PRO A 1 394 ? -6.989 -6.999 -27.392 1.00 49.62 394 PRO A C 1
ATOM 2900 O O . PRO A 1 394 ? -5.920 -7.529 -27.689 1.00 49.62 394 PRO A O 1
ATOM 2903 N N . ALA A 1 395 ? -7.324 -5.774 -27.816 1.00 49.62 395 ALA A N 1
ATOM 2904 C CA . ALA A 1 395 ? -6.467 -4.956 -28.676 1.00 49.62 395 ALA A CA 1
ATOM 2905 C C . ALA A 1 395 ? -5.109 -4.609 -28.028 1.00 49.62 395 ALA A C 1
ATOM 2907 O O . ALA A 1 395 ? -4.117 -4.417 -28.724 1.00 49.62 395 ALA A O 1
ATOM 2908 N N . VAL A 1 396 ? -5.036 -4.578 -26.692 1.00 51.25 396 VAL A N 1
ATOM 2909 C CA . VAL A 1 396 ? -3.797 -4.323 -25.933 1.00 51.25 396 VAL A CA 1
ATOM 2910 C C . VAL A 1 396 ? -2.938 -5.567 -25.784 1.00 51.25 396 VAL A C 1
ATOM 2912 O O . VAL A 1 396 ? -1.719 -5.473 -25.649 1.00 51.25 396 VAL A O 1
ATOM 2915 N N . PHE A 1 397 ? -3.543 -6.754 -25.806 1.00 55.12 397 PHE A N 1
ATOM 2916 C CA . PHE A 1 397 ? -2.772 -7.995 -25.797 1.00 55.12 397 PHE A CA 1
ATOM 2917 C C . PHE A 1 397 ? -1.896 -8.114 -27.047 1.00 55.12 397 PHE A C 1
ATOM 2919 O O . PHE A 1 397 ? -0.748 -8.546 -26.945 1.00 55.12 397 PHE A O 1
ATOM 2926 N N . GLU A 1 398 ? -2.404 -7.652 -28.191 1.00 59.06 398 GLU A N 1
ATOM 2927 C CA . GLU A 1 398 ? -1.710 -7.691 -29.481 1.00 59.06 398 GLU A CA 1
ATOM 2928 C C . GLU A 1 398 ? -0.484 -6.760 -29.545 1.00 59.06 398 GLU A C 1
ATOM 2930 O O . GLU A 1 398 ? 0.405 -6.966 -30.370 1.00 59.06 398 GLU A O 1
ATOM 2935 N N . THR A 1 399 ? -0.377 -5.776 -28.646 1.00 66.94 399 THR A N 1
ATOM 2936 C CA . THR A 1 399 ? 0.715 -4.786 -28.620 1.00 66.94 399 THR A CA 1
ATOM 2937 C C . THR A 1 399 ? 1.718 -4.981 -27.478 1.00 66.94 399 THR A C 1
ATOM 2939 O O . THR A 1 399 ? 2.752 -4.308 -27.462 1.00 66.94 399 THR A O 1
ATOM 2942 N N . ARG A 1 400 ? 1.484 -5.920 -26.543 1.00 70.50 400 ARG A N 1
ATOM 2943 C CA . ARG A 1 400 ? 2.395 -6.192 -25.405 1.00 70.50 400 ARG A CA 1
ATOM 2944 C C . ARG A 1 400 ? 3.821 -6.501 -25.847 1.00 70.50 400 ARG A C 1
ATOM 2946 O O . ARG A 1 400 ? 4.775 -6.017 -25.244 1.00 70.50 400 ARG A O 1
ATOM 2953 N N . TRP A 1 401 ? 3.972 -7.266 -26.928 1.00 74.56 401 TRP A N 1
ATOM 2954 C CA . TRP A 1 401 ? 5.287 -7.616 -27.461 1.00 74.56 401 TRP A CA 1
ATOM 2955 C C . TRP A 1 401 ? 6.097 -6.374 -27.851 1.00 74.56 401 TRP A C 1
ATOM 2957 O O . TRP A 1 401 ? 7.311 -6.376 -27.678 1.00 74.56 401 TRP A O 1
ATOM 2967 N N . PHE A 1 402 ? 5.445 -5.321 -28.361 1.00 79.75 402 PHE A N 1
ATOM 2968 C CA . PHE A 1 402 ? 6.103 -4.086 -28.788 1.00 79.75 402 PHE A CA 1
ATOM 2969 C C . PHE A 1 402 ? 6.567 -3.265 -27.580 1.00 79.75 402 PHE A C 1
ATOM 2971 O O . PHE A 1 402 ? 7.659 -2.697 -27.613 1.00 79.75 402 PHE A O 1
ATOM 2978 N N . GLY A 1 403 ? 5.776 -3.278 -26.498 1.00 79.88 403 GLY A N 1
ATOM 2979 C CA . GLY A 1 403 ? 6.142 -2.771 -25.171 1.00 79.88 403 GLY A CA 1
ATOM 2980 C C . GLY A 1 403 ? 7.435 -3.374 -24.656 1.00 79.88 403 GLY A C 1
ATOM 2981 O O . GLY A 1 403 ? 8.436 -2.674 -24.517 1.00 79.88 403 GLY A O 1
ATOM 2982 N N . GLU A 1 404 ? 7.415 -4.685 -24.458 1.00 78.50 404 GLU A N 1
ATOM 2983 C CA . GLU A 1 404 ? 8.553 -5.456 -23.957 1.00 78.50 404 GLU A CA 1
ATOM 2984 C C . GLU A 1 404 ? 9.782 -5.349 -24.879 1.00 78.50 404 GLU A C 1
ATOM 2986 O O . GLU A 1 404 ? 10.900 -5.146 -24.415 1.00 78.50 404 GLU A O 1
ATOM 2991 N N . ALA A 1 405 ? 9.594 -5.402 -26.202 1.00 82.00 405 ALA A N 1
ATOM 2992 C CA . ALA A 1 405 ? 10.690 -5.278 -27.164 1.00 82.00 405 ALA A CA 1
ATOM 2993 C C . ALA A 1 405 ? 11.350 -3.896 -27.139 1.00 82.00 405 ALA A C 1
ATOM 2995 O O . ALA A 1 405 ? 12.574 -3.790 -27.247 1.00 82.00 405 ALA A O 1
ATOM 2996 N N . THR A 1 406 ? 10.543 -2.835 -27.025 1.00 87.00 406 THR A N 1
ATOM 2997 C CA . THR A 1 406 ? 11.057 -1.463 -26.955 1.00 87.00 406 THR A CA 1
ATOM 2998 C C . THR A 1 406 ? 11.780 -1.243 -25.630 1.00 87.00 406 THR A C 1
ATOM 3000 O O . THR A 1 406 ? 12.888 -0.710 -25.647 1.00 87.00 406 THR A O 1
ATOM 3003 N N . ALA A 1 407 ? 11.219 -1.731 -24.516 1.00 86.12 407 ALA A N 1
ATOM 3004 C CA . ALA A 1 407 ? 11.855 -1.716 -23.199 1.00 86.12 407 ALA A CA 1
ATOM 3005 C C . ALA A 1 407 ? 13.226 -2.410 -23.226 1.00 86.12 407 ALA A C 1
ATOM 3007 O O . ALA A 1 407 ? 14.236 -1.807 -22.862 1.00 86.12 407 ALA A O 1
ATOM 3008 N N . THR A 1 408 ? 13.288 -3.634 -23.763 1.00 86.00 408 THR A N 1
ATOM 3009 C CA . THR A 1 408 ? 14.529 -4.418 -23.871 1.00 86.00 408 THR A CA 1
ATOM 3010 C C . THR A 1 408 ? 15.554 -3.741 -24.778 1.00 86.00 408 THR A C 1
ATOM 3012 O O . THR A 1 408 ? 16.739 -3.699 -24.447 1.00 86.00 408 THR A O 1
ATOM 3015 N N . TRP A 1 409 ? 15.122 -3.180 -25.914 1.00 89.44 409 TRP A N 1
ATOM 3016 C CA . TRP A 1 409 ? 16.017 -2.454 -26.816 1.00 89.44 409 TRP A CA 1
ATOM 3017 C C . TRP A 1 409 ? 16.626 -1.224 -26.140 1.00 89.44 409 TRP A C 1
ATOM 3019 O O . TRP A 1 409 ? 17.842 -1.045 -26.195 1.00 89.44 409 TRP A O 1
ATOM 3029 N N . ILE A 1 410 ? 15.805 -0.402 -25.476 1.00 90.94 410 ILE A N 1
ATOM 3030 C CA . ILE A 1 410 ? 16.275 0.767 -24.724 1.00 90.94 410 ILE A CA 1
ATOM 3031 C C . ILE A 1 410 ? 17.228 0.323 -23.615 1.00 90.94 410 ILE A C 1
ATOM 3033 O O . ILE A 1 410 ? 18.286 0.931 -23.446 1.00 90.94 410 ILE A O 1
ATOM 3037 N N . ALA A 1 411 ? 16.893 -0.756 -22.904 1.00 89.81 411 ALA A N 1
ATOM 3038 C CA . ALA A 1 411 ? 17.734 -1.300 -21.853 1.00 89.81 411 ALA A CA 1
ATOM 3039 C C . ALA A 1 411 ? 19.116 -1.705 -22.365 1.00 89.81 411 ALA A C 1
ATOM 3041 O O . ALA A 1 411 ? 20.118 -1.382 -21.732 1.00 89.81 411 ALA A O 1
ATOM 3042 N N . GLY A 1 412 ? 19.190 -2.303 -23.556 1.00 88.75 412 GLY A N 1
ATOM 3043 C CA . GLY A 1 412 ? 20.447 -2.642 -24.224 1.00 88.75 412 GLY A CA 1
ATOM 3044 C C . GLY A 1 412 ? 21.322 -1.436 -24.590 1.00 88.75 412 GLY A C 1
ATOM 3045 O O . GLY A 1 412 ? 22.505 -1.612 -24.864 1.00 88.75 412 GLY A O 1
ATOM 3046 N N . LEU A 1 413 ? 20.787 -0.209 -24.580 1.00 88.69 413 LEU A N 1
ATOM 3047 C CA . LEU A 1 413 ? 21.571 1.012 -24.813 1.00 88.69 413 LEU A CA 1
ATOM 3048 C C . LEU A 1 413 ? 22.297 1.506 -23.555 1.00 88.69 413 LEU A C 1
ATOM 3050 O O . LEU A 1 413 ? 23.112 2.427 -23.653 1.00 88.69 413 LEU A O 1
ATOM 3054 N N . HIS A 1 414 ? 21.991 0.954 -22.378 1.00 86.38 414 HIS A N 1
ATOM 3055 C CA . HIS A 1 414 ? 22.659 1.335 -21.142 1.00 86.38 414 HIS A CA 1
ATOM 3056 C C . HIS A 1 414 ? 24.096 0.769 -21.113 1.00 86.38 414 HIS A C 1
ATOM 3058 O O . HIS A 1 414 ? 24.283 -0.415 -21.388 1.00 86.38 414 HIS A O 1
ATOM 3064 N N . PRO A 1 415 ? 25.135 1.545 -20.743 1.00 84.19 415 PRO A N 1
ATOM 3065 C CA . PRO A 1 415 ? 26.527 1.071 -20.786 1.00 84.19 415 PRO A CA 1
ATOM 3066 C C . PRO A 1 415 ? 26.813 -0.154 -19.909 1.00 84.19 415 PRO A C 1
ATOM 3068 O O . PRO A 1 415 ? 27.686 -0.955 -20.223 1.00 84.19 415 PRO A O 1
ATOM 3071 N N . ALA A 1 416 ? 26.074 -0.299 -18.806 1.00 84.62 416 ALA A N 1
ATOM 3072 C CA . ALA A 1 416 ? 26.158 -1.456 -17.914 1.00 84.62 416 ALA A CA 1
ATOM 3073 C C . ALA A 1 416 ? 25.163 -2.579 -18.272 1.00 84.62 416 ALA A C 1
ATOM 3075 O O . ALA A 1 416 ? 24.943 -3.467 -17.454 1.00 84.62 416 ALA A O 1
ATOM 3076 N N . ALA A 1 417 ? 24.507 -2.522 -19.437 1.00 80.00 417 ALA A N 1
ATOM 3077 C CA . ALA A 1 417 ? 23.531 -3.525 -19.841 1.00 80.00 417 ALA A CA 1
ATOM 3078 C C . ALA A 1 417 ? 24.215 -4.855 -20.202 1.00 80.00 417 ALA A C 1
ATOM 3080 O O . ALA A 1 417 ? 25.100 -4.884 -21.062 1.00 80.00 417 ALA A O 1
ATOM 3081 N N . PRO A 1 418 ? 23.800 -5.978 -19.602 1.00 77.62 418 PRO A N 1
ATOM 3082 C CA . PRO A 1 418 ? 24.354 -7.282 -19.949 1.00 77.62 418 PRO A CA 1
ATOM 3083 C C . PRO A 1 418 ? 23.864 -7.833 -21.288 1.00 77.62 418 PRO A C 1
ATOM 3085 O O . PRO A 1 418 ? 22.969 -7.295 -21.946 1.00 77.62 418 PRO A O 1
ATOM 3088 N N . ALA A 1 419 ? 24.453 -8.974 -21.661 1.00 74.00 419 ALA A N 1
ATOM 3089 C CA . ALA A 1 419 ? 24.181 -9.704 -22.897 1.00 74.00 419 ALA A CA 1
ATOM 3090 C C . ALA A 1 419 ? 22.688 -9.990 -23.135 1.00 74.00 419 ALA A C 1
ATOM 3092 O O . ALA A 1 419 ? 22.251 -9.971 -24.280 1.00 74.00 419 ALA A O 1
ATOM 3093 N N . ILE A 1 420 ? 21.895 -10.195 -22.077 1.00 72.81 420 ILE A N 1
ATOM 3094 C CA . ILE A 1 420 ? 20.448 -10.434 -22.191 1.00 72.81 420 ILE A CA 1
ATOM 3095 C C . ILE A 1 420 ? 19.689 -9.277 -22.849 1.00 72.81 420 ILE A C 1
ATOM 3097 O O . ILE A 1 420 ? 18.729 -9.524 -23.569 1.00 72.81 420 ILE A O 1
ATOM 3101 N N . PHE A 1 421 ? 20.144 -8.034 -22.679 1.00 72.50 421 PHE A N 1
ATOM 3102 C CA . PHE A 1 421 ? 19.510 -6.861 -23.288 1.00 72.50 421 PHE A CA 1
ATOM 3103 C C . PHE A 1 421 ? 20.188 -6.433 -24.596 1.00 72.50 421 PHE A C 1
ATOM 3105 O O . PHE A 1 421 ? 19.541 -5.884 -25.484 1.00 72.50 421 PHE A O 1
ATOM 3112 N N . THR A 1 422 ? 21.489 -6.693 -24.743 1.00 73.75 422 THR A N 1
ATOM 3113 C CA . THR A 1 422 ? 22.260 -6.314 -25.944 1.00 73.75 422 THR A CA 1
ATOM 3114 C C . THR A 1 422 ? 22.211 -7.364 -27.058 1.00 73.75 422 THR A C 1
ATOM 3116 O O . THR A 1 422 ? 22.372 -7.024 -28.229 1.00 73.75 422 THR A O 1
ATOM 3119 N N . ASN A 1 423 ? 21.959 -8.632 -26.720 1.00 71.12 423 ASN A N 1
ATOM 3120 C CA . ASN A 1 423 ? 21.795 -9.745 -27.656 1.00 71.12 423 ASN A CA 1
ATOM 3121 C C . ASN A 1 423 ? 20.755 -10.764 -27.135 1.00 71.12 423 ASN A C 1
ATOM 3123 O O . ASN A 1 423 ? 21.097 -11.908 -26.823 1.00 71.12 423 ASN A O 1
ATOM 3127 N N . PRO A 1 424 ? 19.469 -10.381 -27.048 1.00 63.03 424 PRO A N 1
ATOM 3128 C CA . PRO A 1 424 ? 18.427 -11.234 -26.470 1.00 63.03 424 PRO A CA 1
ATOM 3129 C C . PRO A 1 424 ? 18.190 -12.530 -27.258 1.00 63.03 424 PRO A C 1
ATOM 3131 O O . PRO A 1 424 ? 17.783 -13.538 -26.689 1.00 63.03 424 PRO A O 1
ATOM 3134 N N . THR A 1 425 ? 18.521 -12.558 -28.554 1.00 62.81 425 THR A N 1
ATOM 3135 C CA . THR A 1 425 ? 18.440 -13.768 -29.390 1.00 62.81 425 THR A CA 1
ATOM 3136 C C . THR A 1 425 ? 19.456 -14.851 -29.012 1.00 62.81 425 THR A C 1
ATOM 3138 O O . THR A 1 425 ? 19.328 -15.987 -29.462 1.00 62.81 425 THR A O 1
ATOM 3141 N N . ALA A 1 426 ? 20.466 -14.528 -28.196 1.00 58.75 426 ALA A N 1
ATOM 3142 C CA . ALA A 1 426 ? 21.480 -15.483 -27.749 1.00 58.75 426 ALA A CA 1
ATOM 3143 C C . ALA A 1 426 ? 21.012 -16.398 -26.601 1.00 58.75 426 ALA A C 1
ATOM 3145 O O . ALA A 1 426 ? 21.736 -17.328 -26.249 1.00 58.75 426 ALA A O 1
ATOM 3146 N N . LEU A 1 427 ? 19.838 -16.146 -26.006 1.00 55.66 427 LEU A N 1
ATOM 3147 C CA . LEU A 1 427 ? 19.419 -16.810 -24.768 1.00 55.66 427 LEU A CA 1
ATOM 3148 C C . LEU A 1 427 ? 18.453 -17.983 -24.947 1.00 55.66 427 LEU A C 1
ATOM 3150 O O . LEU A 1 427 ? 18.474 -18.877 -24.104 1.00 55.66 427 LEU A O 1
ATOM 3154 N N . SER A 1 428 ? 17.663 -18.055 -26.027 1.00 55.53 428 SER A N 1
ATOM 3155 C CA . SER A 1 428 ? 16.921 -19.272 -26.402 1.00 55.53 428 SER A CA 1
ATOM 3156 C C . SER A 1 428 ? 16.218 -19.169 -27.770 1.00 55.53 428 SER A C 1
ATOM 3158 O O . SER A 1 428 ? 16.044 -18.092 -28.329 1.00 55.53 428 SER A O 1
ATOM 3160 N N . TRP A 1 429 ? 15.719 -20.300 -28.286 1.00 47.72 429 TRP A N 1
ATOM 3161 C CA . TRP A 1 429 ? 14.864 -20.381 -29.484 1.00 47.72 429 TRP A CA 1
ATOM 3162 C C . TRP A 1 429 ? 13.442 -19.811 -29.287 1.00 47.72 429 TRP A C 1
ATOM 3164 O O . TRP A 1 429 ? 12.741 -19.578 -30.274 1.00 47.72 429 TRP A O 1
ATOM 3174 N N . ARG A 1 430 ? 12.999 -19.582 -28.037 1.00 50.66 430 ARG A N 1
ATOM 3175 C CA . ARG A 1 430 ? 11.690 -18.967 -27.720 1.00 50.66 430 ARG A CA 1
ATOM 3176 C C . ARG A 1 430 ? 11.672 -17.460 -28.020 1.00 50.66 430 ARG A C 1
ATOM 3178 O O . ARG A 1 430 ? 10.591 -16.885 -28.146 1.00 50.66 430 ARG A O 1
ATOM 3185 N N . ASP A 1 431 ? 12.852 -16.887 -28.255 1.00 55.78 431 ASP A N 1
ATOM 3186 C CA . ASP A 1 431 ? 13.146 -15.479 -28.534 1.00 55.78 431 ASP A CA 1
ATOM 3187 C C . ASP A 1 431 ? 13.389 -15.210 -30.031 1.00 55.78 431 ASP A C 1
ATOM 3189 O O . ASP A 1 431 ? 14.191 -14.358 -30.412 1.00 55.78 431 ASP A O 1
ATOM 3193 N N . SER A 1 432 ? 12.716 -15.953 -30.918 1.00 59.47 432 SER A N 1
ATOM 3194 C CA . SER A 1 432 ? 12.802 -15.688 -32.356 1.00 59.47 432 SER A CA 1
ATOM 3195 C C . SER A 1 432 ? 12.127 -14.358 -32.720 1.00 59.47 432 SER A C 1
ATOM 3197 O O . SER A 1 432 ? 11.112 -13.966 -32.128 1.00 59.47 432 SER A O 1
ATOM 3199 N N . LEU A 1 433 ? 12.649 -13.697 -33.762 1.00 59.59 433 LEU A N 1
ATOM 3200 C CA . LEU A 1 433 ? 12.139 -12.424 -34.298 1.00 59.59 433 LEU A CA 1
ATOM 3201 C C . LEU A 1 433 ? 10.606 -12.419 -34.472 1.00 59.59 433 LEU A C 1
ATOM 3203 O O . LEU A 1 433 ? 9.953 -11.403 -34.235 1.00 59.59 433 LEU A O 1
ATOM 3207 N N . PHE A 1 434 ? 10.013 -13.572 -34.801 1.00 59.06 434 PHE A N 1
ATOM 3208 C CA . PHE A 1 434 ? 8.596 -13.705 -35.154 1.00 59.06 434 PHE A CA 1
ATOM 3209 C C . PHE A 1 434 ? 7.722 -14.425 -34.098 1.00 59.06 434 PHE A C 1
ATOM 3211 O O . PHE A 1 434 ? 6.501 -14.406 -34.215 1.00 59.06 434 PHE A O 1
ATOM 3218 N N . SER A 1 435 ? 8.297 -15.007 -33.034 1.00 52.53 435 SER A N 1
ATOM 3219 C CA . SER A 1 435 ? 7.564 -15.762 -31.988 1.00 52.53 435 SER A CA 1
ATOM 3220 C C . SER A 1 435 ? 6.587 -14.884 -31.178 1.00 52.53 435 SER A C 1
ATOM 3222 O O . SER A 1 435 ? 7.036 -14.089 -30.360 1.00 52.53 435 SER A O 1
ATOM 3224 N N . GLY A 1 436 ? 5.270 -14.967 -31.394 1.00 49.56 436 GLY A N 1
ATOM 3225 C CA . GLY A 1 436 ? 4.270 -14.113 -30.713 1.00 49.56 436 GLY A CA 1
ATOM 3226 C C . GLY A 1 436 ? 3.799 -12.880 -31.502 1.00 49.56 436 GLY A C 1
ATOM 3227 O O . GLY A 1 436 ? 3.155 -12.007 -30.938 1.00 49.56 436 GLY A O 1
ATOM 3228 N N . LEU A 1 437 ? 4.100 -12.803 -32.808 1.00 53.62 437 LEU A N 1
ATOM 3229 C CA . LEU A 1 437 ? 3.319 -11.971 -33.747 1.00 53.62 437 LEU A CA 1
ATOM 3230 C C . LEU A 1 437 ? 1.974 -12.624 -34.119 1.00 53.62 437 LEU A C 1
ATOM 3232 O O . LEU A 1 437 ? 1.127 -11.996 -34.746 1.00 53.62 437 LEU A O 1
ATOM 3236 N N . ASP A 1 438 ? 1.790 -13.894 -33.752 1.00 53.72 438 ASP A N 1
ATOM 3237 C CA . ASP A 1 438 ? 0.498 -14.567 -33.797 1.00 53.72 438 ASP A CA 1
ATOM 3238 C C . ASP A 1 438 ? -0.278 -14.223 -32.521 1.00 53.72 438 ASP A C 1
ATOM 3240 O O . ASP A 1 438 ? 0.228 -14.417 -31.412 1.00 53.72 438 ASP A O 1
ATOM 3244 N N . ARG A 1 439 ? -1.516 -13.753 -32.695 1.00 50.72 439 ARG A N 1
ATOM 3245 C CA . ARG A 1 439 ? -2.463 -13.343 -31.644 1.00 50.72 439 ARG A CA 1
ATOM 3246 C C . ARG A 1 439 ? -2.698 -14.394 -30.544 1.00 50.72 439 ARG A C 1
ATOM 3248 O O . ARG A 1 439 ? -3.273 -14.065 -29.512 1.00 50.72 439 ARG A O 1
ATOM 3255 N N . TRP A 1 440 ? -2.272 -15.646 -30.746 1.00 47.38 440 TRP A N 1
ATOM 3256 C CA . TRP A 1 440 ? -2.519 -16.770 -29.833 1.00 47.38 440 TRP A CA 1
ATOM 3257 C C . TRP A 1 440 ? -1.279 -17.353 -29.133 1.00 47.38 440 TRP A C 1
ATOM 3259 O O . TRP A 1 440 ? -1.429 -18.281 -28.336 1.00 47.38 440 TRP A O 1
ATOM 3269 N N . LEU A 1 441 ? -0.060 -16.863 -29.400 1.00 47.66 441 LEU A N 1
ATOM 3270 C CA . LEU A 1 441 ? 1.175 -17.482 -28.888 1.00 47.66 441 LEU A CA 1
ATOM 3271 C C . LEU A 1 441 ? 1.884 -16.651 -27.805 1.00 47.66 441 LEU A C 1
ATOM 3273 O O . LEU A 1 441 ? 2.535 -15.654 -28.086 1.00 47.66 441 LEU A O 1
ATOM 3277 N N . VAL A 1 442 ? 1.814 -17.201 -26.586 1.00 51.09 442 VAL A N 1
ATOM 3278 C CA . VAL A 1 442 ? 2.599 -16.960 -25.358 1.00 51.09 442 VAL A CA 1
ATOM 3279 C C . VAL A 1 442 ? 2.607 -15.522 -24.794 1.00 51.09 442 VAL A C 1
ATOM 3281 O O . VAL A 1 442 ? 3.258 -14.634 -25.343 1.00 51.09 442 VAL A O 1
ATOM 3284 N N . PRO A 1 443 ? 2.024 -15.306 -23.599 1.00 46.16 443 PRO A N 1
ATOM 3285 C CA . PRO A 1 443 ? 2.160 -14.056 -22.857 1.00 46.16 443 PRO A CA 1
ATOM 3286 C C . PRO A 1 443 ? 3.564 -13.945 -22.225 1.00 46.16 443 PRO A C 1
ATOM 3288 O O . PRO A 1 443 ? 3.718 -14.325 -21.074 1.00 46.16 443 PRO A O 1
ATOM 3291 N N . ASN A 1 444 ? 4.595 -13.531 -22.992 1.00 51.00 444 ASN A N 1
ATOM 3292 C CA . ASN A 1 444 ? 5.835 -12.851 -22.513 1.00 51.00 444 ASN A CA 1
ATOM 3293 C C . ASN A 1 444 ? 6.960 -12.615 -23.565 1.00 51.00 444 ASN A C 1
ATOM 3295 O O . ASN A 1 444 ? 8.102 -12.350 -23.201 1.00 51.00 444 ASN A O 1
ATOM 3299 N N . SER A 1 445 ? 6.733 -12.706 -24.879 1.00 56.84 445 SER A N 1
ATOM 3300 C CA . SER A 1 445 ? 7.840 -12.891 -25.849 1.00 56.84 445 SER A CA 1
ATOM 3301 C C . SER A 1 445 ? 8.471 -11.631 -26.486 1.00 56.84 445 SER A C 1
ATOM 3303 O O . SER A 1 445 ? 8.958 -11.694 -27.619 1.00 56.84 445 SER A O 1
ATOM 3305 N N . GLY A 1 446 ? 8.488 -10.471 -25.818 1.00 61.41 446 GLY A N 1
ATOM 3306 C CA . GLY A 1 446 ? 9.078 -9.257 -26.414 1.00 61.41 446 GLY A CA 1
ATOM 3307 C C . GLY A 1 446 ? 10.605 -9.153 -26.350 1.00 61.41 446 GLY A C 1
ATOM 3308 O O . GLY A 1 446 ? 11.192 -8.507 -27.216 1.00 61.41 446 GLY A O 1
ATOM 3309 N N . TYR A 1 447 ? 11.268 -9.831 -25.407 1.00 67.75 447 TYR A N 1
ATOM 3310 C CA . TYR A 1 447 ? 12.729 -9.763 -25.237 1.00 67.75 447 TYR A CA 1
ATOM 3311 C C . TYR A 1 447 ? 13.477 -10.152 -26.524 1.00 67.75 447 TYR A C 1
ATOM 3313 O O . TYR A 1 447 ? 14.277 -9.371 -27.042 1.00 67.75 447 TYR A O 1
ATOM 3321 N N . GLY A 1 448 ? 13.123 -11.284 -27.143 1.00 69.75 448 GLY A N 1
ATOM 3322 C CA . GLY A 1 448 ? 13.652 -11.701 -28.450 1.00 69.75 448 GLY A CA 1
ATOM 3323 C C . GLY A 1 448 ? 13.368 -10.766 -29.633 1.00 69.75 448 GLY A C 1
ATOM 3324 O O . GLY A 1 448 ? 13.906 -10.961 -30.723 1.00 69.75 448 GLY A O 1
ATOM 3325 N N . LYS A 1 449 ? 12.531 -9.739 -29.449 1.00 77.31 449 LYS A N 1
ATOM 3326 C CA . LYS A 1 449 ? 12.081 -8.812 -30.503 1.00 77.31 449 LYS A CA 1
ATOM 3327 C C . LYS A 1 449 ? 12.733 -7.444 -30.436 1.00 77.31 449 LYS A C 1
ATOM 3329 O O . LYS A 1 449 ? 12.526 -6.646 -31.350 1.00 77.31 449 LYS A O 1
ATOM 3334 N N . ALA A 1 450 ? 13.563 -7.172 -29.433 1.00 82.56 450 ALA A N 1
ATOM 3335 C CA . ALA A 1 450 ? 14.378 -5.960 -29.413 1.00 82.56 450 ALA A CA 1
ATOM 3336 C C . ALA A 1 450 ? 15.174 -5.736 -30.724 1.00 82.56 450 ALA A C 1
ATOM 3338 O O . ALA A 1 450 ? 15.246 -4.590 -31.178 1.00 82.56 450 ALA A O 1
ATOM 3339 N N . PRO A 1 451 ? 15.692 -6.776 -31.423 1.00 81.94 451 PRO A N 1
ATOM 3340 C CA . PRO A 1 451 ? 16.321 -6.590 -32.731 1.00 81.94 451 PRO A CA 1
ATOM 3341 C C . PRO A 1 451 ? 15.368 -6.058 -33.812 1.00 81.94 451 PRO A C 1
ATOM 3343 O O . PRO A 1 451 ? 15.815 -5.346 -34.707 1.00 81.94 451 PRO A O 1
ATOM 3346 N N . THR A 1 452 ? 14.063 -6.340 -33.729 1.00 83.00 452 THR A N 1
ATOM 3347 C CA . THR A 1 452 ? 13.049 -5.762 -34.628 1.00 83.00 452 THR A CA 1
ATOM 3348 C C . THR A 1 452 ? 12.905 -4.262 -34.389 1.00 83.00 452 THR A C 1
ATOM 3350 O O . THR A 1 452 ? 12.880 -3.492 -35.348 1.00 83.00 452 THR A O 1
ATOM 3353 N N . ILE A 1 453 ? 12.878 -3.826 -33.124 1.00 88.38 453 ILE A N 1
ATOM 3354 C CA . ILE A 1 453 ? 12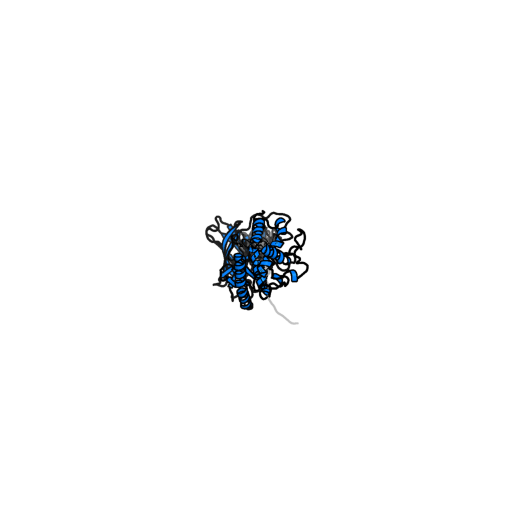.883 -2.396 -32.780 1.00 88.38 453 ILE A CA 1
ATOM 3355 C C . ILE A 1 453 ? 14.157 -1.743 -33.307 1.00 88.38 453 ILE A C 1
ATOM 3357 O O . ILE A 1 453 ? 14.084 -0.736 -34.009 1.00 88.38 453 ILE A O 1
ATOM 3361 N N . LYS A 1 454 ? 15.316 -2.369 -33.067 1.00 88.25 454 LYS A N 1
ATOM 3362 C CA . LYS A 1 454 ? 16.596 -1.901 -33.605 1.00 88.25 454 LYS A CA 1
ATOM 3363 C C . LYS A 1 454 ? 16.555 -1.769 -35.131 1.00 88.25 454 LYS A C 1
ATOM 3365 O O . LYS A 1 454 ? 16.976 -0.746 -35.656 1.00 88.25 454 LYS A O 1
ATOM 3370 N N . TYR A 1 455 ? 16.015 -2.759 -35.841 1.00 88.44 455 TYR A N 1
ATOM 3371 C CA . TYR A 1 455 ? 15.874 -2.717 -37.296 1.00 88.44 455 TYR A CA 1
ATOM 3372 C C . TYR A 1 455 ? 15.004 -1.541 -37.760 1.00 88.44 455 TYR A C 1
ATOM 3374 O O . TYR A 1 455 ? 15.390 -0.827 -38.684 1.00 88.44 455 TYR A O 1
ATOM 3382 N N . ILE A 1 456 ? 13.855 -1.306 -37.111 1.00 91.00 456 ILE A N 1
ATOM 3383 C CA . ILE A 1 456 ? 12.987 -0.156 -37.410 1.00 91.00 456 ILE A CA 1
ATOM 3384 C C . ILE A 1 456 ? 13.759 1.148 -37.201 1.00 91.00 456 ILE A C 1
ATOM 3386 O O . ILE A 1 456 ? 13.726 2.012 -38.071 1.00 91.00 456 ILE A O 1
ATOM 3390 N N . VAL A 1 457 ? 14.491 1.277 -36.095 1.00 92.44 457 VAL A N 1
ATOM 3391 C CA . VAL A 1 457 ? 15.278 2.477 -35.780 1.00 92.44 457 VAL A CA 1
ATOM 3392 C C . VAL A 1 457 ? 16.393 2.698 -36.802 1.00 92.44 457 VAL A C 1
ATOM 3394 O O . VAL A 1 457 ? 16.523 3.802 -37.322 1.00 92.44 457 VAL A O 1
ATOM 3397 N N . ASP A 1 458 ? 17.156 1.656 -37.137 1.00 92.38 458 ASP A N 1
ATOM 3398 C CA . ASP A 1 458 ? 18.261 1.734 -38.098 1.00 92.38 458 ASP A CA 1
ATOM 3399 C C . ASP A 1 458 ? 17.772 2.110 -39.511 1.00 92.38 458 ASP A C 1
ATOM 3401 O O . ASP A 1 458 ? 18.499 2.746 -40.273 1.00 92.38 458 ASP A O 1
ATOM 3405 N N . ARG A 1 459 ? 16.555 1.691 -39.891 1.00 96.19 459 ARG A N 1
ATOM 3406 C CA . ARG A 1 459 ? 16.008 1.881 -41.248 1.00 96.19 459 ARG A CA 1
ATOM 3407 C C . ARG A 1 459 ? 15.120 3.106 -41.402 1.00 96.19 459 ARG A C 1
ATOM 3409 O O . ARG A 1 459 ? 15.142 3.730 -42.457 1.00 96.19 459 ARG A O 1
ATOM 3416 N N . LEU A 1 460 ? 14.298 3.386 -40.398 1.00 95.88 460 LEU A N 1
ATOM 3417 C CA . LEU A 1 460 ? 13.205 4.362 -40.446 1.00 95.88 460 LEU A CA 1
ATOM 3418 C C . LEU A 1 460 ? 13.365 5.475 -39.399 1.00 95.88 460 LEU A C 1
ATOM 3420 O O . LEU A 1 460 ? 12.565 6.407 -39.381 1.00 95.88 460 LEU A O 1
ATOM 3424 N N . GLY A 1 461 ? 14.386 5.394 -38.542 1.00 93.81 461 GLY A N 1
ATOM 3425 C CA . GLY A 1 461 ? 14.635 6.344 -37.464 1.00 93.81 461 GLY A CA 1
ATOM 3426 C C . GLY A 1 461 ? 13.838 6.045 -36.191 1.00 93.81 461 GLY A C 1
ATOM 3427 O O . GLY A 1 461 ? 12.786 5.404 -36.207 1.00 93.81 461 GLY A O 1
ATOM 3428 N N . ALA A 1 462 ? 14.340 6.544 -35.056 1.00 89.00 462 ALA A N 1
ATOM 3429 C CA . ALA A 1 462 ? 13.694 6.380 -33.749 1.00 89.00 462 ALA A CA 1
ATOM 3430 C C . ALA A 1 462 ? 12.295 7.022 -33.682 1.00 89.00 462 ALA A C 1
ATOM 3432 O O . ALA A 1 462 ? 11.418 6.526 -32.972 1.00 89.00 462 ALA A O 1
ATOM 3433 N N . ASP A 1 463 ? 12.059 8.066 -34.480 1.00 91.44 463 ASP A N 1
ATOM 3434 C CA . ASP A 1 463 ? 10.762 8.739 -34.608 1.00 91.44 463 ASP A CA 1
ATOM 3435 C C . ASP A 1 463 ? 9.660 7.778 -35.033 1.00 91.44 463 ASP A C 1
ATOM 3437 O O . ASP A 1 463 ? 8.529 7.903 -34.568 1.00 91.44 463 ASP A O 1
ATOM 3441 N N . LYS A 1 464 ? 9.982 6.775 -35.862 1.00 94.19 464 LYS A N 1
ATOM 3442 C CA . LYS A 1 464 ? 8.982 5.815 -36.320 1.00 94.19 464 LYS A CA 1
ATOM 3443 C C . LYS A 1 464 ? 8.463 4.940 -35.182 1.00 94.19 464 LYS A C 1
ATOM 3445 O O . LYS A 1 464 ? 7.266 4.675 -35.125 1.00 94.19 464 LYS A O 1
ATOM 3450 N N . VAL A 1 465 ? 9.335 4.530 -34.260 1.00 90.31 465 VAL A N 1
ATOM 3451 C CA . VAL A 1 465 ? 8.941 3.758 -33.069 1.00 90.31 465 VAL A CA 1
ATOM 3452 C C . VAL A 1 465 ? 8.034 4.607 -32.174 1.00 90.31 465 VAL A C 1
ATOM 3454 O O . VAL A 1 465 ? 6.976 4.141 -31.761 1.00 90.31 465 VAL A O 1
ATOM 3457 N N . ARG A 1 466 ? 8.386 5.881 -31.949 1.00 87.75 466 ARG A N 1
ATOM 3458 C CA . ARG A 1 466 ? 7.546 6.830 -31.193 1.00 87.75 466 ARG A CA 1
ATOM 3459 C C . ARG A 1 466 ? 6.196 7.100 -31.856 1.00 87.75 466 ARG A C 1
ATOM 3461 O O . ARG A 1 466 ? 5.187 7.235 -31.165 1.00 87.75 466 ARG A O 1
ATOM 3468 N N . GLN A 1 467 ? 6.170 7.181 -33.184 1.00 87.56 467 GLN A N 1
ATOM 3469 C CA . GLN A 1 467 ? 4.930 7.336 -33.935 1.00 87.56 467 GLN A CA 1
ATOM 3470 C C . GLN A 1 467 ? 4.013 6.132 -33.704 1.00 87.56 467 GLN A C 1
ATOM 3472 O O . GLN A 1 467 ? 2.866 6.336 -33.336 1.00 87.56 467 GLN A O 1
ATOM 3477 N N . ILE A 1 468 ? 4.529 4.900 -33.803 1.00 86.25 468 ILE A N 1
ATOM 3478 C CA . ILE A 1 468 ? 3.742 3.682 -33.536 1.00 86.25 468 ILE A CA 1
ATOM 3479 C C . ILE A 1 468 ? 3.146 3.718 -32.121 1.00 86.25 468 ILE A C 1
ATOM 3481 O O . ILE A 1 468 ? 1.974 3.412 -31.939 1.00 86.25 468 ILE A O 1
ATOM 3485 N N . TRP A 1 469 ? 3.916 4.161 -31.123 1.00 80.25 469 TRP A N 1
ATOM 3486 C CA . TRP A 1 469 ? 3.410 4.366 -29.760 1.00 80.25 469 TRP A CA 1
ATOM 3487 C C . TRP A 1 469 ? 2.292 5.408 -29.670 1.00 80.25 469 TRP A C 1
ATOM 3489 O O . TRP A 1 469 ? 1.333 5.236 -28.916 1.00 80.25 469 TRP A O 1
ATOM 3499 N N . THR A 1 470 ? 2.404 6.489 -30.440 1.00 78.25 470 THR A N 1
ATOM 3500 C CA . THR A 1 470 ? 1.367 7.521 -30.525 1.00 78.25 470 THR A CA 1
ATOM 3501 C C . THR A 1 470 ? 0.102 6.970 -31.169 1.00 78.25 470 THR A C 1
ATOM 3503 O O . THR A 1 470 ? -0.970 7.156 -30.599 1.00 78.25 470 THR A O 1
ATOM 3506 N N . ASP A 1 471 ? 0.240 6.244 -32.278 1.00 79.88 471 ASP A N 1
ATOM 3507 C CA . ASP A 1 471 ? -0.865 5.646 -33.029 1.00 79.88 471 ASP A CA 1
ATOM 3508 C C . ASP A 1 471 ? -1.629 4.648 -32.146 1.00 79.88 471 ASP A C 1
ATOM 3510 O O . ASP A 1 471 ? -2.842 4.783 -31.971 1.00 79.88 471 ASP A O 1
ATOM 3514 N N . ILE A 1 472 ? -0.897 3.750 -31.470 1.00 74.19 472 ILE A N 1
ATOM 3515 C CA . ILE A 1 472 ? -1.416 2.817 -30.458 1.00 74.19 472 ILE A CA 1
ATOM 3516 C C . ILE A 1 472 ? -2.231 3.561 -29.394 1.00 74.19 472 ILE A C 1
ATOM 3518 O O . ILE A 1 472 ? -3.367 3.192 -29.106 1.00 74.19 472 ILE A O 1
ATOM 3522 N N . ARG A 1 473 ? -1.664 4.626 -28.814 1.00 71.12 473 ARG A N 1
ATOM 3523 C CA . ARG A 1 473 ? -2.313 5.405 -27.750 1.00 71.12 473 ARG A CA 1
ATOM 3524 C C . ARG A 1 473 ? -3.583 6.109 -28.228 1.00 71.12 473 ARG A C 1
ATOM 3526 O O . ARG A 1 473 ? -4.502 6.313 -27.436 1.00 71.12 473 ARG A O 1
ATOM 3533 N N . THR A 1 474 ? -3.629 6.527 -29.490 1.00 72.06 474 THR A N 1
ATOM 3534 C CA . THR A 1 474 ? -4.800 7.188 -30.083 1.00 72.06 474 THR A CA 1
ATOM 3535 C C . THR A 1 474 ? -5.814 6.217 -30.690 1.00 72.06 474 THR A C 1
ATOM 3537 O O . THR A 1 474 ? -6.912 6.653 -31.026 1.00 72.06 474 THR A O 1
ATOM 3540 N N . GLY A 1 475 ? -5.474 4.928 -30.813 1.00 71.81 475 GLY A N 1
ATOM 3541 C CA . GLY A 1 475 ? -6.276 3.930 -31.528 1.00 71.81 475 GLY A CA 1
ATOM 3542 C C . GLY A 1 475 ? -6.360 4.177 -33.040 1.00 71.81 475 GLY A C 1
ATOM 3543 O O . GLY A 1 475 ? -7.413 3.916 -33.621 1.00 71.81 475 GLY A O 1
ATOM 3544 N N . ALA A 1 476 ? -5.308 4.758 -33.630 1.00 68.31 476 ALA A N 1
ATOM 3545 C CA . ALA A 1 476 ? -5.244 5.165 -35.038 1.00 68.31 476 ALA A CA 1
ATOM 3546 C C . ALA A 1 476 ? -4.898 4.021 -36.002 1.00 68.31 476 ALA A C 1
ATOM 3548 O O . ALA A 1 476 ? -4.314 3.009 -35.547 1.00 68.31 476 ALA A O 1
#

Foldseek 3Di:
DDDDDDDDDDDDDDDDDDDDDDDDDDDDFDFPAKDKPPQEDEWEVFDKDAIDIFTAGPVRHTDPPWQKDKDKPDVCAWDADSRRIITGRDADKIWMWIDTRNHIDTHIYGYDHPPFAIWQFKDWAAQCWDWTDHPFKIKTFHHRLHHGIWIKIKGFGPPDPDDLDLFWAPGKIAIATDPAFRWTFIKMKGFGPDDFPEWKWKWKFDDDFDAPPPDDDPGDTDIFTFDDDDRITIGTDGFHHHHPDDDDPDPAPGGDHVSVVDGRIIIIMGGHKYWDAAPVQQEIEIEGDDNVCSVVRVVLCVLLRVLLVVLVCLVVVLVQDLVLAPDPNAYEYADADPDPPDQADVDLAQPALRYRHGYGHNVCSPPLQNSLSSNLSSLNSSLRALDPPDDDDLLSLLCVLLSNLCSLLSSLPDPSHDCCSVPVVVPDPCLDCCQRNPSPGDPPRNSSNVVVLVVCCVPVNSVVSVVVSVCSRVVD

Secondary structure (DSSP, 8-state):
--------------------PPPPPPPP----EEEEESSEEEEESS-EEE-EEEEE-TTS-B--S---EEEES-TTTEEE-TTSEEEE-SSEEEEEEEEETTEEEEEEEEEE--TTS-EEEEEEE-TT-EEEEETTEEEEEPTTS-SS-EEEEEEEE-S-----GGGEEEEEEEEE-PPBT-EEEEEEEEE-SS--SSEEEEEEEE--PPPTT-S----EEEEEEEB-SSSEEEEEEEEEBPPS-----S--SSSS-TTTT--S-EEEEEEEEEEEE-TTSSEEEEEE--GGGHHHHHHHHHHHHHHHHHHHHHHHHTT---TT--S-SEEEEEE--S--S-SS-S--S-SSTTT--EEEEGGGTTSTTHHHHHHHHHHGGGGTTS-TT-TT-HHHHTTHHHHHHHHHHHHTTSTT--HHHH-GGGS-GGG-TTTT-STTS-TTTTGGGHHHHHHHHHHH-HHHHHHHHHHHHHT-

Sequence (476 aa):
MRRGFRFIGFVLAVTGCGSSSPTPPPPTVTVATVEVTPPSAGLGVPGSVQLSAVPRDASGNALAGRAISWSTSSTAVATVSATGLVTSVGEGVATITATVEGKSSSAVITVDVTQGGPLLARTEIGPAGGTVQHTDVAVTIPAGALSTPRTLSLVRDTLTTTDYGANQATGTYRIEGLPAGLTVQTRVRIRRTQAMAGNGAIAMGAPAMAFEDSDTIVVGFRFFAAIDSSGYLVANVPITGKPEAWAVPGMLRALGDPKDLRAAAELTGLINTVHKISAQGHFEVWGFGGGPQLPEVNRKIDKVMPLAEQAYDKVASMGYSYDHRNVWPIEVYLIPATWKGCYYSPLPFPTDPDKGYIAYNSNLVDDANFPGTVIHEFFHFTQAGFTKGKPWDPAVFETRWFGEATATWIAGLHPAAPAIFTNPTALSWRDSLFSGLDRWLVPNSGYGKAPTIKYIVDRLGADKVRQIWTDIRTGA

Radius of gyration: 36.54 Å; chains: 1; bounding box: 80×77×152 Å